Protein AF-A0A353X4Y0-F1 (afdb_monomer_lite)

pLDDT: mean 88.71, std 13.38, range [26.56, 98.56]

Sequence (508 aa):
ELLARPREVLGVQKGLGARAPMGGDEAALIRARAQALLDTKDFAGASEQLRALLLAGHGNAATLNTLAKIARLRFAYADARAIARVSMAADLRAQGVEAPFLAARNAASTIAGPRDIWPFVRAAALSIATKPDTVTFCTMTLEQYDDYADPAPLADLLERTVALDGSLTDRRAQALIALNQAERAVEVVEHMLEAPDAPKQKLAVVYSQALSFMDDLTGARRASGAALALGENALSVREALRLCVLEGDYARGLALLTHAQECKIELGDMLPRKMYFGARMIGEALKMFVEIPHKAPLQAHFRDKYYDCTDPEAQAAGGLLVLPIFGPGDELRFASIYNLLPDILPHKSFTLGCEPRLHALFARSFPRIPFVSIKRLRFDRLDLADYNTLPGSDLIGVLDNRGMAALREADQVALVTDFLHKALPDYDAFPGAAYLTPDADGARAWSAQLPKGPLVGLSWRSSLTTHSRNEHYLTVEELAPLFAIPGVTFVNLQYDDCAEELAWVEAR

Structure (mmCIF, N/CA/C/O backbone):
data_AF-A0A353X4Y0-F1
#
_entry.id   AF-A0A353X4Y0-F1
#
loop_
_atom_site.group_PDB
_atom_site.id
_atom_site.type_symbol
_atom_site.label_atom_id
_atom_site.label_alt_id
_atom_site.label_comp_id
_atom_site.label_asym_id
_atom_site.label_entity_id
_atom_site.label_seq_id
_atom_site.pdbx_PDB_ins_code
_atom_site.Cartn_x
_atom_site.Cartn_y
_atom_site.Cartn_z
_atom_site.occupancy
_atom_site.B_iso_or_equiv
_atom_site.auth_seq_id
_atom_site.auth_comp_id
_atom_site.auth_asym_id
_atom_site.auth_atom_id
_atom_site.pdbx_PDB_model_num
ATOM 1 N N . GLU A 1 1 ? 23.931 -37.550 -37.980 1.00 31.44 1 GLU A N 1
ATOM 2 C CA . GLU A 1 1 ? 22.874 -37.922 -38.952 1.00 31.44 1 GLU A CA 1
ATOM 3 C C . GLU A 1 1 ? 21.483 -37.321 -38.681 1.00 31.44 1 GLU A C 1
ATOM 5 O O . GLU A 1 1 ? 20.551 -37.644 -39.398 1.00 31.44 1 GLU A O 1
ATOM 10 N N . LEU A 1 2 ? 21.332 -36.351 -37.763 1.00 26.56 2 LEU A N 1
ATOM 11 C CA . LEU A 1 2 ? 20.063 -35.632 -37.510 1.00 26.56 2 LEU A CA 1
ATOM 12 C C . LEU A 1 2 ? 20.127 -34.129 -37.866 1.00 26.56 2 LEU A C 1
ATOM 14 O O . LEU A 1 2 ? 19.402 -33.317 -37.306 1.00 26.56 2 LEU A O 1
ATOM 18 N N . LEU A 1 3 ? 21.005 -33.749 -38.803 1.00 33.50 3 LEU A N 1
ATOM 19 C CA . LEU A 1 3 ? 21.149 -32.368 -39.302 1.00 33.50 3 LEU A CA 1
ATOM 20 C C . LEU A 1 3 ? 21.267 -32.290 -40.834 1.00 33.50 3 LEU A C 1
ATOM 22 O O . LEU A 1 3 ? 21.899 -31.391 -41.378 1.00 33.50 3 LEU A O 1
ATOM 26 N N . ALA A 1 4 ? 20.647 -33.225 -41.552 1.00 37.94 4 ALA A N 1
ATOM 27 C CA . ALA A 1 4 ? 20.571 -33.156 -43.006 1.00 37.94 4 ALA A CA 1
ATOM 28 C C . ALA A 1 4 ? 19.232 -33.705 -43.507 1.00 37.94 4 ALA A C 1
ATOM 30 O O . ALA A 1 4 ? 19.125 -34.894 -43.789 1.00 37.94 4 ALA A O 1
ATOM 31 N N . ARG A 1 5 ? 18.220 -32.836 -43.633 1.00 31.72 5 ARG A N 1
ATOM 32 C CA . ARG A 1 5 ? 17.456 -32.650 -44.882 1.00 31.72 5 ARG A CA 1
ATOM 33 C C . ARG A 1 5 ? 16.384 -31.554 -44.751 1.00 31.72 5 ARG A C 1
ATOM 35 O O . ARG A 1 5 ? 15.870 -31.333 -43.657 1.00 31.72 5 ARG A O 1
ATOM 42 N N . PRO A 1 6 ? 16.097 -30.834 -45.850 1.00 36.12 6 PRO A N 1
ATOM 43 C CA . PRO A 1 6 ? 15.372 -29.570 -45.857 1.00 36.12 6 PRO A CA 1
ATOM 44 C C . PRO A 1 6 ? 13.860 -29.768 -46.018 1.00 36.12 6 PRO A C 1
ATOM 46 O O . PRO A 1 6 ? 13.413 -30.791 -46.523 1.00 36.12 6 PRO A O 1
ATOM 49 N N . ARG A 1 7 ? 13.112 -28.734 -45.602 1.00 36.25 7 ARG A N 1
ATOM 50 C CA . ARG A 1 7 ? 11.785 -28.306 -46.086 1.00 36.25 7 ARG A CA 1
ATOM 51 C C . ARG A 1 7 ? 11.127 -29.246 -47.110 1.00 36.25 7 ARG A C 1
ATOM 53 O O . ARG A 1 7 ? 11.435 -29.111 -48.282 1.00 36.25 7 ARG A O 1
ATOM 60 N N . GLU A 1 8 ? 10.202 -30.101 -46.671 1.00 32.34 8 GLU A N 1
ATOM 61 C CA . GLU A 1 8 ? 9.045 -30.596 -47.453 1.00 32.34 8 GLU A CA 1
ATOM 62 C C . GLU A 1 8 ? 8.278 -31.680 -46.671 1.00 32.34 8 GLU A C 1
ATOM 64 O O . GLU A 1 8 ? 8.256 -32.844 -47.042 1.00 32.34 8 GLU A O 1
ATOM 69 N N . VAL A 1 9 ? 7.625 -31.318 -45.561 1.00 35.09 9 VAL A N 1
ATOM 70 C CA . VAL A 1 9 ? 6.507 -32.121 -45.023 1.00 35.09 9 VAL A CA 1
ATOM 71 C C . VAL A 1 9 ? 5.471 -31.185 -44.402 1.00 35.09 9 VAL A C 1
ATOM 73 O O . VAL A 1 9 ? 5.362 -31.072 -43.190 1.00 35.09 9 VAL A O 1
ATOM 76 N N . LEU A 1 10 ? 4.714 -30.483 -45.244 1.00 31.41 10 LEU A N 1
ATOM 77 C CA . LEU A 1 10 ? 3.392 -29.952 -44.893 1.00 31.41 10 LEU A CA 1
ATOM 78 C C . LEU A 1 10 ? 2.489 -30.068 -46.125 1.00 31.41 10 LEU A C 1
ATOM 80 O O . LEU A 1 10 ? 2.107 -29.092 -46.762 1.00 31.41 10 LEU A O 1
ATOM 84 N N . GLY A 1 11 ? 2.174 -31.311 -46.479 1.00 35.69 11 GLY A N 1
ATOM 85 C CA . GLY A 1 11 ? 1.058 -31.638 -47.355 1.00 35.69 11 GLY A CA 1
ATOM 86 C C . GLY A 1 11 ? -0.197 -31.875 -46.523 1.00 35.69 11 GLY A C 1
ATOM 87 O O . GLY A 1 11 ? -0.578 -33.023 -46.338 1.00 35.69 11 GLY A O 1
ATOM 88 N N . VAL A 1 12 ? -0.831 -30.811 -46.016 1.00 33.53 12 VAL A N 1
ATOM 89 C CA . VAL A 1 12 ? -2.221 -30.856 -45.529 1.00 33.53 12 VAL A CA 1
ATOM 90 C C . VAL A 1 12 ? -2.948 -29.568 -45.934 1.00 33.53 12 VAL A C 1
ATOM 92 O O . VAL A 1 12 ? -2.692 -28.489 -45.416 1.00 33.53 12 VAL A O 1
ATOM 95 N N . GLN A 1 13 ? -3.843 -29.746 -46.907 1.00 30.22 13 GLN A N 1
ATOM 96 C CA . GLN A 1 13 ? -5.056 -28.982 -47.222 1.00 30.22 13 GLN A CA 1
ATOM 97 C C . GLN A 1 13 ? -4.973 -27.450 -47.376 1.00 30.22 13 GLN A C 1
ATOM 99 O O . GLN A 1 13 ? -5.209 -26.663 -46.463 1.00 30.22 13 GLN A O 1
ATOM 104 N N . LYS A 1 14 ? -4.841 -27.045 -48.649 1.00 35.84 14 LYS A N 1
ATOM 105 C CA . LYS A 1 14 ? -5.474 -25.842 -49.211 1.00 35.84 14 LYS A CA 1
ATOM 106 C C . LYS A 1 14 ? -6.980 -25.884 -48.917 1.00 35.84 14 LYS A C 1
ATOM 108 O O . LYS A 1 14 ? -7.708 -26.626 -49.568 1.00 35.84 14 LYS A O 1
ATOM 113 N N . GLY A 1 15 ? -7.428 -25.106 -47.937 1.00 33.88 15 GLY A N 1
ATOM 114 C CA . GLY A 1 15 ? -8.840 -25.063 -47.554 1.00 33.88 15 GLY A CA 1
ATOM 115 C C . GLY A 1 15 ? -9.185 -24.093 -46.426 1.00 33.88 15 GLY A C 1
ATOM 116 O O . GLY A 1 15 ? -10.193 -24.285 -45.767 1.00 33.88 15 GLY A O 1
ATOM 117 N N . LEU A 1 16 ? -8.375 -23.064 -46.185 1.00 34.44 16 LEU A N 1
ATOM 118 C CA . LEU A 1 16 ? -8.743 -21.902 -45.377 1.00 34.44 16 LEU A CA 1
ATOM 119 C C . LEU A 1 16 ? -8.255 -20.695 -46.168 1.00 34.44 16 LEU A C 1
ATOM 121 O O . LEU A 1 16 ? -7.063 -20.596 -46.456 1.00 34.44 16 LEU A O 1
ATOM 125 N N . GLY A 1 17 ? -9.182 -19.843 -46.611 1.00 31.17 17 GLY A N 1
ATOM 126 C CA . GLY A 1 17 ? -8.849 -18.635 -47.359 1.00 31.17 17 GLY A CA 1
ATOM 127 C C . GLY A 1 17 ? -7.746 -17.876 -46.631 1.00 31.17 17 GLY A C 1
ATOM 128 O O . GLY A 1 17 ? -7.882 -17.580 -45.444 1.00 31.17 17 GLY A O 1
ATOM 129 N N . ALA A 1 18 ? -6.636 -17.623 -47.324 1.00 38.50 18 ALA A N 1
ATOM 130 C CA . ALA A 1 18 ? -5.555 -16.810 -46.801 1.00 38.50 18 ALA A CA 1
ATOM 131 C C . ALA A 1 18 ? -6.142 -15.436 -46.459 1.00 38.50 18 ALA A C 1
ATOM 133 O O . ALA A 1 18 ? -6.427 -14.638 -47.352 1.00 38.50 18 ALA A O 1
ATOM 134 N N . ARG A 1 19 ? -6.384 -15.182 -45.166 1.00 49.50 19 ARG A N 1
ATOM 135 C CA . ARG A 1 19 ? -6.599 -13.819 -44.682 1.00 49.50 19 ARG A CA 1
ATOM 136 C C . ARG A 1 19 ? -5.391 -13.016 -45.150 1.00 49.50 19 ARG A C 1
ATOM 138 O O . ARG A 1 19 ? -4.260 -13.488 -45.011 1.00 49.50 19 ARG A O 1
ATOM 145 N N . ALA A 1 20 ? -5.640 -11.854 -45.748 1.00 54.59 20 ALA A N 1
ATOM 146 C CA . ALA A 1 20 ? -4.574 -10.928 -46.097 1.00 54.59 20 ALA A CA 1
ATOM 147 C C . ALA A 1 20 ? -3.647 -10.754 -44.877 1.00 54.59 20 ALA A C 1
ATOM 149 O O . ALA A 1 20 ? -4.149 -10.728 -43.748 1.00 54.59 20 ALA A O 1
ATOM 150 N N . PRO A 1 21 ? -2.316 -10.709 -45.066 1.00 63.03 21 PRO A N 1
ATOM 151 C CA . PRO A 1 21 ? -1.405 -10.489 -43.954 1.00 63.03 21 PRO A CA 1
ATOM 152 C C . PRO A 1 21 ? -1.792 -9.180 -43.262 1.00 63.03 21 PRO A C 1
ATOM 154 O O . PRO A 1 21 ? -1.914 -8.147 -43.919 1.00 63.03 21 PRO A O 1
ATOM 157 N N . MET A 1 22 ? -2.022 -9.261 -41.950 1.00 74.44 22 MET A N 1
ATOM 158 C CA . MET A 1 22 ? -2.416 -8.127 -41.117 1.00 74.44 22 MET A CA 1
ATOM 159 C C . MET A 1 22 ? -1.433 -6.972 -41.330 1.00 74.44 22 MET A C 1
ATOM 161 O O . MET A 1 22 ? -0.226 -7.142 -41.130 1.00 74.44 22 MET A O 1
ATOM 165 N N . GLY A 1 23 ? -1.941 -5.818 -41.759 1.00 78.75 23 GLY A N 1
ATOM 166 C CA . GLY A 1 23 ? -1.130 -4.618 -41.973 1.00 78.75 23 GLY A CA 1
ATOM 167 C C . GLY A 1 23 ? -0.663 -3.989 -40.654 1.00 78.75 23 GLY A C 1
ATOM 168 O O . GLY A 1 23 ? -1.204 -4.285 -39.589 1.00 78.75 23 GLY A O 1
ATOM 169 N N . GLY A 1 24 ? 0.324 -3.087 -40.712 1.00 77.81 24 GLY A N 1
ATOM 170 C CA . GLY A 1 24 ? 0.815 -2.369 -39.524 1.00 77.81 24 GLY A CA 1
ATOM 171 C C . GLY A 1 24 ? -0.277 -1.562 -38.806 1.00 77.81 24 GLY A C 1
ATOM 172 O O . GLY A 1 24 ? -0.363 -1.604 -37.579 1.00 77.81 24 GLY A O 1
ATOM 173 N N . ASP A 1 25 ? -1.161 -0.916 -39.568 1.00 84.94 25 ASP A N 1
ATOM 174 C CA . ASP A 1 25 ? -2.276 -0.123 -39.030 1.00 84.94 25 ASP A CA 1
ATOM 175 C C . ASP A 1 25 ? -3.333 -0.999 -38.343 1.00 84.94 25 ASP A C 1
ATOM 177 O O . ASP A 1 25 ? -3.857 -0.656 -37.282 1.00 84.94 25 ASP A O 1
ATOM 181 N N . GLU A 1 26 ? -3.600 -2.182 -38.901 1.00 87.25 26 GLU A N 1
ATOM 182 C CA . GLU A 1 26 ? -4.514 -3.163 -38.311 1.00 87.25 26 GLU A CA 1
ATOM 183 C C . GLU A 1 26 ? -3.945 -3.727 -36.999 1.00 87.25 26 GLU A C 1
ATOM 185 O O . GLU A 1 26 ? -4.655 -3.826 -35.997 1.00 87.25 26 GLU A O 1
ATOM 190 N N . ALA A 1 27 ? -2.639 -4.014 -36.957 1.00 87.06 27 ALA A N 1
ATOM 191 C CA . ALA A 1 27 ? -1.966 -4.449 -35.738 1.00 87.06 27 ALA A CA 1
ATOM 192 C C . ALA A 1 27 ? -1.986 -3.363 -34.644 1.00 87.06 27 ALA A C 1
ATOM 194 O O . ALA A 1 27 ? -2.209 -3.669 -33.468 1.00 87.06 27 ALA A O 1
ATOM 195 N N . ALA A 1 28 ? -1.788 -2.091 -35.007 1.00 88.62 28 ALA A N 1
ATOM 196 C CA . ALA A 1 28 ? -1.884 -0.968 -34.075 1.00 88.62 28 ALA A CA 1
ATOM 197 C C . ALA A 1 28 ? -3.301 -0.826 -33.493 1.00 88.62 28 ALA A C 1
ATOM 199 O O . ALA A 1 28 ? -3.456 -0.668 -32.279 1.00 88.62 28 ALA A O 1
ATOM 200 N N . LEU A 1 29 ? -4.334 -0.974 -34.329 1.00 91.69 29 LEU A N 1
ATOM 201 C CA . LEU A 1 29 ? -5.730 -0.945 -33.894 1.00 91.69 29 LEU A CA 1
ATOM 202 C C . LEU A 1 29 ? -6.052 -2.080 -32.910 1.00 91.69 29 LEU A C 1
ATOM 204 O O . LEU A 1 29 ? -6.689 -1.846 -31.883 1.00 91.69 29 LEU A O 1
ATOM 208 N N . ILE A 1 30 ? -5.578 -3.300 -33.178 1.00 91.69 30 ILE A N 1
ATOM 209 C CA . ILE A 1 30 ? -5.785 -4.442 -32.276 1.00 91.69 30 ILE A CA 1
ATOM 210 C C . ILE A 1 30 ? -5.074 -4.220 -30.934 1.00 91.69 30 ILE A C 1
ATOM 212 O O . ILE A 1 30 ? -5.638 -4.551 -29.891 1.00 91.69 30 ILE A O 1
ATOM 216 N N . ARG A 1 31 ? -3.875 -3.613 -30.922 1.00 91.12 31 ARG A N 1
ATOM 217 C CA . ARG A 1 31 ? -3.199 -3.224 -29.668 1.00 91.12 31 ARG A CA 1
ATOM 218 C C . ARG A 1 31 ? -4.015 -2.205 -28.876 1.00 91.12 31 ARG A C 1
ATOM 220 O O . ARG A 1 31 ? -4.199 -2.397 -27.678 1.00 91.12 31 ARG A O 1
ATOM 227 N N . ALA A 1 32 ? -4.520 -1.161 -29.534 1.00 92.06 32 ALA A N 1
ATOM 228 C CA . ALA A 1 32 ? -5.346 -0.142 -28.889 1.00 92.06 32 ALA A CA 1
ATOM 229 C C . ALA A 1 32 ? -6.635 -0.747 -28.312 1.00 92.06 32 ALA A C 1
ATOM 231 O O . ALA A 1 32 ? -6.996 -0.474 -27.169 1.00 92.06 32 ALA A O 1
ATOM 232 N N . ARG A 1 33 ? -7.283 -1.652 -29.056 1.00 94.12 33 ARG A N 1
ATOM 233 C CA . ARG A 1 33 ? -8.456 -2.392 -28.578 1.00 94.12 33 ARG A CA 1
ATOM 234 C C . ARG A 1 33 ? -8.126 -3.291 -27.389 1.00 94.12 33 ARG A C 1
ATOM 236 O O . ARG A 1 33 ? -8.886 -3.320 -26.428 1.00 94.12 33 ARG A O 1
ATOM 243 N N . ALA A 1 34 ? -7.004 -4.011 -27.432 1.00 94.06 34 ALA A N 1
ATOM 244 C CA . ALA A 1 34 ? -6.552 -4.824 -26.305 1.00 94.06 34 ALA A CA 1
ATOM 245 C C . ALA A 1 34 ? -6.329 -3.972 -25.045 1.00 94.06 34 ALA A C 1
ATOM 247 O O . ALA A 1 34 ? -6.706 -4.403 -23.960 1.00 94.06 34 ALA A O 1
ATOM 248 N N . GLN A 1 35 ? -5.765 -2.767 -25.190 1.00 93.50 35 GLN A N 1
ATOM 249 C CA . GLN A 1 35 ? -5.577 -1.838 -24.076 1.00 93.50 35 GLN A CA 1
ATOM 250 C C . GLN A 1 35 ? -6.914 -1.351 -23.509 1.00 93.50 35 GLN A C 1
ATOM 252 O O . GLN A 1 35 ? -7.122 -1.458 -22.307 1.00 93.50 35 GLN A O 1
ATOM 257 N N . ALA A 1 36 ? -7.855 -0.932 -24.358 1.00 93.38 36 ALA A N 1
ATOM 258 C CA . ALA A 1 36 ? -9.179 -0.503 -23.903 1.00 93.38 36 ALA A CA 1
ATOM 259 C C . ALA A 1 36 ? -9.913 -1.609 -23.116 1.00 93.38 36 ALA A C 1
ATOM 261 O O . ALA A 1 36 ? -10.530 -1.337 -22.090 1.00 93.38 36 ALA A O 1
ATOM 262 N N . LEU A 1 37 ? -9.794 -2.868 -23.556 1.00 94.69 37 LEU A N 1
ATOM 263 C CA . LEU A 1 37 ? -10.359 -4.023 -22.848 1.00 94.69 37 LEU A CA 1
ATOM 264 C C . LEU A 1 37 ? -9.667 -4.277 -21.498 1.00 94.69 37 LEU A C 1
ATOM 266 O O . LEU A 1 37 ? -10.325 -4.653 -20.531 1.00 94.69 37 LEU A O 1
ATOM 270 N N . LEU A 1 38 ? -8.351 -4.052 -21.398 1.00 92.38 38 LEU A N 1
ATOM 271 C CA . LEU A 1 38 ? -7.628 -4.121 -20.122 1.00 92.38 38 LEU A CA 1
ATOM 272 C C . LEU A 1 38 ? -8.081 -3.038 -19.143 1.00 92.38 38 LEU A C 1
ATOM 274 O O . LEU A 1 38 ? -8.223 -3.325 -17.951 1.00 92.38 38 LEU A O 1
ATOM 278 N N . ASP A 1 39 ? -8.324 -1.828 -19.643 1.00 88.88 39 ASP A N 1
ATOM 279 C CA . ASP A 1 39 ? -8.773 -0.689 -18.842 1.00 88.88 39 ASP A CA 1
ATOM 280 C C . ASP A 1 39 ? -10.172 -0.944 -18.256 1.00 88.88 39 ASP A C 1
ATOM 282 O O . ASP A 1 39 ? -10.445 -0.580 -17.112 1.00 88.88 39 ASP A O 1
ATOM 286 N N . THR A 1 40 ? -11.031 -1.659 -18.992 1.00 89.38 40 THR A N 1
ATOM 287 C CA . THR A 1 40 ? -12.350 -2.119 -18.523 1.00 89.38 40 THR A CA 1
ATOM 288 C C . THR A 1 40 ? -12.326 -3.500 -17.861 1.00 89.38 40 THR A C 1
ATOM 290 O O . THR A 1 40 ? -13.382 -4.093 -17.660 1.00 89.38 40 THR A O 1
ATOM 293 N N . LYS A 1 41 ? -11.140 -4.042 -17.546 1.00 92.44 41 LYS A N 1
ATOM 294 C CA . LYS A 1 41 ? -10.947 -5.356 -16.900 1.00 92.44 41 LYS A CA 1
ATOM 295 C C . LYS A 1 41 ? -11.545 -6.555 -17.658 1.00 92.44 41 LYS A C 1
ATOM 297 O O . LYS A 1 41 ? -11.651 -7.644 -17.095 1.00 92.44 41 LYS A O 1
ATOM 302 N N . ASP A 1 42 ? -11.828 -6.424 -18.956 1.00 93.50 42 ASP A N 1
ATOM 303 C CA . ASP A 1 42 ? -12.160 -7.557 -19.829 1.00 93.50 42 ASP A CA 1
ATOM 304 C C . ASP A 1 42 ? -10.882 -8.305 -20.237 1.00 93.50 42 ASP A C 1
ATOM 306 O O . ASP A 1 42 ? -10.328 -8.185 -21.336 1.00 93.50 42 ASP A O 1
ATOM 310 N N . PHE A 1 43 ? -10.389 -9.111 -19.300 1.00 94.81 43 PHE A N 1
ATOM 311 C CA . PHE A 1 43 ? -9.185 -9.912 -19.477 1.00 94.81 43 PHE A CA 1
ATOM 312 C C . PHE A 1 43 ? -9.327 -10.993 -20.556 1.00 94.81 43 PHE A C 1
ATOM 314 O O . PHE A 1 43 ? -8.325 -11.405 -21.148 1.00 94.81 43 PHE A O 1
ATOM 321 N N . ALA A 1 44 ? -10.543 -11.492 -20.797 1.00 94.44 44 ALA A N 1
ATOM 322 C CA . ALA A 1 44 ? -10.789 -12.516 -21.804 1.00 94.44 44 ALA A CA 1
ATOM 323 C C . ALA A 1 44 ? -10.673 -11.916 -23.209 1.00 94.44 44 ALA A C 1
ATOM 325 O O . ALA A 1 44 ? -9.857 -12.400 -24.000 1.00 94.44 44 ALA A O 1
ATOM 326 N N . GLY A 1 45 ? -11.389 -10.818 -23.463 1.00 95.69 45 GLY A N 1
ATOM 327 C CA . GLY A 1 45 ? -11.327 -10.083 -24.721 1.00 95.69 45 GLY A CA 1
ATOM 328 C C . GLY A 1 45 ? -9.923 -9.553 -25.007 1.00 95.69 45 GLY A C 1
ATOM 329 O O . GLY A 1 45 ? -9.400 -9.746 -26.105 1.00 95.69 45 GLY A O 1
ATOM 330 N N . ALA A 1 46 ? -9.252 -8.960 -24.012 1.00 96.44 46 ALA A N 1
ATOM 331 C CA . ALA A 1 46 ? -7.874 -8.493 -24.169 1.00 96.44 46 ALA A CA 1
ATOM 332 C C . ALA A 1 46 ? -6.911 -9.633 -24.550 1.00 96.44 46 ALA A C 1
ATOM 334 O O . ALA A 1 46 ? -6.066 -9.472 -25.435 1.00 96.44 46 ALA A O 1
ATOM 335 N N . SER A 1 47 ? -7.046 -10.808 -23.918 1.00 96.12 47 SER A N 1
ATOM 336 C CA . SER A 1 47 ? -6.218 -11.975 -24.246 1.00 96.12 47 SER A CA 1
ATOM 337 C C . SER A 1 47 ? -6.441 -12.447 -25.681 1.00 96.12 47 SER A C 1
ATOM 339 O O . SER A 1 47 ? -5.472 -12.787 -26.359 1.00 96.12 47 SER A O 1
ATOM 341 N N . GLU A 1 48 ? -7.685 -12.442 -26.158 1.00 96.00 48 GLU A N 1
ATOM 342 C CA . GLU A 1 48 ? -8.023 -12.819 -27.531 1.00 96.00 48 GLU A CA 1
ATOM 343 C C . GLU A 1 48 ? -7.348 -11.895 -28.555 1.00 96.00 48 GLU A C 1
ATOM 345 O O . GLU A 1 48 ? -6.671 -12.378 -29.466 1.00 96.00 48 GLU A O 1
ATOM 350 N N . GLN A 1 49 ? -7.436 -10.574 -28.356 1.00 95.31 49 GLN A N 1
ATOM 351 C CA . GLN A 1 49 ? -6.791 -9.586 -29.230 1.00 95.31 49 GLN A CA 1
ATOM 352 C C . GLN A 1 49 ? -5.264 -9.780 -29.286 1.00 95.31 49 GLN A C 1
ATOM 354 O O . GLN A 1 49 ? -4.659 -9.796 -30.359 1.00 95.31 49 GLN A O 1
ATOM 359 N N . LEU A 1 50 ? -4.622 -9.991 -28.134 1.00 94.31 50 LEU A N 1
ATOM 360 C CA . LEU A 1 50 ? -3.168 -10.176 -28.060 1.00 94.31 5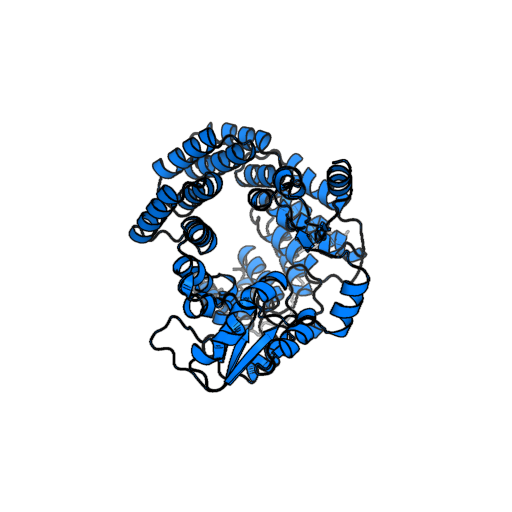0 LEU A CA 1
ATOM 361 C C . LEU A 1 50 ? -2.709 -11.514 -28.660 1.00 94.31 50 LEU A C 1
ATOM 363 O O . LEU A 1 50 ? -1.636 -11.583 -29.263 1.00 94.31 50 LEU A O 1
ATOM 367 N N . ARG A 1 51 ? -3.515 -12.576 -28.538 1.00 93.44 51 ARG A N 1
ATOM 368 C CA . ARG A 1 51 ? -3.255 -13.860 -29.210 1.00 93.44 51 ARG A CA 1
ATOM 369 C C . ARG A 1 51 ? -3.352 -13.720 -30.727 1.00 93.44 51 ARG A C 1
ATOM 371 O O . ARG A 1 51 ? -2.509 -14.276 -31.425 1.00 93.44 51 ARG A O 1
ATOM 378 N N . ALA A 1 52 ? -4.315 -12.948 -31.235 1.00 91.62 52 ALA A N 1
ATOM 379 C CA . ALA A 1 52 ? -4.415 -12.659 -32.664 1.00 91.62 52 ALA A CA 1
ATOM 380 C C . ALA A 1 52 ? -3.158 -11.941 -33.188 1.00 91.62 52 ALA A C 1
ATOM 382 O O . ALA A 1 52 ? -2.620 -12.344 -34.218 1.00 91.62 52 ALA A O 1
ATOM 383 N N . LEU A 1 53 ? -2.627 -10.961 -32.444 1.00 90.12 53 LEU A N 1
ATOM 384 C CA . LEU A 1 53 ? -1.361 -10.294 -32.784 1.00 90.12 53 LEU A CA 1
ATOM 385 C C . LEU A 1 53 ? -0.174 -11.261 -32.829 1.00 90.12 53 LEU A C 1
ATOM 387 O O . LEU A 1 53 ? 0.632 -11.194 -33.755 1.00 90.12 53 LEU A O 1
ATOM 391 N N . LEU A 1 54 ? -0.064 -12.167 -31.849 1.00 89.25 54 LEU A N 1
ATOM 392 C CA . LEU A 1 54 ? 0.988 -13.188 -31.834 1.00 89.25 54 LEU A CA 1
ATOM 393 C C . LEU A 1 54 ? 0.908 -14.103 -33.059 1.00 89.25 54 LEU A C 1
ATOM 395 O O . LEU A 1 54 ? 1.914 -14.302 -33.735 1.00 89.25 54 LEU A O 1
ATOM 399 N N . LEU A 1 55 ? -0.282 -14.632 -33.357 1.00 89.62 55 LEU A N 1
ATOM 400 C CA . LEU A 1 55 ? -0.497 -15.552 -34.479 1.00 89.62 55 LEU A CA 1
ATOM 401 C C . LEU A 1 55 ? -0.299 -14.878 -35.842 1.00 89.62 55 LEU A C 1
ATOM 403 O O . LEU A 1 55 ? 0.117 -15.537 -36.791 1.00 89.62 55 LEU A O 1
ATOM 407 N N . ALA A 1 56 ? -0.556 -13.573 -35.935 1.00 88.94 56 ALA A N 1
ATOM 408 C CA . ALA A 1 56 ? -0.323 -12.778 -37.138 1.00 88.94 56 ALA A CA 1
ATOM 409 C C . ALA A 1 56 ? 1.149 -12.357 -37.333 1.00 88.94 56 ALA A C 1
ATOM 411 O O . ALA A 1 56 ? 1.451 -11.648 -38.288 1.00 88.94 56 ALA A O 1
ATOM 412 N N . GLY A 1 57 ? 2.066 -12.762 -36.443 1.00 87.12 57 GLY A N 1
ATOM 413 C CA . GLY A 1 57 ? 3.488 -12.407 -36.524 1.00 87.12 57 GLY A CA 1
ATOM 414 C C . GLY A 1 57 ? 3.825 -10.994 -36.034 1.00 87.12 57 GLY A C 1
ATOM 415 O O . GLY A 1 57 ? 4.962 -10.556 -36.176 1.00 87.12 57 GLY A O 1
ATOM 416 N N . HIS A 1 58 ? 2.868 -10.295 -35.415 1.00 85.69 58 HIS A N 1
ATOM 417 C CA . HIS A 1 58 ? 3.043 -8.952 -34.842 1.00 85.69 58 HIS A CA 1
ATOM 418 C C . HIS A 1 58 ? 3.331 -8.977 -33.333 1.00 85.69 58 HIS A C 1
ATOM 420 O O . HIS A 1 58 ? 3.392 -7.936 -32.679 1.00 85.69 58 HIS A O 1
ATOM 426 N N . GLY A 1 59 ? 3.489 -10.155 -32.733 1.00 82.00 59 GLY A N 1
ATOM 427 C CA . GLY A 1 59 ? 3.822 -10.294 -31.318 1.00 82.00 59 GLY A CA 1
ATOM 428 C C . GLY A 1 59 ? 5.278 -9.946 -30.997 1.00 82.00 59 GLY A C 1
ATOM 429 O O . GLY A 1 59 ? 6.186 -10.190 -31.782 1.00 82.00 59 GLY A O 1
ATOM 430 N N . ASN A 1 60 ? 5.504 -9.399 -29.805 1.00 83.50 60 ASN A N 1
ATOM 431 C CA . ASN A 1 60 ? 6.829 -9.097 -29.256 1.00 83.50 60 ASN A CA 1
ATOM 432 C C . ASN A 1 60 ? 6.871 -9.405 -27.746 1.00 83.50 60 ASN A C 1
ATOM 434 O O . ASN A 1 60 ? 5.851 -9.784 -27.162 1.00 83.50 60 ASN A O 1
ATOM 438 N N . ALA A 1 61 ? 8.023 -9.203 -27.098 1.00 84.31 61 ALA A N 1
ATOM 439 C CA . ALA A 1 61 ? 8.176 -9.409 -25.654 1.00 84.31 61 ALA A CA 1
ATOM 440 C C . ALA A 1 61 ? 7.137 -8.624 -24.827 1.00 84.31 61 ALA A C 1
ATOM 442 O O . ALA A 1 61 ? 6.554 -9.172 -23.898 1.00 84.31 61 ALA A O 1
ATOM 443 N N . ALA A 1 62 ? 6.801 -7.386 -25.211 1.00 85.25 62 ALA A N 1
ATOM 444 C CA . ALA A 1 62 ? 5.753 -6.609 -24.539 1.00 85.25 62 ALA A CA 1
ATOM 445 C C . ALA A 1 62 ? 4.366 -7.276 -24.644 1.00 85.25 62 ALA A C 1
ATOM 447 O O . ALA A 1 62 ? 3.618 -7.325 -23.672 1.00 85.25 62 ALA A O 1
ATOM 448 N N . THR A 1 63 ? 4.043 -7.861 -25.800 1.00 89.44 63 THR A N 1
ATOM 449 C CA . THR A 1 63 ? 2.796 -8.618 -26.018 1.00 89.44 63 THR A CA 1
ATOM 450 C C . THR A 1 63 ? 2.741 -9.850 -25.106 1.00 89.44 63 THR A C 1
ATOM 452 O O . THR A 1 63 ? 1.719 -10.105 -24.467 1.00 89.44 63 THR A O 1
ATOM 455 N N . LEU A 1 64 ? 3.855 -10.583 -24.991 1.00 91.31 64 LEU A N 1
ATOM 456 C CA . LEU A 1 64 ? 3.983 -11.735 -24.094 1.00 91.31 64 LEU A CA 1
ATOM 457 C C . LEU A 1 64 ? 3.911 -11.320 -22.616 1.00 91.31 64 LEU A C 1
ATOM 459 O O . LEU A 1 64 ? 3.199 -11.957 -21.844 1.00 91.31 64 LEU A O 1
ATOM 463 N N . ASN A 1 65 ? 4.561 -10.222 -22.222 1.00 90.19 65 ASN A N 1
ATOM 464 C CA . ASN A 1 65 ? 4.485 -9.676 -20.864 1.00 90.19 65 ASN A CA 1
ATOM 465 C C . ASN A 1 65 ? 3.043 -9.325 -20.484 1.00 90.19 65 ASN A C 1
ATOM 467 O O . ASN A 1 65 ? 2.588 -9.679 -19.396 1.00 90.19 65 ASN A O 1
ATOM 471 N N . THR A 1 66 ? 2.297 -8.677 -21.382 1.00 92.31 66 THR A N 1
ATOM 472 C CA . THR A 1 66 ? 0.883 -8.359 -21.155 1.00 92.31 66 THR A CA 1
ATOM 473 C C . THR A 1 66 ? 0.034 -9.624 -21.034 1.00 92.31 66 THR A C 1
ATOM 475 O O . THR A 1 66 ? -0.776 -9.724 -20.114 1.00 92.31 66 THR A O 1
ATOM 478 N N . LEU A 1 67 ? 0.261 -10.641 -21.870 1.00 94.56 67 LEU A N 1
ATOM 479 C CA . LEU A 1 67 ? -0.424 -11.933 -21.741 1.00 94.56 67 LEU A CA 1
ATOM 480 C C . LEU A 1 67 ? -0.092 -12.657 -20.431 1.00 94.56 67 LEU A C 1
ATOM 482 O O . LEU A 1 67 ? -0.995 -13.212 -19.808 1.00 94.56 67 LEU A O 1
ATOM 486 N N . ALA A 1 68 ? 1.160 -12.609 -19.968 1.00 93.25 68 ALA A N 1
ATOM 487 C CA . ALA A 1 68 ? 1.547 -13.158 -18.670 1.00 93.25 68 ALA A CA 1
ATOM 488 C C . ALA A 1 68 ? 0.848 -12.421 -17.514 1.00 93.25 68 ALA A C 1
ATOM 490 O O . ALA A 1 68 ? 0.364 -13.055 -16.576 1.00 93.25 68 ALA A O 1
ATOM 491 N N . LYS A 1 69 ? 0.739 -11.085 -17.588 1.00 93.38 69 LYS A N 1
ATOM 492 C CA . LYS A 1 69 ? -0.015 -10.278 -16.612 1.00 93.38 69 LYS A CA 1
ATOM 493 C C . LYS A 1 69 ? -1.499 -10.648 -16.603 1.00 93.38 69 LYS A C 1
ATOM 495 O O . LYS A 1 69 ? -2.046 -10.823 -15.518 1.00 93.38 69 LYS A O 1
ATOM 500 N N . ILE A 1 70 ? -2.121 -10.796 -17.776 1.00 95.25 70 ILE A N 1
ATOM 501 C CA . ILE A 1 70 ? -3.522 -11.219 -17.921 1.00 95.25 70 ILE A CA 1
ATOM 502 C C . ILE A 1 70 ? -3.735 -12.613 -17.329 1.00 95.25 70 ILE A C 1
ATOM 504 O O . ILE A 1 70 ? -4.657 -12.804 -16.543 1.00 95.25 70 ILE A O 1
ATOM 508 N N . ALA A 1 71 ? -2.881 -13.582 -17.671 1.00 94.50 71 ALA A N 1
ATOM 509 C CA . ALA A 1 71 ? -2.979 -14.939 -17.142 1.00 94.50 71 ALA A CA 1
ATOM 510 C C . ALA A 1 71 ? -2.911 -14.938 -15.608 1.00 94.50 71 ALA A C 1
ATOM 512 O O . ALA A 1 71 ? -3.767 -15.530 -14.957 1.00 94.50 71 ALA A O 1
ATOM 513 N N . ARG A 1 72 ? -1.980 -14.173 -15.023 1.00 92.31 72 ARG A N 1
ATOM 514 C CA . ARG A 1 72 ? -1.891 -13.987 -13.568 1.00 92.31 72 ARG A CA 1
ATOM 515 C C . ARG A 1 72 ? -3.162 -13.360 -12.985 1.00 92.31 72 ARG A C 1
ATOM 517 O O . ARG A 1 72 ? -3.675 -13.868 -11.998 1.00 92.31 72 ARG A O 1
ATOM 524 N N . LEU A 1 73 ? -3.674 -12.285 -13.596 1.00 93.44 73 LEU A N 1
ATOM 525 C CA . LEU A 1 73 ? -4.912 -11.621 -13.164 1.00 93.44 73 LEU A CA 1
ATOM 526 C C . LEU A 1 73 ? -6.113 -12.572 -13.190 1.00 93.44 73 LEU A C 1
ATOM 528 O O . LEU A 1 73 ? -6.990 -12.457 -12.348 1.00 93.44 73 LEU A O 1
ATOM 532 N N . ARG A 1 74 ? -6.120 -13.550 -14.095 1.00 93.56 74 ARG A N 1
ATOM 533 C CA . ARG A 1 74 ? -7.141 -14.601 -14.190 1.00 93.56 74 ARG A CA 1
ATOM 534 C C . ARG A 1 74 ? -6.846 -15.835 -13.326 1.00 93.56 74 ARG A C 1
ATOM 536 O O . ARG A 1 74 ? -7.422 -16.887 -13.582 1.00 93.56 74 ARG A O 1
ATOM 543 N N . PHE A 1 75 ? -5.925 -15.741 -12.362 1.00 91.19 75 PHE A N 1
ATOM 544 C CA . PHE A 1 75 ? -5.470 -16.851 -11.510 1.00 91.19 75 PHE A CA 1
ATOM 545 C C . PHE A 1 75 ? -4.816 -18.032 -12.265 1.00 91.19 75 PHE A C 1
ATOM 547 O O . PHE A 1 75 ? -4.524 -19.072 -11.677 1.00 91.19 75 PHE A O 1
ATOM 554 N N . ALA A 1 76 ? -4.502 -17.877 -13.556 1.00 91.00 76 ALA A N 1
ATOM 555 C CA . ALA A 1 76 ? -3.797 -18.864 -14.375 1.00 91.00 76 ALA A CA 1
ATOM 556 C C . ALA A 1 76 ? -2.273 -18.711 -14.214 1.00 91.00 76 ALA A C 1
ATOM 558 O O . ALA A 1 76 ? -1.543 -18.372 -15.147 1.00 91.00 76 ALA A O 1
ATOM 559 N N . TYR A 1 77 ? -1.776 -18.920 -12.996 1.00 86.25 77 TYR A N 1
ATOM 560 C CA . TYR A 1 77 ? -0.375 -18.671 -12.640 1.00 86.25 77 TYR A CA 1
ATOM 561 C C . TYR A 1 77 ? 0.626 -19.588 -13.359 1.00 86.25 77 TYR A C 1
ATOM 563 O O . TYR A 1 77 ? 1.721 -19.142 -13.713 1.00 86.25 77 TYR A O 1
ATOM 571 N N . ALA A 1 78 ? 0.252 -20.844 -13.627 1.00 85.88 78 ALA A N 1
ATOM 572 C CA . ALA A 1 78 ? 1.077 -21.767 -14.408 1.00 85.88 78 ALA A CA 1
ATOM 573 C C . ALA A 1 78 ? 1.305 -21.235 -15.835 1.00 85.88 78 ALA A C 1
ATOM 575 O O . ALA A 1 78 ? 2.450 -21.144 -16.287 1.00 85.88 78 ALA A O 1
ATOM 576 N N . ASP A 1 79 ? 0.232 -20.784 -16.492 1.00 90.88 79 ASP A N 1
ATOM 577 C CA . ASP A 1 79 ? 0.287 -20.144 -17.809 1.00 90.88 79 ASP A CA 1
ATOM 578 C C . ASP A 1 79 ? 1.087 -18.842 -17.747 1.00 90.88 79 ASP A C 1
ATOM 580 O O . ASP A 1 79 ? 1.967 -18.610 -18.573 1.00 90.88 79 ASP A O 1
ATOM 584 N N . ALA A 1 80 ? 0.851 -18.010 -16.729 1.00 91.12 80 ALA A N 1
ATOM 585 C CA . ALA A 1 80 ? 1.569 -16.754 -16.531 1.00 91.12 80 ALA A CA 1
ATOM 586 C C . ALA A 1 80 ? 3.087 -16.968 -16.428 1.00 91.12 80 ALA A C 1
ATOM 588 O O . ALA A 1 80 ? 3.873 -16.226 -17.022 1.00 91.12 80 ALA A O 1
ATOM 589 N N . ARG A 1 81 ? 3.514 -18.008 -15.704 1.00 85.75 81 ARG A N 1
ATOM 590 C CA . ARG A 1 81 ? 4.921 -18.405 -15.573 1.00 85.75 81 ARG A CA 1
ATOM 591 C C . ARG A 1 81 ? 5.481 -18.962 -16.881 1.00 85.75 81 ARG A C 1
ATOM 593 O O . ARG A 1 81 ? 6.613 -18.635 -17.234 1.00 85.75 81 ARG A O 1
ATOM 600 N N . ALA A 1 82 ? 4.719 -19.782 -17.602 1.00 88.50 82 ALA A N 1
ATOM 601 C CA . ALA A 1 82 ? 5.133 -20.311 -18.900 1.00 88.50 82 ALA A CA 1
ATOM 602 C C . ALA A 1 82 ? 5.323 -19.186 -19.930 1.00 88.50 82 ALA A C 1
ATOM 604 O O . ALA A 1 82 ? 6.374 -19.105 -20.563 1.00 88.50 82 ALA A O 1
ATOM 605 N N . ILE A 1 83 ? 4.362 -18.264 -20.030 1.00 91.62 83 ILE A N 1
ATOM 606 C CA . ILE A 1 83 ? 4.422 -17.115 -20.940 1.00 91.62 83 ILE A CA 1
ATOM 607 C C . ILE A 1 83 ? 5.587 -16.191 -20.569 1.00 91.62 83 ILE A C 1
ATOM 609 O O . ILE A 1 83 ? 6.323 -15.768 -21.458 1.00 91.62 83 ILE A O 1
ATOM 613 N N . ALA A 1 84 ? 5.811 -15.917 -19.277 1.00 89.00 84 ALA A N 1
ATOM 614 C CA . ALA A 1 84 ? 6.943 -15.099 -18.837 1.00 89.00 84 ALA A CA 1
ATOM 615 C C . ALA A 1 84 ? 8.293 -15.716 -19.247 1.00 89.00 84 ALA A C 1
ATOM 617 O O . ALA A 1 84 ? 9.163 -15.006 -19.742 1.00 89.00 84 ALA A O 1
ATOM 618 N N . ARG A 1 85 ? 8.448 -17.044 -19.141 1.00 85.06 85 ARG A N 1
ATOM 619 C CA . ARG A 1 85 ? 9.654 -17.749 -19.617 1.00 85.06 85 ARG A CA 1
ATOM 620 C C . ARG A 1 85 ? 9.846 -17.645 -21.126 1.00 85.06 85 ARG A C 1
ATOM 622 O O . ARG A 1 85 ? 10.971 -17.453 -21.574 1.00 85.06 85 ARG A O 1
ATOM 629 N N . VAL A 1 86 ? 8.768 -17.761 -21.903 1.00 88.38 86 VAL A N 1
ATOM 630 C CA . VAL A 1 86 ? 8.831 -17.565 -23.360 1.00 88.38 86 VAL A CA 1
ATOM 631 C C . VAL A 1 86 ? 9.214 -16.121 -23.683 1.00 88.38 86 VAL A C 1
ATOM 633 O O . VAL A 1 86 ? 10.061 -15.909 -24.542 1.00 88.38 86 VAL A O 1
ATOM 636 N N . SER A 1 87 ? 8.660 -15.141 -22.962 1.00 87.62 87 SER A N 1
ATOM 637 C CA . SER A 1 87 ? 9.024 -13.725 -23.110 1.00 87.62 87 SER A CA 1
ATOM 638 C C . SER A 1 87 ? 10.514 -13.495 -22.861 1.00 87.62 87 SER A C 1
ATOM 640 O O . SER A 1 87 ? 11.186 -12.884 -23.686 1.00 87.62 87 SER A O 1
ATOM 642 N N . MET A 1 88 ? 11.052 -14.073 -21.781 1.00 82.62 88 MET A N 1
ATOM 643 C CA . MET A 1 88 ? 12.483 -14.015 -21.468 1.00 82.62 88 MET A CA 1
ATOM 644 C C . MET A 1 88 ? 13.349 -14.634 -22.572 1.00 82.62 88 MET A C 1
ATOM 646 O O . MET A 1 88 ? 14.372 -14.070 -22.931 1.00 82.62 88 MET A O 1
ATOM 650 N N . ALA A 1 89 ? 12.950 -15.786 -23.121 1.00 80.69 89 ALA A N 1
ATOM 651 C CA . ALA A 1 89 ? 13.703 -16.450 -24.187 1.00 80.69 89 ALA A CA 1
ATOM 652 C C . ALA A 1 89 ? 13.613 -15.711 -25.536 1.00 80.69 89 ALA A C 1
ATOM 654 O O . ALA A 1 89 ? 14.546 -15.768 -26.335 1.00 80.69 89 ALA A O 1
ATOM 655 N N . ALA A 1 90 ? 12.492 -15.035 -25.800 1.00 77.75 90 ALA A N 1
ATOM 656 C CA . ALA A 1 90 ? 12.275 -14.257 -27.018 1.00 77.75 90 ALA A CA 1
ATOM 657 C C . ALA A 1 90 ? 13.069 -12.940 -27.021 1.00 77.75 90 ALA A C 1
ATOM 659 O O . ALA A 1 90 ? 13.386 -12.405 -28.083 1.00 77.75 90 ALA A O 1
ATOM 660 N N . ASP A 1 91 ? 13.412 -12.426 -25.843 1.00 72.50 91 ASP A N 1
ATOM 661 C CA . ASP A 1 91 ? 14.223 -11.229 -25.667 1.00 72.50 91 ASP A CA 1
ATOM 662 C C . ASP A 1 91 ? 15.726 -11.557 -25.612 1.00 72.50 91 ASP A C 1
ATOM 664 O O . ASP A 1 91 ? 16.403 -11.435 -24.593 1.00 72.50 91 ASP A O 1
ATOM 668 N N . LEU A 1 92 ? 16.269 -11.967 -26.762 1.00 54.59 92 LEU A N 1
ATOM 669 C CA . LEU A 1 92 ? 17.674 -12.375 -26.930 1.00 54.59 92 LEU A CA 1
ATOM 670 C C . LEU A 1 92 ? 18.707 -11.289 -26.569 1.00 54.59 92 LEU A C 1
ATOM 672 O O . LEU A 1 92 ? 19.889 -11.598 -26.435 1.00 54.59 92 LEU A O 1
ATOM 676 N N . ARG A 1 93 ? 18.291 -10.022 -26.446 1.00 53.38 93 ARG A N 1
ATOM 677 C CA . ARG A 1 93 ? 19.158 -8.890 -26.076 1.00 53.38 93 ARG A CA 1
ATOM 678 C C . ARG A 1 93 ? 18.994 -8.455 -24.617 1.00 53.38 93 ARG A C 1
ATOM 680 O O . ARG A 1 93 ? 19.620 -7.470 -24.238 1.00 53.38 93 ARG A O 1
ATOM 687 N N . ALA A 1 94 ? 18.158 -9.145 -23.834 1.00 52.62 94 ALA A N 1
ATOM 688 C CA . ALA A 1 94 ? 17.825 -8.781 -22.457 1.00 52.62 94 ALA A CA 1
ATOM 689 C C . ALA A 1 94 ? 17.389 -7.305 -22.300 1.00 52.62 94 ALA A C 1
ATOM 691 O O . ALA A 1 94 ? 17.649 -6.674 -21.276 1.00 52.62 94 ALA A O 1
ATOM 692 N N . GLN A 1 95 ? 16.741 -6.724 -23.319 1.00 52.06 95 GLN A N 1
ATOM 693 C CA . GLN A 1 95 ? 16.234 -5.343 -23.255 1.00 52.06 95 GLN A CA 1
ATOM 694 C C . GLN A 1 95 ? 14.927 -5.250 -22.444 1.00 52.06 95 GLN A C 1
ATOM 696 O O . GLN A 1 95 ? 14.526 -4.186 -21.975 1.00 52.06 95 GLN A O 1
ATOM 701 N N . GLY A 1 96 ? 14.259 -6.381 -22.256 1.00 56.91 96 GLY A N 1
ATOM 702 C CA . GLY A 1 96 ? 13.038 -6.629 -21.512 1.00 56.91 96 GLY A CA 1
ATOM 703 C C . GLY A 1 96 ? 13.310 -6.904 -20.040 1.00 56.91 96 GLY A C 1
ATOM 704 O O . GLY A 1 96 ? 13.011 -7.980 -19.524 1.00 56.91 96 GLY A O 1
ATOM 705 N N . VAL A 1 97 ? 13.761 -5.859 -19.351 1.00 68.06 97 VAL A N 1
ATOM 706 C CA . VAL A 1 97 ? 13.884 -5.723 -17.886 1.00 68.06 97 VAL A CA 1
ATOM 707 C C . VAL A 1 97 ? 12.669 -6.294 -17.116 1.00 68.06 97 VAL A C 1
ATOM 709 O O . VAL A 1 97 ? 12.754 -6.710 -15.964 1.00 68.06 97 VAL A O 1
ATOM 712 N N . GLU A 1 98 ? 11.496 -6.310 -17.743 1.00 80.75 98 GLU A N 1
ATOM 713 C CA . GLU A 1 98 ? 10.240 -6.701 -17.116 1.00 80.75 98 GLU A CA 1
ATOM 714 C C . GLU A 1 98 ? 9.998 -8.223 -17.059 1.00 80.75 98 GLU A C 1
ATOM 716 O O . GLU A 1 98 ? 9.335 -8.698 -16.136 1.00 80.75 98 GLU A O 1
ATOM 721 N N . ALA A 1 99 ? 10.510 -9.008 -18.013 1.00 83.12 99 ALA A N 1
ATOM 722 C CA . ALA A 1 99 ? 10.156 -10.427 -18.117 1.00 83.12 99 ALA A CA 1
ATOM 723 C C . ALA A 1 99 ? 10.711 -11.288 -16.957 1.00 83.12 99 ALA A C 1
ATOM 725 O O . ALA A 1 99 ? 9.935 -12.072 -16.397 1.00 83.12 99 ALA A O 1
ATOM 726 N N . PRO A 1 100 ? 11.979 -11.124 -16.518 1.00 84.50 100 PRO A N 1
ATOM 727 C CA . PRO A 1 100 ? 12.495 -11.812 -15.331 1.00 84.50 100 PRO A CA 1
ATOM 728 C C . PRO A 1 100 ? 11.722 -11.458 -14.056 1.00 84.50 100 PRO A C 1
ATOM 730 O O . PRO A 1 100 ? 11.353 -12.349 -13.291 1.00 84.50 100 PRO A O 1
ATOM 733 N N . PHE A 1 101 ? 11.385 -10.177 -13.872 1.00 86.19 101 PHE A N 1
ATOM 734 C CA . PHE A 1 101 ? 10.576 -9.718 -12.743 1.00 86.19 101 PHE A CA 1
ATOM 735 C C . PHE A 1 101 ? 9.177 -10.352 -12.743 1.00 86.19 101 PHE A C 1
ATOM 737 O O . PHE A 1 101 ? 8.705 -10.840 -11.716 1.00 86.19 101 PHE A O 1
ATOM 744 N N . LEU A 1 102 ? 8.513 -10.407 -13.904 1.00 85.00 102 LEU A N 1
ATOM 745 C CA . LEU A 1 102 ? 7.225 -11.091 -14.042 1.00 85.00 102 LEU A CA 1
ATOM 746 C C . LEU A 1 102 ? 7.342 -12.587 -13.738 1.00 85.00 102 LEU A C 1
ATOM 748 O O . LEU A 1 102 ? 6.461 -13.135 -13.077 1.00 85.00 102 LEU A O 1
ATOM 752 N N . ALA A 1 103 ? 8.413 -13.247 -14.183 1.00 84.44 103 ALA A N 1
ATOM 753 C CA . ALA A 1 103 ? 8.657 -14.652 -13.879 1.00 84.44 103 ALA A CA 1
ATOM 754 C C . ALA A 1 103 ? 8.848 -14.888 -12.371 1.00 84.44 103 ALA A C 1
ATOM 756 O O . ALA A 1 103 ? 8.260 -15.832 -11.843 1.00 84.44 103 ALA A O 1
ATOM 757 N N . ALA A 1 104 ? 9.596 -14.018 -11.682 1.00 84.94 104 ALA A N 1
ATOM 758 C CA . ALA A 1 104 ? 9.782 -14.075 -10.233 1.00 84.94 104 ALA A CA 1
ATOM 759 C C . ALA A 1 104 ? 8.447 -13.876 -9.505 1.00 84.94 104 ALA A C 1
ATOM 761 O O . ALA A 1 104 ? 8.012 -14.740 -8.746 1.00 84.94 104 ALA A O 1
ATOM 762 N N . ARG A 1 105 ? 7.720 -12.801 -9.831 1.00 85.19 105 ARG A N 1
ATOM 763 C CA . ARG A 1 105 ? 6.409 -12.509 -9.238 1.00 85.19 105 ARG A CA 1
ATOM 764 C C . ARG A 1 105 ? 5.403 -13.646 -9.439 1.00 85.19 105 ARG A C 1
ATOM 766 O O . ARG A 1 105 ? 4.666 -13.987 -8.520 1.00 85.19 105 ARG A O 1
ATOM 773 N N . ASN A 1 106 ? 5.359 -14.233 -10.635 1.00 84.38 106 ASN A N 1
ATOM 774 C CA . ASN A 1 106 ? 4.440 -15.330 -10.942 1.00 84.38 106 ASN A CA 1
ATOM 775 C C . ASN A 1 106 ? 4.845 -16.639 -10.247 1.00 84.38 106 ASN A C 1
ATOM 777 O O . ASN A 1 106 ? 3.966 -17.420 -9.902 1.00 84.38 106 ASN A O 1
ATOM 781 N N . ALA A 1 107 ? 6.143 -16.884 -10.031 1.00 80.88 107 ALA A N 1
ATOM 782 C CA . ALA A 1 107 ? 6.614 -18.050 -9.285 1.00 80.88 107 ALA A CA 1
ATOM 783 C C . ALA A 1 107 ? 6.214 -17.986 -7.801 1.00 80.88 107 ALA A C 1
ATOM 785 O O . ALA A 1 107 ? 5.819 -19.007 -7.250 1.00 80.88 107 ALA A O 1
ATOM 786 N N . ALA A 1 108 ? 6.230 -16.793 -7.198 1.00 75.81 108 ALA A N 1
ATOM 787 C CA . ALA A 1 108 ? 5.816 -16.586 -5.809 1.00 75.81 108 ALA A CA 1
ATOM 788 C C . ALA A 1 108 ? 4.315 -16.812 -5.557 1.00 75.81 108 ALA A C 1
ATOM 790 O O . ALA A 1 108 ? 3.908 -17.144 -4.455 1.00 75.81 108 ALA A O 1
ATOM 791 N N . SER A 1 109 ? 3.465 -16.669 -6.579 1.00 72.06 109 SER A N 1
ATOM 792 C CA . SER A 1 109 ? 2.006 -16.756 -6.399 1.00 72.06 109 SER A CA 1
ATOM 793 C C . SER A 1 109 ? 1.451 -18.189 -6.309 1.00 72.06 109 SER A C 1
ATOM 795 O O . SER A 1 109 ? 0.262 -18.356 -6.057 1.00 72.06 109 SER A O 1
ATOM 797 N N . THR A 1 110 ? 2.267 -19.225 -6.537 1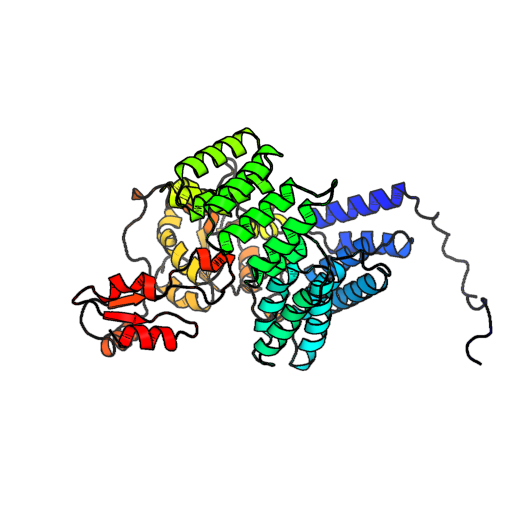.00 64.56 110 THR A N 1
ATOM 798 C CA . THR A 1 110 ? 1.847 -20.641 -6.503 1.00 64.56 110 THR A CA 1
ATOM 799 C C . THR A 1 110 ? 2.879 -21.508 -5.800 1.00 64.56 110 THR A C 1
ATOM 801 O O . THR A 1 110 ? 3.597 -22.278 -6.442 1.00 64.56 110 THR A O 1
ATOM 804 N N . ILE A 1 111 ? 2.971 -21.360 -4.483 1.00 65.81 111 ILE A N 1
ATOM 805 C CA . ILE A 1 111 ? 3.865 -22.165 -3.650 1.00 65.81 111 ILE A CA 1
ATOM 806 C C . ILE A 1 111 ? 3.123 -23.450 -3.270 1.00 65.81 111 ILE A C 1
ATOM 808 O O . ILE A 1 111 ? 2.149 -23.391 -2.521 1.00 65.81 111 ILE A O 1
ATOM 812 N N . ALA A 1 112 ? 3.558 -24.600 -3.796 1.00 57.31 112 ALA A N 1
ATOM 813 C CA . ALA A 1 112 ? 2.989 -25.906 -3.453 1.00 57.31 112 ALA A CA 1
ATOM 814 C C . ALA A 1 112 ? 3.918 -26.748 -2.556 1.00 57.31 112 ALA A C 1
ATOM 816 O O . ALA A 1 112 ? 3.480 -27.749 -1.990 1.00 57.31 112 ALA A O 1
ATOM 817 N N . GLY A 1 113 ? 5.188 -26.353 -2.392 1.00 61.00 113 GLY A N 1
ATOM 818 C CA . GLY A 1 113 ? 6.122 -27.005 -1.475 1.00 61.00 113 GLY A CA 1
ATOM 819 C C . GLY A 1 113 ? 7.577 -26.521 -1.588 1.00 61.00 113 GLY A C 1
ATOM 820 O O . GLY A 1 113 ? 7.886 -25.632 -2.383 1.00 61.00 113 GLY A O 1
ATOM 821 N N . PRO A 1 114 ? 8.518 -27.156 -0.862 1.00 58.16 114 PRO A N 1
ATOM 822 C CA . PRO A 1 114 ? 9.900 -26.677 -0.725 1.00 58.16 114 PRO A CA 1
ATOM 823 C C . PRO A 1 114 ? 10.696 -26.676 -2.037 1.00 58.16 114 PRO A C 1
ATOM 825 O O . PRO A 1 114 ? 11.640 -25.910 -2.205 1.00 58.16 114 PRO A O 1
ATOM 828 N N . ARG A 1 115 ? 10.322 -27.511 -3.017 1.00 61.12 115 ARG A N 1
ATOM 829 C CA . ARG A 1 115 ? 10.976 -27.536 -4.340 1.00 61.12 115 ARG A CA 1
ATOM 830 C C . ARG A 1 115 ? 10.589 -26.350 -5.233 1.00 61.12 115 ARG A C 1
ATOM 832 O O . ARG A 1 115 ? 11.272 -26.113 -6.233 1.00 61.12 115 ARG A O 1
ATOM 839 N N . ASP A 1 116 ? 9.550 -25.596 -4.876 1.00 74.06 116 ASP A N 1
ATOM 840 C CA . ASP A 1 116 ? 9.051 -24.473 -5.675 1.00 74.06 116 ASP A CA 1
ATOM 841 C C . ASP A 1 116 ? 9.807 -23.159 -5.439 1.00 74.06 116 ASP A C 1
ATOM 843 O O . ASP A 1 116 ? 9.660 -22.226 -6.233 1.00 74.06 116 ASP A O 1
ATOM 847 N N . ILE A 1 117 ? 10.711 -23.116 -4.452 1.00 84.00 117 ILE A N 1
ATOM 848 C CA . ILE A 1 117 ? 11.553 -21.943 -4.175 1.00 84.00 117 ILE A CA 1
ATOM 849 C C . ILE A 1 117 ? 12.591 -21.678 -5.277 1.00 84.00 117 ILE A C 1
ATOM 851 O O . ILE A 1 117 ? 12.803 -20.543 -5.692 1.00 84.00 117 ILE A O 1
ATOM 855 N N . TRP A 1 118 ? 13.218 -22.715 -5.841 1.00 86.12 118 TRP A N 1
ATOM 856 C CA . TRP A 1 118 ? 14.309 -22.546 -6.813 1.00 86.12 118 TRP A CA 1
ATOM 857 C C . TRP A 1 118 ? 13.897 -21.888 -8.136 1.00 86.12 118 TRP A C 1
ATOM 859 O O . TRP A 1 118 ? 14.673 -21.115 -8.703 1.00 86.12 118 TRP A O 1
ATOM 869 N N . PRO A 1 119 ? 12.712 -22.179 -8.705 1.00 84.75 119 PRO A N 1
ATOM 870 C CA . PRO A 1 119 ? 12.166 -21.370 -9.784 1.00 84.75 119 PRO A CA 1
ATOM 871 C C . PRO A 1 119 ? 12.050 -19.881 -9.468 1.00 84.75 119 PRO A C 1
ATOM 873 O O . PRO A 1 119 ? 12.348 -19.083 -10.355 1.00 84.75 119 PRO A O 1
ATOM 876 N N . PHE A 1 120 ? 11.632 -19.534 -8.250 1.00 88.19 120 PHE A N 1
ATOM 877 C CA . PHE A 1 120 ? 11.560 -18.153 -7.796 1.00 88.19 120 PHE A CA 1
ATOM 878 C C . PHE A 1 120 ? 12.963 -17.555 -7.674 1.00 88.19 120 PHE A C 1
ATOM 880 O O . PHE A 1 120 ? 13.248 -16.593 -8.376 1.00 88.19 120 PHE A O 1
ATOM 887 N N . VAL A 1 121 ? 13.870 -18.182 -6.914 1.00 89.94 121 VAL A N 1
ATOM 888 C CA . VAL A 1 121 ? 15.248 -17.697 -6.693 1.00 89.94 121 VAL A CA 1
ATOM 889 C C . VAL A 1 121 ? 15.981 -17.441 -8.012 1.00 89.94 121 VAL A C 1
ATOM 891 O O . VAL A 1 121 ? 16.592 -16.391 -8.185 1.00 89.94 121 VAL A O 1
ATOM 894 N N . ARG A 1 122 ? 15.874 -18.347 -8.996 1.00 88.56 122 ARG A N 1
ATOM 895 C CA . ARG A 1 122 ? 16.495 -18.142 -10.320 1.00 88.56 122 ARG A CA 1
ATOM 896 C C . ARG A 1 122 ? 15.923 -16.939 -11.068 1.00 88.56 122 ARG A C 1
ATOM 898 O O . ARG A 1 122 ? 16.675 -16.198 -11.694 1.00 88.56 122 ARG A O 1
ATOM 905 N N . ALA A 1 123 ? 14.603 -16.764 -11.040 1.00 88.31 123 ALA A N 1
ATOM 906 C CA . ALA A 1 123 ? 13.959 -15.634 -11.701 1.00 88.31 123 ALA A CA 1
ATOM 907 C C . ALA A 1 123 ? 14.237 -14.313 -10.966 1.00 88.31 123 ALA A C 1
ATOM 909 O O . ALA A 1 123 ? 14.456 -13.298 -11.618 1.00 88.31 123 ALA A O 1
ATOM 910 N N . ALA A 1 124 ? 14.286 -14.343 -9.633 1.00 90.44 124 ALA A N 1
ATOM 911 C CA . ALA A 1 124 ? 14.641 -13.220 -8.777 1.00 90.44 124 ALA A CA 1
ATOM 912 C C . ALA A 1 124 ? 16.083 -12.761 -9.024 1.00 90.44 124 ALA A C 1
ATOM 914 O O . ALA A 1 124 ? 16.297 -11.589 -9.308 1.00 90.44 124 ALA A O 1
ATOM 915 N N . ALA A 1 125 ? 17.055 -13.678 -9.036 1.00 90.88 125 ALA A N 1
ATOM 916 C CA . ALA A 1 125 ? 18.451 -13.351 -9.334 1.00 90.88 125 ALA A CA 1
ATOM 917 C C . ALA A 1 125 ? 18.600 -12.689 -10.715 1.00 90.88 125 ALA A C 1
ATOM 919 O O . ALA A 1 125 ? 19.268 -11.668 -10.852 1.00 90.88 125 ALA A O 1
ATOM 920 N N . LEU A 1 126 ? 17.913 -13.207 -11.740 1.00 88.12 126 LEU A N 1
ATOM 921 C CA . LEU A 1 126 ? 17.926 -12.592 -13.069 1.00 88.12 126 LEU A CA 1
ATOM 922 C C . LEU A 1 126 ? 17.189 -11.241 -13.106 1.00 88.12 126 LEU A C 1
ATOM 924 O O . LEU A 1 126 ? 17.615 -10.326 -13.812 1.00 88.12 126 LEU A O 1
ATOM 928 N N . SER A 1 127 ? 16.097 -11.099 -12.349 1.00 89.56 127 SER A N 1
ATOM 929 C CA . SER A 1 127 ? 15.404 -9.818 -12.169 1.00 89.56 127 SER A CA 1
ATOM 930 C C . SER A 1 127 ? 16.337 -8.785 -11.563 1.00 89.56 127 SER A C 1
ATOM 932 O O . SER A 1 127 ? 16.437 -7.695 -12.101 1.00 89.56 127 SER A O 1
ATOM 934 N N . ILE A 1 128 ? 17.075 -9.132 -10.512 1.00 91.25 128 ILE A N 1
ATOM 935 C CA . ILE A 1 128 ? 18.024 -8.227 -9.860 1.00 91.25 128 ILE A CA 1
ATOM 936 C C . ILE A 1 128 ? 19.178 -7.888 -10.807 1.00 91.25 128 ILE A C 1
ATOM 938 O O . ILE A 1 128 ? 19.493 -6.718 -10.979 1.00 91.25 128 ILE A O 1
ATOM 942 N N . ALA A 1 129 ? 19.745 -8.875 -11.505 1.00 87.62 129 ALA A N 1
ATOM 943 C CA . ALA A 1 129 ? 20.838 -8.647 -12.451 1.00 87.62 129 ALA A CA 1
ATOM 944 C C . ALA A 1 129 ? 20.460 -7.722 -13.627 1.00 87.62 129 ALA A C 1
ATOM 946 O O . ALA A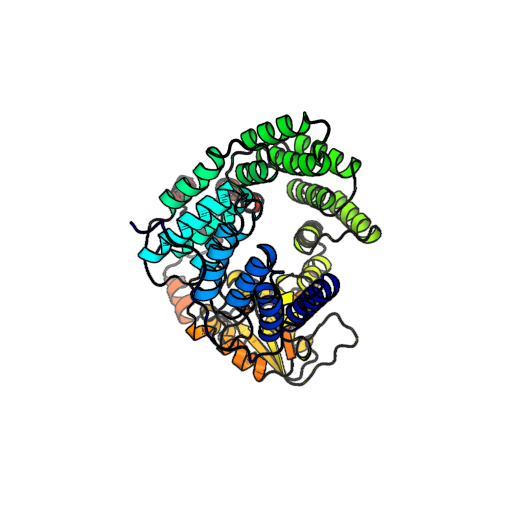 1 129 ? 21.321 -7.060 -14.195 1.00 87.62 129 ALA A O 1
ATOM 947 N N . THR A 1 130 ? 19.181 -7.677 -14.016 1.00 84.44 130 THR A N 1
ATOM 948 C CA . THR A 1 130 ? 18.684 -6.826 -15.121 1.00 84.44 130 THR A CA 1
ATOM 949 C C . THR A 1 130 ? 17.969 -5.560 -14.639 1.00 84.44 130 THR A C 1
ATOM 951 O O . THR A 1 130 ? 17.818 -4.590 -15.387 1.00 84.44 130 THR A O 1
ATOM 954 N N . LYS A 1 131 ? 17.515 -5.564 -13.385 1.00 88.06 131 LYS A N 1
ATOM 955 C CA . LYS A 1 131 ? 16.752 -4.514 -12.716 1.00 88.06 131 LYS A CA 1
ATOM 956 C C . LYS A 1 131 ? 17.093 -4.500 -11.213 1.00 88.06 131 LYS A C 1
ATOM 958 O O . LYS A 1 131 ? 16.296 -4.995 -10.405 1.00 88.06 131 LYS A O 1
ATOM 963 N N . PRO A 1 132 ? 18.256 -3.946 -10.822 1.00 90.50 132 PRO A N 1
ATOM 964 C CA . PRO A 1 132 ? 18.753 -4.045 -9.447 1.00 90.50 132 PRO A CA 1
ATOM 965 C C . PRO A 1 132 ? 17.782 -3.517 -8.386 1.00 90.50 132 PRO A C 1
ATOM 967 O O . PRO A 1 132 ? 17.674 -4.097 -7.310 1.00 90.50 132 PRO A O 1
ATOM 970 N N . ASP A 1 133 ? 16.991 -2.488 -8.707 1.00 89.00 133 ASP A N 1
ATOM 971 C CA . ASP A 1 133 ? 15.966 -1.898 -7.833 1.00 89.00 133 ASP A CA 1
ATOM 972 C C . ASP A 1 133 ? 14.817 -2.868 -7.477 1.00 89.00 133 ASP A C 1
ATOM 974 O O . ASP A 1 133 ? 13.967 -2.555 -6.648 1.00 89.00 133 ASP A O 1
ATOM 978 N N . THR A 1 134 ? 14.783 -4.073 -8.061 1.00 91.06 134 THR A N 1
ATOM 979 C CA . THR A 1 134 ? 13.849 -5.144 -7.665 1.00 91.06 134 THR A CA 1
ATOM 980 C C . THR A 1 134 ? 14.317 -5.980 -6.476 1.00 91.06 134 THR A C 1
ATOM 982 O O . THR A 1 134 ? 13.550 -6.838 -6.030 1.00 91.06 134 THR A O 1
ATOM 985 N N . VAL A 1 135 ? 15.525 -5.744 -5.946 1.00 91.81 135 VAL A N 1
ATOM 986 C CA . VAL A 1 135 ? 16.102 -6.530 -4.842 1.00 91.81 135 VAL A CA 1
ATOM 987 C C . VAL A 1 135 ? 15.178 -6.594 -3.629 1.00 91.81 135 VAL A C 1
ATOM 989 O O . VAL A 1 135 ? 14.852 -7.694 -3.202 1.00 91.81 135 VAL A O 1
ATOM 992 N N . THR A 1 136 ? 14.634 -5.460 -3.174 1.00 88.94 136 THR A N 1
ATOM 993 C CA . THR A 1 136 ? 13.738 -5.402 -2.006 1.00 88.94 136 THR A CA 1
ATOM 994 C C . THR A 1 136 ? 12.479 -6.237 -2.199 1.00 88.94 136 THR A C 1
ATOM 996 O O . THR A 1 136 ? 12.070 -6.966 -1.304 1.00 88.94 136 THR A O 1
ATOM 999 N N . PHE A 1 137 ? 11.862 -6.177 -3.383 1.00 87.44 137 PHE A N 1
ATOM 1000 C CA . PHE A 1 137 ? 10.703 -7.022 -3.674 1.00 87.44 137 PHE A CA 1
ATOM 1001 C C . PHE A 1 137 ? 11.081 -8.505 -3.603 1.00 87.44 137 PHE A C 1
ATOM 1003 O O . PHE A 1 137 ? 10.338 -9.308 -3.042 1.00 87.44 137 PHE A O 1
ATOM 1010 N N . CYS A 1 138 ? 12.223 -8.873 -4.185 1.00 90.25 138 CYS A N 1
ATOM 1011 C CA . CYS A 1 138 ? 12.660 -10.259 -4.250 1.00 90.25 138 CYS A CA 1
ATOM 1012 C C . CYS A 1 138 ? 13.021 -10.819 -2.868 1.00 90.25 138 CYS A C 1
ATOM 1014 O O . CYS A 1 138 ? 12.625 -11.943 -2.571 1.00 90.25 138 CYS A O 1
ATOM 1016 N N . THR A 1 139 ? 13.717 -10.051 -2.027 1.00 89.75 139 THR A N 1
ATOM 1017 C CA . THR A 1 139 ? 14.085 -10.476 -0.670 1.00 89.75 139 THR A CA 1
ATOM 1018 C C . THR A 1 139 ? 12.865 -10.557 0.242 1.00 89.75 139 THR A C 1
ATOM 1020 O O . THR A 1 139 ? 12.658 -11.595 0.854 1.00 89.75 139 THR A O 1
ATOM 1023 N N . MET A 1 140 ? 11.970 -9.562 0.228 1.00 84.94 140 MET A N 1
ATOM 1024 C CA . MET A 1 140 ? 10.712 -9.625 0.994 1.00 84.94 140 MET A CA 1
ATOM 1025 C C . MET A 1 140 ? 9.824 -10.807 0.581 1.00 84.94 140 MET A C 1
ATOM 1027 O O . MET A 1 140 ? 9.116 -11.387 1.394 1.00 84.94 140 MET A O 1
ATOM 1031 N N . THR A 1 141 ? 9.849 -11.193 -0.696 1.00 85.75 141 THR A N 1
ATOM 1032 C CA . THR A 1 141 ? 9.065 -12.341 -1.174 1.00 85.75 141 THR A CA 1
ATOM 1033 C C . THR A 1 141 ? 9.636 -13.683 -0.686 1.00 85.75 141 THR A C 1
ATOM 1035 O O . THR A 1 141 ? 8.911 -14.676 -0.685 1.00 85.75 141 THR A O 1
ATOM 1038 N N . LEU A 1 142 ? 10.904 -13.749 -0.248 1.00 86.12 142 LEU A N 1
ATOM 1039 C CA . LEU A 1 142 ? 11.467 -14.972 0.341 1.00 86.12 142 LEU A CA 1
ATOM 1040 C C . LEU A 1 142 ? 10.817 -15.334 1.677 1.00 86.12 142 LEU A C 1
ATOM 1042 O O . LEU A 1 142 ? 10.754 -16.520 1.988 1.00 86.12 142 LEU A O 1
ATOM 1046 N N . GLU A 1 143 ? 10.281 -14.358 2.416 1.00 81.94 143 GLU A N 1
ATOM 1047 C CA . GLU A 1 143 ? 9.571 -14.598 3.684 1.00 81.94 143 GLU A CA 1
ATOM 1048 C C . GLU A 1 143 ? 8.378 -15.551 3.505 1.00 81.94 143 GLU A C 1
ATOM 1050 O O . GLU A 1 143 ? 8.014 -16.265 4.426 1.00 81.94 143 GLU A O 1
ATOM 1055 N N . GLN A 1 144 ? 7.822 -15.657 2.292 1.00 79.50 144 GLN A N 1
ATOM 1056 C CA . GLN A 1 144 ? 6.742 -16.600 1.964 1.00 79.50 144 GLN A CA 1
ATOM 1057 C C . GLN A 1 144 ? 7.169 -18.078 1.965 1.00 79.50 144 GLN A C 1
ATOM 1059 O O . GLN A 1 144 ? 6.331 -18.961 1.764 1.00 79.50 144 GLN A O 1
ATOM 1064 N N . TYR A 1 145 ? 8.470 -18.344 2.084 1.00 79.88 145 TYR A N 1
ATOM 1065 C CA . TYR A 1 145 ? 9.067 -19.674 2.024 1.00 79.88 145 TYR A CA 1
ATOM 1066 C C . TYR A 1 145 ? 9.714 -20.099 3.348 1.00 79.88 145 TYR A C 1
ATOM 1068 O O . TYR A 1 145 ? 10.396 -21.125 3.359 1.00 79.88 145 TYR A O 1
ATOM 1076 N N . ASP A 1 146 ? 9.506 -19.350 4.433 1.00 79.50 146 ASP A N 1
ATOM 1077 C CA . ASP A 1 146 ? 10.058 -19.628 5.766 1.00 79.50 146 ASP A CA 1
ATOM 1078 C C . ASP A 1 146 ? 9.710 -21.040 6.283 1.00 79.50 146 ASP A C 1
ATOM 1080 O O . ASP A 1 146 ? 10.562 -21.722 6.851 1.00 79.50 146 ASP A O 1
ATOM 1084 N N . ASP A 1 147 ? 8.515 -21.540 5.955 1.00 80.31 147 ASP A N 1
ATOM 1085 C CA . ASP A 1 147 ? 8.059 -22.920 6.187 1.00 80.31 147 ASP A CA 1
ATOM 1086 C C . ASP A 1 147 ? 8.972 -23.998 5.550 1.00 80.31 147 ASP A C 1
ATOM 1088 O O . ASP A 1 147 ? 8.917 -25.177 5.914 1.00 80.31 147 ASP A O 1
ATOM 1092 N N . TYR A 1 148 ? 9.763 -23.637 4.536 1.00 77.56 148 TYR A N 1
ATOM 1093 C CA . TYR A 1 148 ? 10.464 -24.572 3.650 1.00 77.56 148 TYR A CA 1
ATOM 1094 C C . TYR A 1 148 ? 11.982 -24.410 3.631 1.00 77.56 148 TYR A C 1
ATOM 1096 O O . TYR A 1 148 ? 12.696 -25.384 3.370 1.00 77.56 148 TYR A O 1
ATOM 1104 N N . ALA A 1 149 ? 12.470 -23.190 3.819 1.00 80.62 149 ALA A N 1
ATOM 1105 C CA . ALA A 1 149 ? 13.880 -22.854 3.808 1.00 80.62 149 ALA A CA 1
ATOM 1106 C C . ALA A 1 149 ? 14.108 -21.600 4.648 1.00 80.62 149 ALA A C 1
ATOM 1108 O O . ALA A 1 149 ? 13.288 -20.688 4.631 1.00 80.62 149 ALA A O 1
ATOM 1109 N N . ASP A 1 150 ? 15.262 -21.534 5.311 1.00 84.25 150 ASP A N 1
ATOM 1110 C CA . ASP A 1 150 ? 15.721 -20.291 5.922 1.00 84.25 150 ASP A CA 1
ATOM 1111 C C . ASP A 1 150 ? 15.880 -19.219 4.822 1.00 84.25 150 ASP A C 1
ATOM 1113 O O . ASP A 1 150 ? 16.665 -19.424 3.880 1.00 84.25 150 ASP A O 1
ATOM 1117 N N . PRO A 1 151 ? 15.124 -18.107 4.880 1.00 85.69 151 PRO A N 1
ATOM 1118 C CA . PRO A 1 151 ? 15.203 -17.065 3.869 1.00 85.69 151 PRO A CA 1
ATOM 1119 C C . PRO A 1 151 ? 16.533 -16.304 3.920 1.00 85.69 151 PRO A C 1
ATOM 1121 O O . PRO A 1 151 ? 16.938 -15.768 2.889 1.00 85.69 151 PRO A O 1
ATOM 1124 N N . ALA A 1 152 ? 17.245 -16.275 5.054 1.00 87.88 152 ALA A N 1
ATOM 1125 C CA . ALA A 1 152 ? 18.401 -15.397 5.238 1.00 87.88 152 ALA A CA 1
ATOM 1126 C C . ALA A 1 152 ? 19.582 -15.705 4.288 1.00 87.88 152 ALA A C 1
ATOM 1128 O O . ALA A 1 152 ? 20.039 -14.785 3.604 1.00 87.88 152 ALA A O 1
ATOM 1129 N N . PRO A 1 153 ? 20.046 -16.963 4.113 1.00 91.50 153 PRO A N 1
ATOM 1130 C CA . PRO A 1 153 ? 21.109 -17.270 3.148 1.00 91.50 153 PRO A CA 1
ATOM 1131 C C . PRO A 1 153 ? 20.717 -16.985 1.692 1.00 91.50 153 PRO A C 1
ATOM 1133 O O . PRO A 1 153 ? 21.562 -16.648 0.861 1.00 91.50 153 PRO A O 1
ATOM 1136 N N . LEU A 1 154 ? 19.433 -17.140 1.357 1.00 91.44 154 LEU A N 1
ATOM 1137 C CA . LEU A 1 154 ? 18.925 -16.852 0.016 1.00 91.44 154 LEU A CA 1
ATOM 1138 C C . LEU A 1 154 ? 18.798 -15.348 -0.223 1.00 91.44 154 LEU A C 1
ATOM 1140 O O . LEU A 1 154 ? 19.075 -14.897 -1.333 1.00 91.44 154 LEU A O 1
ATOM 1144 N N . ALA A 1 155 ? 18.419 -14.582 0.801 1.00 91.12 155 ALA A N 1
ATOM 1145 C CA . ALA A 1 155 ? 18.416 -13.129 0.757 1.00 91.12 155 ALA A CA 1
ATOM 1146 C C . ALA A 1 155 ? 19.839 -12.605 0.527 1.00 91.12 155 ALA A C 1
ATOM 1148 O O . ALA A 1 155 ? 20.050 -11.925 -0.473 1.00 91.12 155 ALA A O 1
ATOM 1149 N N . ASP A 1 156 ? 20.831 -13.039 1.318 1.00 92.19 156 ASP A N 1
ATOM 1150 C CA . ASP A 1 156 ? 22.248 -12.670 1.123 1.00 92.19 156 ASP A CA 1
ATOM 1151 C C . ASP A 1 156 ? 22.735 -12.997 -0.303 1.00 92.19 156 ASP A C 1
ATOM 1153 O O . ASP A 1 156 ? 23.370 -12.169 -0.958 1.00 92.19 156 ASP A O 1
ATOM 1157 N N . LEU A 1 157 ? 22.366 -14.160 -0.859 1.00 92.25 157 LEU A N 1
ATOM 1158 C CA . LEU A 1 157 ? 22.688 -14.507 -2.249 1.00 92.25 157 LEU A CA 1
ATOM 1159 C C . LEU A 1 157 ? 22.072 -13.525 -3.267 1.00 92.25 157 LEU A C 1
ATOM 1161 O O . LEU A 1 157 ? 22.742 -13.109 -4.221 1.00 92.25 157 LEU A O 1
ATOM 1165 N N . LEU A 1 158 ? 20.793 -13.176 -3.104 1.00 92.88 158 LEU A N 1
ATOM 1166 C CA . LEU A 1 158 ? 20.105 -12.229 -3.985 1.00 92.88 158 LEU A CA 1
ATOM 1167 C C . LEU A 1 158 ? 20.703 -10.821 -3.866 1.00 92.88 158 LEU A C 1
ATOM 1169 O O . LEU A 1 158 ? 20.932 -10.169 -4.884 1.00 92.88 158 LEU A O 1
ATOM 1173 N N . GLU A 1 159 ? 21.032 -10.377 -2.658 1.00 92.56 159 GLU A N 1
ATOM 1174 C CA . GLU A 1 159 ? 21.666 -9.083 -2.396 1.00 92.56 159 GLU A CA 1
ATOM 1175 C C . GLU A 1 159 ? 23.069 -9.002 -3.011 1.00 92.56 159 GLU A C 1
ATOM 1177 O O . GLU A 1 159 ? 23.401 -8.028 -3.692 1.00 92.56 159 GLU A O 1
ATOM 1182 N N . ARG A 1 160 ? 23.871 -10.071 -2.906 1.00 90.75 160 ARG A N 1
ATOM 1183 C CA . ARG A 1 160 ? 25.187 -10.166 -3.565 1.00 90.75 160 ARG A CA 1
ATOM 1184 C C . ARG A 1 160 ? 25.111 -10.069 -5.084 1.00 90.75 160 ARG A C 1
ATOM 1186 O O . ARG A 1 160 ? 26.088 -9.657 -5.707 1.00 90.75 160 ARG A O 1
ATOM 1193 N N . THR A 1 161 ? 23.965 -10.376 -5.693 1.00 90.06 161 THR A N 1
ATOM 1194 C CA . THR A 1 161 ? 23.772 -10.173 -7.137 1.00 90.06 161 THR A CA 1
ATOM 1195 C C . THR A 1 161 ? 23.888 -8.689 -7.513 1.00 90.06 161 THR A C 1
ATOM 1197 O O . THR A 1 161 ? 24.446 -8.380 -8.563 1.00 90.06 161 THR A O 1
ATOM 1200 N N . VAL A 1 162 ? 23.472 -7.764 -6.637 1.00 89.94 162 VAL A N 1
ATOM 1201 C CA . VAL A 1 162 ? 23.678 -6.311 -6.821 1.00 89.94 162 VAL A CA 1
ATOM 1202 C C . VAL A 1 162 ? 25.161 -5.946 -6.723 1.00 89.94 162 VAL A C 1
ATOM 1204 O O . VAL A 1 162 ? 25.645 -5.087 -7.458 1.00 89.94 162 VAL A O 1
ATOM 1207 N N . ALA A 1 163 ? 25.912 -6.608 -5.839 1.00 82.81 163 ALA A N 1
ATOM 1208 C CA . ALA A 1 163 ? 27.344 -6.360 -5.684 1.00 82.81 163 ALA A CA 1
ATOM 1209 C C . ALA A 1 163 ? 28.165 -6.823 -6.901 1.00 82.81 163 ALA A C 1
ATOM 1211 O O . ALA A 1 163 ? 29.184 -6.204 -7.205 1.00 82.81 163 ALA A O 1
ATOM 1212 N N . LEU A 1 164 ? 27.715 -7.879 -7.587 1.00 84.00 164 LEU A N 1
ATOM 1213 C CA . LEU A 1 164 ? 28.314 -8.384 -8.827 1.00 84.00 164 LEU A CA 1
ATOM 1214 C C . LEU A 1 164 ? 27.947 -7.548 -10.061 1.00 84.00 164 LEU A C 1
ATOM 1216 O O . LEU A 1 164 ? 28.627 -7.648 -11.083 1.00 84.00 164 LEU A O 1
ATOM 1220 N N . ASP A 1 165 ? 26.897 -6.729 -9.983 1.00 80.81 165 ASP A N 1
ATOM 1221 C CA . ASP A 1 165 ? 26.570 -5.779 -11.038 1.00 80.81 165 ASP A CA 1
ATOM 1222 C C . ASP A 1 165 ? 27.607 -4.644 -11.051 1.00 80.81 165 ASP A C 1
ATOM 1224 O O . ASP A 1 165 ? 27.717 -3.866 -10.104 1.00 80.81 165 ASP A O 1
ATOM 1228 N N . GLY A 1 166 ? 28.391 -4.560 -12.127 1.00 79.00 166 GLY A N 1
ATOM 1229 C CA . GLY A 1 166 ? 29.346 -3.477 -12.373 1.00 79.00 166 GLY A CA 1
ATOM 1230 C C . GLY A 1 166 ? 28.742 -2.285 -13.122 1.00 79.00 166 GLY A C 1
ATOM 1231 O O . GLY A 1 166 ? 29.464 -1.334 -13.414 1.00 79.00 166 GLY A O 1
ATOM 1232 N N . SER A 1 167 ? 27.451 -2.328 -13.472 1.00 85.06 167 SER A N 1
ATOM 1233 C CA . SER A 1 167 ? 26.794 -1.272 -14.240 1.00 85.06 167 SER A CA 1
ATOM 1234 C C . SER A 1 167 ? 26.730 0.045 -13.462 1.00 85.06 167 SER A C 1
ATOM 1236 O O . SER A 1 167 ? 26.633 0.070 -12.237 1.00 85.06 167 SER A O 1
ATOM 1238 N N . LEU A 1 168 ? 26.780 1.172 -14.166 1.00 89.81 168 LEU A N 1
ATOM 1239 C CA . LEU A 1 168 ? 26.622 2.499 -13.571 1.00 89.81 168 LEU A CA 1
ATOM 1240 C C . LEU A 1 168 ? 25.256 3.039 -13.973 1.00 89.81 168 LEU A C 1
ATOM 1242 O O . LEU A 1 168 ? 25.098 3.690 -15.004 1.00 89.81 168 LEU A O 1
ATOM 1246 N N . THR A 1 169 ? 24.245 2.656 -13.194 1.00 90.88 169 THR A N 1
ATOM 1247 C CA . THR A 1 169 ? 22.843 2.991 -13.451 1.00 90.88 169 THR A CA 1
ATOM 1248 C C . THR A 1 169 ? 22.170 3.540 -12.200 1.00 90.88 169 THR A C 1
ATOM 1250 O O . THR A 1 169 ? 22.488 3.146 -11.077 1.00 90.88 169 THR A O 1
ATOM 1253 N N . ASP A 1 170 ? 21.164 4.398 -12.391 1.00 90.44 170 ASP A N 1
ATOM 1254 C CA . ASP A 1 170 ? 20.358 4.927 -11.286 1.00 90.44 170 ASP A CA 1
ATOM 1255 C C . ASP A 1 170 ? 19.638 3.816 -10.504 1.00 90.44 170 ASP A C 1
ATOM 1257 O O . ASP A 1 170 ? 19.505 3.899 -9.287 1.00 90.44 170 ASP A O 1
ATOM 1261 N N . ARG A 1 171 ? 19.245 2.733 -11.184 1.00 90.81 171 ARG A N 1
ATOM 1262 C CA . ARG A 1 171 ? 18.614 1.563 -10.565 1.00 90.81 171 ARG A CA 1
ATOM 1263 C C . ARG A 1 171 ? 19.555 0.823 -9.630 1.00 90.81 171 ARG A C 1
ATOM 1265 O O . ARG A 1 171 ? 19.125 0.377 -8.572 1.00 90.81 171 ARG A O 1
ATOM 1272 N N . ARG A 1 172 ? 20.833 0.702 -9.999 1.00 92.75 172 ARG A N 1
ATOM 1273 C CA . ARG A 1 172 ? 21.848 0.122 -9.116 1.00 92.75 172 ARG A CA 1
ATOM 1274 C C . ARG A 1 172 ? 22.086 1.014 -7.905 1.00 92.75 172 ARG A C 1
ATOM 1276 O O . ARG A 1 172 ? 22.111 0.496 -6.798 1.00 92.75 172 ARG A O 1
ATOM 1283 N N . ALA A 1 173 ? 22.191 2.330 -8.088 1.00 93.94 173 ALA A N 1
ATOM 1284 C CA . ALA A 1 173 ? 22.298 3.257 -6.961 1.00 93.94 173 ALA A CA 1
ATOM 1285 C C . ALA A 1 173 ? 21.089 3.140 -6.010 1.00 93.94 173 ALA A C 1
ATOM 1287 O O . ALA A 1 173 ? 21.270 3.028 -4.802 1.00 93.94 173 ALA A O 1
ATOM 1288 N N . GLN A 1 174 ? 19.865 3.046 -6.540 1.00 92.44 174 GLN A N 1
ATOM 1289 C CA . GLN A 1 174 ? 18.660 2.791 -5.737 1.00 92.44 174 GLN A CA 1
ATOM 1290 C C . GLN A 1 174 ? 18.691 1.438 -5.014 1.00 92.44 174 GLN A C 1
ATOM 1292 O O . GLN A 1 174 ? 18.285 1.357 -3.857 1.00 92.44 174 GLN A O 1
ATOM 1297 N N . ALA A 1 175 ? 19.190 0.384 -5.663 1.00 92.56 175 ALA A N 1
ATOM 1298 C CA . ALA A 1 175 ? 19.372 -0.918 -5.030 1.00 92.56 175 ALA A CA 1
ATOM 1299 C C . ALA A 1 175 ? 20.383 -0.850 -3.878 1.00 92.56 175 ALA A C 1
ATOM 1301 O O . ALA A 1 175 ? 20.112 -1.366 -2.802 1.00 92.56 175 ALA A O 1
ATOM 1302 N N . LEU A 1 176 ? 21.516 -0.170 -4.075 1.00 93.38 176 LEU A N 1
ATOM 1303 C CA . LEU A 1 176 ? 22.535 0.033 -3.043 1.00 93.38 176 LEU A CA 1
ATOM 1304 C C . LEU A 1 176 ? 21.977 0.817 -1.849 1.00 93.38 176 LEU A C 1
ATOM 1306 O O . LEU A 1 176 ? 22.182 0.399 -0.715 1.00 93.38 176 LEU A O 1
ATOM 1310 N N . ILE A 1 177 ? 21.203 1.882 -2.091 1.00 91.62 177 ILE A N 1
ATOM 1311 C CA . ILE A 1 177 ? 20.472 2.603 -1.035 1.00 91.62 177 ILE A CA 1
ATOM 1312 C C . ILE A 1 177 ? 19.557 1.646 -0.260 1.00 91.62 177 ILE A C 1
ATOM 1314 O O . ILE A 1 177 ? 19.581 1.618 0.968 1.00 91.62 177 ILE A O 1
ATOM 1318 N N . ALA A 1 178 ? 18.774 0.825 -0.965 1.00 88.25 178 ALA A N 1
ATOM 1319 C CA . ALA A 1 178 ? 17.865 -0.123 -0.328 1.00 88.25 178 ALA A CA 1
ATOM 1320 C C . ALA A 1 178 ? 18.595 -1.164 0.544 1.00 88.25 178 ALA A C 1
ATOM 1322 O O . ALA A 1 178 ? 18.016 -1.638 1.521 1.00 88.25 178 ALA A O 1
ATOM 1323 N N . LEU A 1 179 ? 19.856 -1.472 0.218 1.00 89.31 179 LEU A N 1
ATOM 1324 C CA . LEU A 1 179 ? 20.731 -2.426 0.905 1.00 89.31 179 LEU A CA 1
ATOM 1325 C C . LEU A 1 179 ? 21.690 -1.787 1.929 1.00 89.31 179 LEU A C 1
ATOM 1327 O O . LEU A 1 179 ? 22.692 -2.414 2.262 1.00 89.31 179 LEU A O 1
ATOM 1331 N N . ASN A 1 180 ? 21.438 -0.566 2.419 1.00 88.12 180 ASN A N 1
ATOM 1332 C CA . ASN A 1 180 ? 22.341 0.146 3.349 1.00 88.12 180 ASN A CA 1
ATOM 1333 C C . ASN A 1 180 ? 23.735 0.467 2.818 1.00 88.12 180 ASN A C 1
ATOM 1335 O O . ASN A 1 180 ? 24.686 0.622 3.576 1.00 88.12 180 ASN A O 1
ATOM 1339 N N . GLN A 1 181 ? 23.893 0.584 1.509 1.00 91.94 181 GLN A N 1
ATOM 1340 C CA . GLN A 1 181 ? 25.176 0.897 0.888 1.00 91.94 181 GLN A CA 1
ATOM 1341 C C . GLN A 1 181 ? 25.135 2.293 0.268 1.00 91.94 181 GLN A C 1
ATOM 1343 O O . GLN A 1 181 ? 25.467 2.473 -0.905 1.00 91.94 181 GLN A O 1
ATOM 1348 N N . ALA A 1 182 ? 24.691 3.280 1.052 1.00 93.06 182 ALA A N 1
ATOM 1349 C CA . ALA A 1 182 ? 24.505 4.661 0.608 1.00 93.06 182 ALA A CA 1
ATOM 1350 C C . ALA A 1 182 ? 25.810 5.301 0.099 1.00 93.06 182 ALA A C 1
ATOM 1352 O O . ALA A 1 182 ? 25.795 5.980 -0.924 1.00 93.06 182 ALA A O 1
ATOM 1353 N N . GLU A 1 183 ? 26.945 4.991 0.726 1.00 95.12 183 GLU A N 1
ATOM 1354 C CA . GLU A 1 183 ? 28.276 5.459 0.309 1.00 95.12 183 GLU A CA 1
ATOM 1355 C C . GLU A 1 183 ? 28.618 4.960 -1.104 1.00 95.12 183 GLU A C 1
ATOM 1357 O O . GLU A 1 183 ? 28.982 5.732 -1.988 1.00 95.12 183 GLU A O 1
ATOM 1362 N N . ARG A 1 184 ? 28.381 3.670 -1.373 1.00 94.50 184 ARG A N 1
ATOM 1363 C CA . ARG A 1 184 ? 28.565 3.086 -2.712 1.00 94.50 184 ARG A CA 1
ATOM 1364 C C . ARG A 1 184 ? 27.570 3.655 -3.721 1.00 94.50 184 ARG A C 1
ATOM 1366 O O . ARG A 1 184 ? 27.886 3.779 -4.901 1.00 94.50 184 ARG A O 1
ATOM 1373 N N . ALA A 1 185 ? 26.349 3.969 -3.287 1.00 95.12 185 ALA A N 1
ATOM 1374 C CA . ALA A 1 185 ? 25.362 4.614 -4.145 1.00 95.12 185 ALA A CA 1
ATOM 1375 C C . ALA A 1 185 ? 25.818 6.022 -4.558 1.00 95.12 185 ALA A C 1
ATOM 1377 O O . ALA A 1 185 ? 25.663 6.377 -5.726 1.00 95.12 185 ALA A O 1
ATOM 1378 N N . VAL A 1 186 ? 26.423 6.783 -3.638 1.00 96.69 186 VAL A N 1
ATOM 1379 C CA . VAL A 1 186 ? 27.068 8.072 -3.923 1.00 96.69 186 VAL A CA 1
ATOM 1380 C C . VAL A 1 186 ? 28.154 7.913 -4.982 1.00 96.69 186 VAL A C 1
ATOM 1382 O O . VAL A 1 186 ? 28.072 8.589 -6.005 1.00 96.69 186 VAL A O 1
ATOM 1385 N N . GLU A 1 187 ? 29.087 6.972 -4.813 1.00 95.56 187 GLU A N 1
ATOM 1386 C CA . GLU A 1 187 ? 30.161 6.723 -5.790 1.00 95.56 187 GLU A CA 1
ATOM 1387 C C . GLU A 1 187 ? 29.611 6.431 -7.198 1.00 95.56 187 GLU A C 1
ATOM 1389 O O . GLU A 1 187 ? 30.089 6.973 -8.198 1.00 95.56 187 GLU A O 1
ATOM 1394 N N . VAL A 1 188 ? 28.570 5.591 -7.289 1.00 95.50 188 VAL A N 1
ATOM 1395 C CA . VAL A 1 188 ? 27.911 5.276 -8.566 1.00 95.50 188 VAL A CA 1
ATOM 1396 C C . VAL A 1 188 ? 27.308 6.532 -9.190 1.00 95.50 188 VAL A C 1
ATOM 1398 O O . VAL A 1 188 ? 27.480 6.761 -10.388 1.00 95.50 188 VAL A O 1
ATOM 1401 N N . VAL A 1 189 ? 26.599 7.346 -8.406 1.00 96.81 189 VAL A N 1
ATOM 1402 C CA . VAL A 1 189 ? 25.940 8.555 -8.915 1.00 96.81 189 VAL A CA 1
ATOM 1403 C C . VAL A 1 189 ? 26.954 9.620 -9.333 1.00 96.81 189 VAL A C 1
ATOM 1405 O O . VAL A 1 189 ? 26.777 10.222 -10.391 1.00 96.81 189 VAL A O 1
ATOM 1408 N N . GLU A 1 190 ? 28.023 9.826 -8.566 1.00 95.56 190 GLU A N 1
ATOM 1409 C CA . GLU A 1 190 ? 29.089 10.775 -8.895 1.00 95.56 190 GLU A CA 1
ATOM 1410 C C . GLU A 1 190 ? 29.767 10.419 -10.217 1.00 95.56 190 GLU A C 1
ATOM 1412 O O . GLU A 1 190 ? 29.854 11.273 -11.099 1.00 95.56 190 GLU A O 1
ATOM 1417 N N . HIS A 1 191 ? 30.117 9.147 -10.427 1.00 95.62 191 HIS A N 1
ATOM 1418 C CA . HIS A 1 191 ? 30.682 8.712 -11.704 1.00 95.62 191 HIS A CA 1
ATOM 1419 C C . HIS A 1 191 ? 29.697 8.891 -12.868 1.00 95.62 191 HIS A C 1
ATOM 1421 O O . HIS A 1 191 ? 30.075 9.294 -13.966 1.00 95.62 191 HIS A O 1
ATOM 1427 N N . MET A 1 192 ? 28.404 8.622 -12.651 1.00 96.19 192 MET A N 1
ATOM 1428 C CA . MET A 1 192 ? 27.390 8.855 -13.683 1.00 96.19 192 MET A CA 1
ATOM 1429 C C . MET A 1 192 ? 27.249 10.339 -14.043 1.00 96.19 192 MET A C 1
ATOM 1431 O O . MET A 1 192 ? 26.955 10.647 -15.196 1.00 96.19 192 MET A O 1
ATOM 1435 N N . LEU A 1 193 ? 27.438 11.252 -13.087 1.00 94.25 193 LEU A N 1
ATOM 1436 C CA . LEU A 1 193 ? 27.339 12.698 -13.304 1.00 94.25 193 LEU A CA 1
ATOM 1437 C C . LEU A 1 193 ? 28.497 13.269 -14.139 1.00 94.25 193 LEU A C 1
ATOM 1439 O O . LEU A 1 193 ? 28.330 14.343 -14.720 1.00 94.25 193 LEU A O 1
ATOM 1443 N N . GLU A 1 194 ? 29.629 12.563 -14.244 1.00 92.88 194 GLU A N 1
ATOM 1444 C CA . GLU A 1 194 ? 30.755 12.942 -15.113 1.00 92.88 194 GLU A CA 1
ATOM 1445 C C . GLU A 1 194 ? 30.402 12.847 -16.607 1.00 92.88 194 GLU A C 1
ATOM 1447 O O . GLU A 1 194 ? 30.994 13.540 -17.440 1.00 92.88 194 GLU A O 1
ATOM 1452 N N . ALA A 1 195 ? 29.416 12.018 -16.966 1.00 92.88 195 ALA A N 1
ATOM 1453 C CA . ALA A 1 195 ? 28.989 11.864 -18.349 1.00 92.88 195 ALA A CA 1
ATOM 1454 C C . ALA A 1 195 ? 28.255 13.130 -18.855 1.00 92.88 195 ALA A C 1
ATOM 1456 O O . ALA A 1 195 ? 27.315 13.600 -18.205 1.00 92.88 195 ALA A O 1
ATOM 1457 N N . PRO A 1 196 ? 28.594 13.666 -20.047 1.00 90.00 196 PRO A N 1
ATOM 1458 C CA . PRO A 1 196 ? 27.946 14.867 -20.589 1.00 90.00 196 PRO A CA 1
ATOM 1459 C C . PRO A 1 196 ? 26.419 14.753 -20.712 1.00 90.00 196 PRO A C 1
ATOM 1461 O O . PRO A 1 196 ? 25.702 15.695 -20.370 1.00 90.00 196 PRO A O 1
ATOM 1464 N N . ASP A 1 197 ? 25.940 13.577 -21.125 1.00 91.44 197 ASP A N 1
ATOM 1465 C CA . ASP A 1 197 ? 24.524 13.279 -21.380 1.00 91.44 197 ASP A CA 1
ATOM 1466 C C . ASP A 1 197 ? 23.814 12.644 -20.170 1.00 91.44 197 ASP A C 1
ATOM 1468 O O . ASP A 1 197 ? 22.749 12.033 -20.299 1.00 91.44 197 ASP A O 1
ATOM 1472 N N . ALA A 1 198 ? 24.404 12.750 -18.976 1.00 92.25 198 ALA A N 1
ATOM 1473 C CA . ALA A 1 198 ? 23.826 12.189 -17.766 1.00 92.25 198 ALA A CA 1
ATOM 1474 C C . ALA A 1 198 ? 22.420 12.762 -17.493 1.00 92.25 198 ALA A C 1
ATOM 1476 O O . ALA A 1 198 ? 22.200 13.969 -17.650 1.00 92.25 198 ALA A O 1
ATOM 1477 N N . PRO A 1 199 ? 21.460 11.953 -17.001 1.00 93.62 199 PRO A N 1
ATOM 1478 C CA . PRO A 1 199 ? 20.145 12.437 -16.586 1.00 93.62 199 PRO A CA 1
ATOM 1479 C C . PRO A 1 199 ? 20.244 13.187 -15.245 1.00 93.62 199 PRO A C 1
ATOM 1481 O O . PRO A 1 199 ? 19.763 12.717 -14.212 1.00 93.62 199 PRO A O 1
ATOM 1484 N N . LYS A 1 200 ? 20.882 14.367 -15.262 1.00 95.25 200 LYS A N 1
ATOM 1485 C CA . LYS A 1 200 ? 21.328 15.129 -14.080 1.00 95.25 200 LYS A CA 1
ATOM 1486 C C . LYS A 1 200 ? 20.237 15.335 -13.040 1.00 95.25 200 LYS A C 1
ATOM 1488 O O . LYS A 1 200 ? 20.497 15.168 -11.858 1.00 95.25 200 LYS A O 1
ATOM 1493 N N . GLN A 1 201 ? 19.012 15.638 -13.465 1.00 96.00 201 GLN A N 1
ATOM 1494 C CA . GLN A 1 201 ? 17.900 15.842 -12.537 1.00 96.00 201 GLN A CA 1
ATOM 1495 C C . GLN A 1 201 ? 17.555 14.567 -11.757 1.00 96.00 201 GLN A C 1
ATOM 1497 O O . GLN A 1 201 ? 17.407 14.603 -10.538 1.00 96.00 201 GLN A O 1
ATOM 1502 N N . LYS A 1 202 ? 17.441 13.431 -12.454 1.00 96.00 202 LYS A N 1
ATOM 1503 C CA . LYS A 1 202 ? 17.134 12.141 -11.827 1.00 96.00 202 LYS A CA 1
ATOM 1504 C C . LYS A 1 202 ? 18.273 11.701 -10.911 1.00 96.00 202 LYS A C 1
ATOM 1506 O O . LYS A 1 202 ? 18.015 11.234 -9.808 1.00 96.00 202 LYS A O 1
ATOM 1511 N N . LEU A 1 203 ? 19.516 11.891 -11.351 1.00 96.81 203 LEU A N 1
ATOM 1512 C CA . LEU A 1 203 ? 20.698 11.589 -10.548 1.00 96.81 203 LEU A CA 1
ATOM 1513 C C . LEU A 1 203 ? 20.792 12.476 -9.308 1.00 96.81 203 LEU A C 1
ATOM 1515 O O . LEU A 1 203 ? 21.075 11.955 -8.242 1.00 96.81 203 LEU A O 1
ATOM 1519 N N . ALA A 1 204 ? 20.465 13.766 -9.400 1.00 97.62 204 ALA A N 1
ATOM 1520 C CA . ALA A 1 204 ? 20.423 14.660 -8.245 1.00 97.62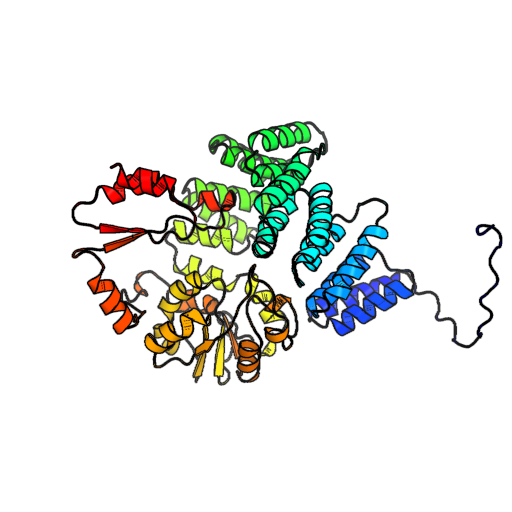 204 ALA A CA 1
ATOM 1521 C C . ALA A 1 204 ? 19.402 14.204 -7.184 1.00 97.62 204 ALA A C 1
ATOM 1523 O O . ALA A 1 204 ? 19.676 14.311 -5.992 1.00 97.62 204 ALA A O 1
ATOM 1524 N N . VAL A 1 205 ? 18.263 13.634 -7.595 1.00 97.62 205 VAL A N 1
ATOM 1525 C CA . VAL A 1 205 ? 17.294 13.028 -6.663 1.00 97.62 205 VAL A CA 1
ATOM 1526 C C . VAL A 1 205 ? 17.859 11.777 -5.993 1.00 97.62 205 VAL A C 1
ATOM 1528 O O . VAL A 1 205 ? 17.796 11.667 -4.775 1.00 97.62 205 VAL A O 1
ATOM 1531 N N . VAL A 1 206 ? 18.454 10.854 -6.754 1.00 96.69 206 VAL A N 1
ATOM 1532 C CA . VAL A 1 206 ? 19.061 9.640 -6.172 1.00 96.69 206 VAL A CA 1
ATOM 1533 C C . VAL A 1 206 ? 20.245 9.990 -5.265 1.00 96.69 206 VAL A C 1
ATOM 1535 O O . VAL A 1 206 ? 20.412 9.385 -4.212 1.00 96.69 206 VAL A O 1
ATOM 1538 N N . TYR A 1 207 ? 21.025 11.007 -5.628 1.00 97.62 207 TYR A N 1
ATOM 1539 C CA . TYR A 1 207 ? 22.112 11.529 -4.805 1.00 97.62 207 TYR A CA 1
ATOM 1540 C C . TYR A 1 207 ? 21.592 12.122 -3.498 1.00 97.62 207 TYR A C 1
ATOM 1542 O O . TYR A 1 207 ? 22.112 11.817 -2.434 1.00 97.62 207 TYR A O 1
ATOM 1550 N N . SER A 1 208 ? 20.521 12.918 -3.573 1.00 97.62 208 SER A N 1
ATOM 1551 C CA . SER A 1 208 ? 19.846 13.474 -2.400 1.00 97.62 208 SER A CA 1
ATOM 1552 C C . SER A 1 208 ? 19.394 12.379 -1.432 1.00 97.62 208 SER A C 1
ATOM 1554 O O . SER A 1 208 ? 19.646 12.477 -0.233 1.00 97.62 208 SER A O 1
ATOM 1556 N N . GLN A 1 209 ? 18.818 11.299 -1.965 1.00 95.31 209 GLN A N 1
ATOM 1557 C CA . GLN A 1 209 ? 18.428 10.130 -1.182 1.00 95.31 209 GLN A CA 1
ATOM 1558 C C . GLN A 1 209 ? 19.640 9.475 -0.524 1.00 95.31 209 GLN A C 1
ATOM 1560 O O . GLN A 1 209 ? 19.652 9.325 0.691 1.00 95.31 209 GLN A O 1
ATOM 1565 N N . ALA A 1 210 ? 20.679 9.142 -1.293 1.00 95.25 210 ALA A N 1
ATOM 1566 C CA . ALA A 1 210 ? 21.888 8.525 -0.751 1.00 95.25 210 ALA A CA 1
ATOM 1567 C C . ALA A 1 210 ? 22.526 9.373 0.366 1.00 95.25 210 ALA A C 1
ATOM 1569 O O . ALA A 1 210 ? 22.861 8.838 1.416 1.00 95.25 210 ALA A O 1
ATOM 1570 N N . LEU A 1 211 ? 22.618 10.695 0.182 1.00 96.44 211 LEU A N 1
ATOM 1571 C CA . LEU A 1 211 ? 23.147 11.618 1.191 1.00 96.44 211 LEU A CA 1
ATOM 1572 C C . LEU A 1 211 ? 22.307 11.628 2.471 1.00 96.44 211 LEU A C 1
ATOM 1574 O O . LEU A 1 211 ? 22.877 11.591 3.558 1.00 96.44 211 LEU A O 1
ATOM 1578 N N . SER A 1 212 ? 20.971 11.622 2.373 1.00 93.88 212 SER A N 1
ATOM 1579 C CA . SER A 1 212 ? 20.135 11.577 3.580 1.00 93.88 212 SER A CA 1
ATOM 1580 C C . SER A 1 212 ? 20.297 10.270 4.353 1.00 93.88 212 SER A C 1
ATOM 1582 O O . SER A 1 212 ? 20.193 10.287 5.569 1.00 93.88 212 SER A O 1
ATOM 1584 N N . PHE A 1 213 ? 20.571 9.153 3.669 1.00 89.62 213 PHE A N 1
ATOM 1585 C CA . PHE A 1 213 ? 20.854 7.866 4.321 1.00 89.62 213 PHE A CA 1
ATOM 1586 C C . PHE A 1 213 ? 22.231 7.808 4.997 1.00 89.62 213 PHE A C 1
ATOM 1588 O O . PHE A 1 213 ? 22.494 6.877 5.747 1.00 89.62 213 PHE A O 1
ATOM 1595 N N . MET A 1 214 ? 23.101 8.787 4.743 1.00 92.06 214 MET A N 1
ATOM 1596 C CA . MET A 1 214 ? 24.356 8.990 5.473 1.00 92.06 214 MET A CA 1
ATOM 1597 C C . MET A 1 214 ? 24.232 10.118 6.511 1.00 92.06 214 MET A C 1
ATOM 1599 O O . MET A 1 214 ? 25.239 10.703 6.904 1.00 92.06 214 MET A O 1
ATOM 1603 N N . ASP A 1 215 ? 23.002 10.492 6.877 1.00 90.12 215 ASP A N 1
ATOM 1604 C CA . ASP A 1 215 ? 22.671 11.615 7.761 1.00 90.12 215 ASP A CA 1
ATOM 1605 C C . ASP A 1 215 ? 23.172 13.000 7.281 1.00 90.12 215 ASP A C 1
ATOM 1607 O O . ASP A 1 215 ? 23.093 13.992 8.010 1.00 90.12 215 ASP A O 1
ATOM 1611 N N . ASP A 1 216 ? 23.611 13.136 6.019 1.00 95.38 216 ASP A N 1
ATOM 1612 C CA . ASP A 1 216 ? 23.961 14.429 5.413 1.00 95.38 216 ASP A CA 1
ATOM 1613 C C . ASP A 1 216 ? 22.720 15.116 4.823 1.00 95.38 216 ASP A C 1
ATOM 1615 O O . ASP A 1 216 ? 22.554 15.271 3.607 1.00 95.38 216 ASP A O 1
ATOM 1619 N N . LEU A 1 217 ? 21.832 15.582 5.705 1.00 94.88 217 LEU A N 1
ATOM 1620 C CA . LEU A 1 217 ? 20.628 16.320 5.302 1.00 94.88 217 LEU A CA 1
ATOM 1621 C C . LEU A 1 217 ? 20.955 17.644 4.591 1.00 94.88 217 LEU A C 1
ATOM 1623 O O . LEU A 1 217 ? 20.202 18.098 3.726 1.00 94.88 217 LEU A O 1
ATOM 1627 N N . THR A 1 218 ? 22.106 18.257 4.888 1.00 96.50 218 THR A N 1
ATOM 1628 C CA . THR A 1 218 ? 22.516 19.511 4.239 1.00 96.50 218 THR A CA 1
ATOM 1629 C C . THR A 1 218 ? 22.903 19.267 2.781 1.00 96.50 218 THR A C 1
ATOM 1631 O O . THR A 1 218 ? 22.451 19.989 1.885 1.00 96.50 218 THR A O 1
ATOM 1634 N N . GLY A 1 219 ? 23.721 18.247 2.519 1.00 97.62 219 GLY A N 1
ATOM 1635 C CA . GLY A 1 219 ? 24.046 17.790 1.174 1.00 97.62 219 GLY A CA 1
ATOM 1636 C C . GLY A 1 219 ? 22.809 17.315 0.426 1.00 97.62 219 GLY A C 1
ATOM 1637 O O . GLY A 1 219 ? 22.585 17.749 -0.708 1.00 97.62 219 GLY A O 1
ATOM 1638 N N . ALA A 1 220 ? 21.956 16.527 1.084 1.00 97.69 220 ALA A N 1
ATOM 1639 C CA . ALA A 1 220 ? 20.699 16.065 0.513 1.00 97.69 220 ALA A CA 1
ATOM 1640 C C . ALA A 1 220 ? 19.821 17.237 0.054 1.00 97.69 220 ALA A C 1
ATOM 1642 O O . ALA A 1 220 ? 19.341 17.238 -1.084 1.00 97.69 220 ALA A O 1
ATOM 1643 N N . ARG A 1 221 ? 19.680 18.285 0.877 1.00 97.38 221 ARG A N 1
ATOM 1644 C CA . ARG A 1 221 ? 18.928 19.501 0.533 1.00 97.38 221 ARG A CA 1
ATOM 1645 C C . ARG A 1 221 ? 19.530 20.242 -0.657 1.00 97.38 221 ARG A C 1
ATOM 1647 O O . ARG A 1 221 ? 18.778 20.694 -1.521 1.00 97.38 221 ARG A O 1
ATOM 1654 N N . ARG A 1 222 ? 20.862 20.353 -0.742 1.00 97.94 222 ARG A N 1
ATOM 1655 C CA . ARG A 1 222 ? 21.535 20.958 -1.909 1.00 97.94 222 ARG A CA 1
ATOM 1656 C C . ARG A 1 222 ? 21.260 20.165 -3.187 1.00 97.94 222 ARG A C 1
ATOM 1658 O O . ARG A 1 222 ? 20.898 20.764 -4.198 1.00 97.94 222 ARG A O 1
ATOM 1665 N N . ALA A 1 223 ? 21.378 18.839 -3.137 1.00 98.06 223 ALA A N 1
ATOM 1666 C CA . ALA A 1 223 ? 21.114 17.963 -4.278 1.00 98.06 223 ALA A CA 1
ATOM 1667 C C . ALA A 1 223 ? 19.638 18.017 -4.720 1.00 98.06 223 ALA A C 1
ATOM 1669 O O . ALA A 1 223 ? 19.349 18.184 -5.904 1.00 98.06 223 ALA A O 1
ATOM 1670 N N . SER A 1 224 ? 18.700 17.988 -3.769 1.00 98.12 224 SER A N 1
ATOM 1671 C CA . SER A 1 224 ? 17.265 18.171 -4.028 1.00 98.12 224 SER A CA 1
ATOM 1672 C C . SER A 1 224 ? 16.962 19.543 -4.650 1.00 98.12 224 SER A C 1
ATOM 1674 O O . SER A 1 224 ? 16.240 19.633 -5.643 1.00 98.12 224 SER A O 1
ATOM 1676 N N . GLY A 1 225 ? 17.581 20.614 -4.141 1.00 97.94 225 GLY A N 1
ATOM 1677 C CA . GLY A 1 225 ? 17.474 21.960 -4.712 1.00 97.94 225 GLY A CA 1
ATOM 1678 C C . GLY A 1 225 ? 17.998 22.046 -6.148 1.00 97.94 225 GLY A C 1
ATOM 1679 O O . GLY A 1 225 ? 17.360 22.663 -6.998 1.00 97.94 225 GLY A O 1
ATOM 1680 N N . ALA A 1 226 ? 19.110 21.371 -6.454 1.00 97.62 226 ALA A N 1
ATOM 1681 C CA . ALA A 1 226 ? 19.616 21.266 -7.822 1.00 97.62 226 ALA A CA 1
ATOM 1682 C C . ALA A 1 226 ? 18.637 20.512 -8.741 1.00 97.62 226 ALA A C 1
ATOM 1684 O O . ALA A 1 226 ? 18.438 20.914 -9.887 1.00 97.62 226 ALA A O 1
ATOM 1685 N N . ALA A 1 227 ? 17.980 19.457 -8.246 1.00 97.88 227 ALA A N 1
ATOM 1686 C CA . ALA A 1 227 ? 16.960 18.737 -9.007 1.00 97.88 227 ALA A CA 1
ATOM 1687 C C . ALA A 1 227 ? 15.737 19.614 -9.333 1.00 97.88 227 ALA A C 1
ATOM 1689 O O . ALA A 1 227 ? 15.240 19.557 -10.459 1.00 97.88 227 ALA A O 1
ATOM 1690 N N . LEU A 1 228 ? 15.281 20.437 -8.380 1.00 97.62 228 LEU A N 1
ATOM 1691 C CA . LEU A 1 228 ? 14.213 21.423 -8.594 1.00 97.62 228 LEU A CA 1
ATOM 1692 C C . LEU A 1 228 ? 14.629 22.493 -9.613 1.00 97.62 228 LEU A C 1
ATOM 1694 O O . LEU A 1 228 ? 13.870 22.789 -10.530 1.00 97.62 228 LEU A O 1
ATOM 1698 N N . ALA A 1 229 ? 15.856 23.015 -9.517 1.00 97.50 229 ALA A N 1
ATOM 1699 C CA . ALA A 1 229 ? 16.371 24.025 -10.446 1.00 97.50 229 ALA A CA 1
ATOM 1700 C C . ALA A 1 229 ? 16.490 23.515 -11.896 1.00 97.50 229 ALA A C 1
ATOM 1702 O O . ALA A 1 229 ? 16.351 24.288 -12.840 1.00 97.50 229 ALA A O 1
ATOM 1703 N N . LEU A 1 230 ? 16.729 22.212 -12.082 1.00 96.38 230 LEU A N 1
ATOM 1704 C CA . LEU A 1 230 ? 16.714 21.561 -13.398 1.00 96.38 230 LEU A CA 1
ATOM 1705 C C . LEU A 1 230 ? 15.293 21.328 -13.938 1.00 96.38 230 LEU A C 1
ATOM 1707 O O . LEU A 1 230 ? 15.130 21.058 -15.127 1.00 96.38 230 LEU A O 1
ATOM 1711 N N . GLY A 1 231 ? 14.276 21.414 -13.081 1.00 95.25 231 GLY A N 1
ATOM 1712 C CA . GLY A 1 231 ? 12.872 21.316 -13.447 1.00 95.25 231 GLY A CA 1
ATOM 1713 C C . GLY A 1 231 ? 11.985 20.893 -12.276 1.00 95.25 231 GLY A C 1
ATOM 1714 O O . GLY A 1 231 ? 12.351 20.083 -11.420 1.00 95.25 231 GLY A O 1
ATOM 1715 N N . GLU A 1 232 ? 10.756 21.380 -12.277 1.00 95.25 232 GLU A N 1
ATOM 1716 C CA . GLU A 1 232 ? 9.764 21.027 -11.269 1.00 95.25 232 GLU A CA 1
ATOM 1717 C C . GLU A 1 232 ? 8.811 19.991 -11.855 1.00 95.25 232 GLU A C 1
ATOM 1719 O O . GLU A 1 232 ? 7.995 20.269 -12.730 1.00 95.25 232 GLU A O 1
ATOM 1724 N N . ASN A 1 233 ? 8.966 18.748 -11.410 1.00 95.69 233 ASN A N 1
ATOM 1725 C CA . ASN A 1 233 ? 8.097 17.643 -11.780 1.00 95.69 233 ASN A CA 1
ATOM 1726 C C . ASN A 1 233 ? 7.863 16.748 -10.561 1.00 95.69 233 ASN A C 1
ATOM 1728 O O . ASN A 1 233 ? 8.436 16.954 -9.490 1.00 95.69 233 ASN A O 1
ATOM 1732 N N . ALA A 1 234 ? 7.023 15.726 -10.721 1.00 96.56 234 ALA A N 1
ATOM 1733 C CA . ALA A 1 234 ? 6.668 14.845 -9.616 1.00 96.56 234 ALA A CA 1
ATOM 1734 C C . ALA A 1 234 ? 7.893 14.193 -8.950 1.00 96.56 234 ALA A C 1
ATOM 1736 O O . ALA A 1 234 ? 7.859 13.942 -7.753 1.00 96.56 234 ALA A O 1
ATOM 1737 N N . LEU A 1 235 ? 8.981 13.931 -9.684 1.00 95.94 235 LEU A N 1
ATOM 1738 C CA . LEU A 1 235 ? 10.190 13.340 -9.113 1.00 95.94 235 LEU A CA 1
ATOM 1739 C C . LEU A 1 235 ? 10.926 14.334 -8.200 1.00 95.94 235 LEU A C 1
ATOM 1741 O O . LEU A 1 235 ? 11.194 14.006 -7.046 1.00 95.94 235 LEU A O 1
ATOM 1745 N N . SER A 1 236 ? 11.234 15.537 -8.697 1.00 97.50 236 SER A N 1
ATOM 1746 C CA . SER A 1 236 ? 11.998 16.539 -7.938 1.00 97.50 236 SER A CA 1
ATOM 1747 C C . SER A 1 236 ? 11.215 17.086 -6.742 1.00 97.50 236 SER A C 1
ATOM 1749 O O . SER A 1 236 ? 11.767 17.214 -5.648 1.00 97.50 236 SER A O 1
ATOM 1751 N N . VAL A 1 237 ? 9.911 17.323 -6.907 1.00 97.94 237 VAL A N 1
ATOM 1752 C CA . VAL A 1 237 ? 9.050 17.829 -5.828 1.00 97.94 237 VAL A CA 1
ATOM 1753 C C . VAL A 1 237 ? 8.830 16.776 -4.740 1.00 97.94 237 VAL A C 1
ATOM 1755 O O . VAL A 1 237 ? 8.899 17.106 -3.558 1.00 97.94 237 VAL A O 1
ATOM 1758 N N . ARG A 1 238 ? 8.620 15.496 -5.093 1.00 97.31 238 ARG A N 1
ATOM 1759 C CA . ARG A 1 238 ? 8.477 14.425 -4.086 1.00 97.31 238 ARG A CA 1
ATOM 1760 C C . ARG A 1 238 ? 9.730 14.272 -3.232 1.00 97.31 238 ARG A C 1
ATOM 1762 O O . ARG A 1 238 ? 9.602 14.067 -2.030 1.00 97.31 238 ARG A O 1
ATOM 1769 N N . GLU A 1 239 ? 10.917 14.402 -3.820 1.00 97.06 239 GLU A N 1
ATOM 1770 C CA . GLU A 1 239 ? 12.157 14.342 -3.044 1.00 97.06 239 GLU A CA 1
ATOM 1771 C C . GLU A 1 239 ? 12.293 15.533 -2.092 1.00 97.06 239 GLU A C 1
ATOM 1773 O O . GLU A 1 239 ? 12.599 15.351 -0.917 1.00 97.06 239 GLU A O 1
ATOM 1778 N N . ALA A 1 240 ? 11.987 16.747 -2.556 1.00 97.75 240 ALA A N 1
ATOM 1779 C CA . ALA A 1 240 ? 11.981 17.925 -1.691 1.00 97.75 240 ALA A CA 1
ATOM 1780 C C . ALA A 1 240 ? 10.992 17.781 -0.519 1.00 97.75 240 ALA A C 1
ATOM 1782 O O . ALA A 1 240 ? 11.335 18.101 0.618 1.00 97.75 240 ALA A O 1
ATOM 1783 N N . LEU A 1 241 ? 9.795 17.240 -0.775 1.00 97.31 241 LEU A N 1
ATOM 1784 C CA . LEU A 1 241 ? 8.809 16.939 0.265 1.00 97.31 241 LEU A CA 1
ATOM 1785 C C . LEU A 1 241 ? 9.289 15.852 1.228 1.00 97.31 241 LEU A C 1
ATOM 1787 O O . LEU A 1 241 ? 9.046 15.968 2.427 1.00 97.31 241 LEU A O 1
ATOM 1791 N N . ARG A 1 242 ? 9.969 14.807 0.735 1.00 95.69 242 ARG A N 1
ATOM 1792 C CA . ARG A 1 242 ? 10.556 13.758 1.582 1.00 95.69 242 ARG A CA 1
ATOM 1793 C C . ARG A 1 242 ? 11.548 14.361 2.576 1.00 95.69 242 ARG A C 1
ATOM 1795 O O . ARG A 1 242 ? 11.442 14.068 3.761 1.00 95.69 242 ARG A O 1
ATOM 1802 N N . LEU A 1 243 ? 12.434 15.252 2.125 1.00 96.38 243 LEU A N 1
ATOM 1803 C CA . LEU A 1 243 ? 13.362 15.957 3.016 1.00 96.38 243 LEU A CA 1
ATOM 1804 C C . LEU A 1 243 ? 12.634 16.855 4.023 1.00 96.38 243 LEU A C 1
ATOM 1806 O O . LEU A 1 243 ? 12.978 16.829 5.197 1.00 96.38 243 LEU A O 1
ATOM 1810 N N . CYS A 1 244 ? 11.578 17.566 3.612 1.00 96.25 244 CYS A N 1
ATOM 1811 C CA . CYS A 1 244 ? 10.747 18.328 4.551 1.00 96.25 244 CYS A CA 1
ATOM 1812 C C . CYS A 1 244 ? 10.127 17.443 5.650 1.00 96.25 244 CYS A C 1
ATOM 1814 O O . CYS A 1 244 ? 10.023 17.903 6.783 1.00 96.25 244 CYS A O 1
ATOM 1816 N N . VAL A 1 245 ? 9.741 16.189 5.349 1.00 93.62 245 VAL A N 1
ATOM 1817 C CA . VAL A 1 245 ? 9.294 15.230 6.384 1.00 93.62 245 VAL A CA 1
ATOM 1818 C C . VAL A 1 245 ? 10.428 14.963 7.372 1.00 93.62 245 VAL A C 1
ATOM 1820 O O . VAL A 1 245 ? 10.213 15.078 8.574 1.00 93.62 245 VAL A O 1
ATOM 1823 N N . LEU A 1 246 ? 11.612 14.599 6.870 1.00 91.12 246 LEU A N 1
ATOM 1824 C CA . LEU A 1 246 ? 12.758 14.215 7.702 1.00 91.12 246 LEU A CA 1
ATOM 1825 C C . LEU A 1 246 ? 13.246 15.360 8.591 1.00 91.12 246 LEU A C 1
ATOM 1827 O O . LEU A 1 246 ? 13.604 15.152 9.742 1.00 91.12 246 LEU A O 1
ATOM 1831 N N . GLU A 1 247 ? 13.224 16.578 8.062 1.00 92.50 247 GLU A N 1
ATOM 1832 C CA . GLU A 1 247 ? 13.681 17.778 8.760 1.00 92.50 247 GLU A CA 1
ATOM 1833 C C . GLU A 1 247 ? 12.602 18.383 9.676 1.00 92.50 247 GLU A C 1
ATOM 1835 O O . GLU A 1 247 ? 12.879 19.333 10.405 1.00 92.50 247 GLU A O 1
ATOM 1840 N N . GLY A 1 248 ? 11.358 17.888 9.614 1.00 93.12 248 GLY A N 1
ATOM 1841 C CA . GLY A 1 248 ? 10.211 18.492 10.300 1.00 93.12 248 GLY A CA 1
ATOM 1842 C C . GLY A 1 248 ? 9.824 19.885 9.773 1.00 93.12 248 GLY A C 1
ATOM 1843 O O . GLY A 1 248 ? 9.096 20.620 10.441 1.00 93.12 248 GLY A O 1
ATOM 1844 N N . ASP A 1 249 ? 10.289 20.268 8.579 1.00 96.25 249 ASP A N 1
ATOM 1845 C CA . ASP A 1 249 ? 10.035 21.570 7.945 1.00 96.25 249 ASP A CA 1
ATOM 1846 C C . ASP A 1 249 ? 8.700 21.560 7.179 1.00 96.25 249 ASP A C 1
ATOM 1848 O O . ASP A 1 249 ? 8.628 21.628 5.945 1.00 96.25 249 ASP A O 1
ATOM 1852 N N . TYR A 1 250 ? 7.605 21.440 7.934 1.00 96.75 250 TYR A N 1
ATOM 1853 C CA . TYR A 1 250 ? 6.257 21.354 7.371 1.00 96.75 250 TYR A CA 1
ATOM 1854 C C . TYR A 1 250 ? 5.788 22.667 6.735 1.00 96.75 250 TYR A C 1
ATOM 1856 O O . TYR A 1 250 ? 4.973 22.632 5.818 1.00 96.75 250 TYR A O 1
ATOM 1864 N N . ALA A 1 251 ? 6.321 23.820 7.151 1.00 96.94 251 ALA A N 1
ATOM 1865 C CA . ALA A 1 251 ? 5.985 25.108 6.542 1.00 96.94 251 ALA A CA 1
ATOM 1866 C C . ALA A 1 251 ? 6.466 25.178 5.084 1.00 96.94 251 ALA A C 1
ATOM 1868 O O . ALA A 1 251 ? 5.683 25.488 4.182 1.00 96.94 251 ALA A O 1
ATOM 1869 N N . ARG A 1 252 ? 7.732 24.814 4.834 1.00 96.69 252 ARG A N 1
ATOM 1870 C CA . ARG A 1 252 ? 8.268 24.686 3.473 1.00 96.69 252 ARG A CA 1
ATOM 1871 C C . ARG A 1 252 ? 7.542 23.595 2.691 1.00 96.69 252 ARG A C 1
ATOM 1873 O O . ARG A 1 252 ? 7.231 23.788 1.517 1.00 96.69 252 ARG A O 1
ATOM 1880 N N . GLY A 1 253 ? 7.257 22.468 3.341 1.00 97.31 253 GLY A N 1
ATOM 1881 C CA . GLY A 1 253 ? 6.526 21.361 2.737 1.00 97.31 253 GLY A CA 1
ATOM 1882 C C . GLY A 1 253 ? 5.137 21.759 2.230 1.00 97.31 253 GLY A C 1
ATOM 1883 O O . GLY A 1 253 ? 4.799 21.474 1.085 1.00 97.31 253 GLY A O 1
ATOM 1884 N N . LEU A 1 254 ? 4.357 22.483 3.037 1.00 98.25 254 LEU A N 1
ATOM 1885 C CA . LEU A 1 254 ? 3.047 23.002 2.636 1.00 98.25 254 LEU A CA 1
ATOM 1886 C C . LEU A 1 254 ? 3.148 23.997 1.472 1.00 98.25 254 LEU A C 1
ATOM 1888 O O . LEU A 1 254 ? 2.346 23.917 0.547 1.00 98.25 254 LEU A O 1
ATOM 1892 N N . ALA A 1 255 ? 4.151 24.881 1.465 1.00 97.81 255 ALA A N 1
ATOM 1893 C CA . ALA A 1 255 ? 4.374 25.791 0.339 1.00 97.81 255 ALA A CA 1
ATOM 1894 C C . ALA A 1 255 ? 4.666 25.031 -0.970 1.00 97.81 255 ALA A C 1
ATOM 1896 O O . ALA A 1 255 ? 4.117 25.372 -2.018 1.00 97.81 255 ALA A O 1
ATOM 1897 N N . LEU A 1 256 ? 5.470 23.962 -0.905 1.00 97.12 256 LEU A N 1
ATOM 1898 C CA . LEU A 1 256 ? 5.730 23.078 -2.047 1.00 97.12 256 LEU A CA 1
ATOM 1899 C C . LEU A 1 256 ? 4.465 22.351 -2.519 1.00 97.12 256 LEU A C 1
ATOM 1901 O O . LEU A 1 256 ? 4.291 22.172 -3.722 1.00 97.12 256 LEU A O 1
ATOM 1905 N N . LEU A 1 257 ? 3.582 21.938 -1.602 1.00 96.94 257 LEU A N 1
ATOM 1906 C CA . LEU A 1 257 ? 2.303 21.321 -1.965 1.00 96.94 257 LEU A CA 1
ATOM 1907 C C . LEU A 1 257 ? 1.378 22.296 -2.689 1.00 96.94 257 LEU A C 1
ATOM 1909 O O . LEU A 1 257 ? 0.842 21.933 -3.734 1.00 96.94 257 LEU A O 1
ATOM 1913 N N . THR A 1 258 ? 1.218 23.515 -2.171 1.00 97.06 258 THR A N 1
ATOM 1914 C CA . THR A 1 258 ? 0.407 24.557 -2.817 1.00 97.06 258 THR A CA 1
ATOM 1915 C C . THR A 1 258 ? 0.919 24.837 -4.226 1.00 97.06 258 THR A C 1
ATOM 1917 O O . THR A 1 258 ? 0.157 24.773 -5.188 1.00 97.06 258 THR A O 1
ATOM 1920 N N . HIS A 1 259 ? 2.230 25.033 -4.368 1.00 96.31 259 HIS A N 1
ATOM 1921 C CA . HIS A 1 259 ? 2.863 25.248 -5.668 1.00 96.31 259 HIS A CA 1
ATOM 1922 C C . HIS A 1 259 ? 2.656 24.064 -6.624 1.00 96.31 259 HIS A C 1
ATOM 1924 O O . HIS A 1 259 ? 2.274 24.234 -7.779 1.00 96.31 259 HIS A O 1
ATOM 1930 N N . ALA A 1 260 ? 2.833 22.832 -6.140 1.00 96.69 260 ALA A N 1
ATOM 1931 C CA . ALA A 1 260 ? 2.594 21.637 -6.941 1.00 96.69 260 ALA A CA 1
ATOM 1932 C C . ALA A 1 260 ? 1.137 21.538 -7.422 1.00 96.69 260 ALA A C 1
ATOM 1934 O O . ALA A 1 260 ? 0.905 21.148 -8.566 1.00 96.69 260 ALA A O 1
ATOM 1935 N N . GLN A 1 261 ? 0.163 21.915 -6.589 1.00 95.06 261 GLN A N 1
ATOM 1936 C CA . GLN A 1 261 ? -1.252 21.966 -6.967 1.00 95.06 261 GLN A CA 1
ATOM 1937 C C . GLN A 1 261 ? -1.512 23.031 -8.041 1.00 95.06 261 GLN A C 1
ATOM 1939 O O . GLN A 1 261 ? -2.166 22.734 -9.043 1.00 95.06 261 GLN A O 1
ATOM 1944 N N . GLU A 1 262 ? -0.958 24.236 -7.884 1.00 96.69 262 GLU A N 1
ATOM 1945 C CA . GLU A 1 262 ? -1.051 25.327 -8.867 1.00 96.69 262 GLU A CA 1
ATOM 1946 C C . GLU A 1 262 ? -0.453 24.922 -10.224 1.00 96.69 262 GLU A C 1
ATOM 1948 O O . GLU A 1 262 ? -1.045 25.171 -11.279 1.00 96.69 262 GLU A O 1
ATOM 1953 N N . CYS A 1 263 ? 0.675 24.210 -10.203 1.00 96.19 263 CYS A N 1
ATOM 1954 C CA . CYS A 1 263 ? 1.337 23.673 -11.389 1.00 96.19 263 CYS A CA 1
ATOM 1955 C C . CYS A 1 263 ? 0.750 22.345 -11.897 1.00 96.19 263 CYS A C 1
ATOM 1957 O O . CYS A 1 263 ? 1.237 21.817 -12.898 1.00 96.19 263 CYS A O 1
ATOM 1959 N N . LYS A 1 264 ? -0.287 21.797 -11.245 1.00 96.25 264 LYS A N 1
ATOM 1960 C CA . LYS A 1 264 ? -0.911 20.500 -11.577 1.00 96.25 264 LYS A CA 1
ATOM 1961 C C . LYS A 1 264 ? 0.084 19.329 -11.606 1.00 96.25 264 LYS A C 1
ATOM 1963 O O . LYS A 1 264 ? -0.006 18.434 -12.445 1.00 96.25 264 LYS A O 1
ATOM 1968 N N . ILE A 1 265 ? 1.047 19.333 -10.689 1.00 96.69 265 ILE A N 1
ATOM 1969 C CA . ILE A 1 265 ? 2.015 18.253 -10.502 1.00 96.69 265 ILE A CA 1
ATOM 1970 C C . ILE A 1 265 ? 1.375 17.162 -9.634 1.00 96.69 265 ILE A C 1
ATOM 1972 O O . ILE A 1 265 ? 1.084 17.370 -8.459 1.00 96.69 265 ILE A O 1
ATOM 1976 N N . GLU A 1 266 ? 1.193 15.965 -10.194 1.00 94.31 266 GLU A N 1
ATOM 1977 C CA . GLU A 1 266 ? 0.601 14.833 -9.473 1.00 94.31 266 GLU A CA 1
ATOM 1978 C C . GLU A 1 266 ? 1.593 14.194 -8.487 1.00 94.31 266 GLU A C 1
ATOM 1980 O O . GLU A 1 266 ? 2.520 13.465 -8.858 1.00 94.31 266 GLU A O 1
ATOM 1985 N N . LEU A 1 267 ? 1.388 14.429 -7.192 1.00 94.00 267 LEU A N 1
ATOM 1986 C CA . LEU A 1 267 ? 2.290 13.948 -6.140 1.00 94.00 267 LEU A CA 1
ATOM 1987 C C . LEU A 1 267 ? 1.887 12.596 -5.531 1.00 94.00 267 LEU A C 1
ATOM 1989 O O . LEU A 1 267 ? 2.744 11.946 -4.929 1.00 94.00 267 LEU A O 1
ATOM 1993 N N . GLY A 1 268 ? 0.652 12.136 -5.750 1.00 91.94 268 GLY A N 1
ATOM 1994 C CA . GLY A 1 268 ? 0.070 10.976 -5.060 1.00 91.94 268 GLY A CA 1
ATOM 1995 C C . GLY A 1 268 ? -0.349 11.300 -3.620 1.00 91.94 268 GLY A C 1
ATOM 1996 O O . GLY A 1 268 ? -0.228 12.438 -3.181 1.00 91.94 268 GLY A O 1
ATOM 1997 N N . ASP A 1 269 ? -0.818 10.307 -2.860 1.00 91.81 269 ASP A N 1
ATOM 1998 C CA . ASP A 1 269 ? -1.414 10.531 -1.533 1.00 91.81 269 ASP A CA 1
ATOM 1999 C C . ASP A 1 269 ? -0.383 10.632 -0.396 1.00 91.81 269 ASP A C 1
ATOM 2001 O O . ASP A 1 269 ? -0.551 11.395 0.556 1.00 91.81 269 ASP A O 1
ATOM 2005 N N . MET A 1 270 ? 0.693 9.842 -0.467 1.00 92.25 270 MET A N 1
ATOM 2006 C CA . MET A 1 270 ? 1.508 9.531 0.711 1.00 92.25 270 MET A CA 1
ATOM 2007 C C . MET A 1 270 ? 2.260 10.736 1.290 1.00 92.25 270 MET A C 1
ATOM 2009 O O . MET A 1 270 ? 2.190 10.963 2.498 1.00 92.25 270 MET A O 1
ATOM 2013 N N . LEU A 1 271 ? 3.012 11.471 0.466 1.00 94.44 271 LEU A N 1
ATOM 2014 C CA . LEU A 1 271 ? 3.811 12.612 0.929 1.00 94.44 271 LEU A CA 1
ATOM 2015 C C . LEU A 1 271 ? 2.932 13.805 1.331 1.00 94.44 271 LEU A C 1
ATOM 2017 O O . LEU A 1 271 ? 3.150 14.315 2.431 1.00 94.44 271 LEU A O 1
ATOM 2021 N N . PRO A 1 272 ? 1.900 14.200 0.552 1.00 95.88 272 PRO A N 1
ATOM 2022 C CA . PRO A 1 272 ? 0.950 15.212 1.007 1.00 95.88 272 PRO A CA 1
ATOM 2023 C C . PRO A 1 272 ? 0.287 14.845 2.336 1.00 95.88 272 PRO A C 1
ATOM 2025 O O . PRO A 1 272 ? 0.259 15.657 3.256 1.00 95.88 272 PRO A O 1
ATOM 2028 N N . ARG A 1 273 ? -0.145 13.588 2.509 1.00 95.94 273 ARG A N 1
ATOM 2029 C CA . ARG A 1 273 ? -0.712 13.118 3.782 1.00 95.94 273 ARG A CA 1
ATOM 2030 C C . ARG A 1 273 ? 0.262 13.263 4.955 1.00 95.94 273 ARG A C 1
ATOM 2032 O O . ARG A 1 273 ? -0.156 13.680 6.031 1.00 95.94 273 ARG A O 1
ATOM 2039 N N . LYS A 1 274 ? 1.546 12.924 4.771 1.00 95.00 274 LYS A N 1
ATOM 2040 C CA . LYS A 1 274 ? 2.579 13.105 5.811 1.00 95.00 274 LYS A CA 1
ATOM 2041 C C . LYS A 1 274 ? 2.761 14.582 6.172 1.00 95.00 274 LYS A C 1
ATOM 2043 O O . LYS A 1 274 ? 2.833 14.897 7.355 1.00 95.00 274 LYS A O 1
ATOM 2048 N N . MET A 1 275 ? 2.779 15.469 5.176 1.00 96.50 275 MET A N 1
ATOM 2049 C CA . MET A 1 275 ? 2.857 16.917 5.398 1.00 96.50 275 MET A CA 1
ATOM 2050 C C . MET A 1 275 ? 1.667 17.430 6.206 1.00 96.50 275 MET A C 1
ATOM 2052 O O . MET A 1 275 ? 1.870 18.109 7.207 1.00 96.50 275 MET A O 1
ATOM 2056 N N . TYR A 1 276 ? 0.441 17.067 5.822 1.00 97.50 276 TYR A N 1
ATOM 2057 C CA . TYR A 1 276 ? -0.757 17.503 6.538 1.00 97.50 276 TYR A CA 1
ATOM 2058 C C . TYR A 1 276 ? -0.795 16.977 7.977 1.00 97.50 276 TYR A C 1
ATOM 2060 O O . TYR A 1 276 ? -1.079 17.747 8.892 1.00 97.50 276 TYR A O 1
ATOM 2068 N N . PHE A 1 277 ? -0.431 15.710 8.219 1.00 96.38 277 PHE A N 1
ATOM 2069 C CA . PHE A 1 277 ? -0.323 15.200 9.591 1.00 96.38 277 PHE A CA 1
ATOM 2070 C C . PHE A 1 277 ? 0.718 15.966 10.414 1.00 96.38 277 PHE A C 1
ATOM 2072 O O . PHE A 1 277 ? 0.416 16.376 11.535 1.00 96.38 277 PHE A O 1
ATOM 2079 N N . GLY A 1 278 ? 1.913 16.191 9.863 1.00 94.88 278 GLY A N 1
ATOM 2080 C CA . GLY A 1 278 ? 2.976 16.933 10.542 1.00 94.88 278 GLY A CA 1
ATOM 2081 C C . GLY A 1 278 ? 2.624 18.397 10.814 1.00 94.88 278 GLY A C 1
ATOM 2082 O O . GLY A 1 278 ? 2.944 18.928 11.874 1.00 94.88 278 GLY A O 1
ATOM 2083 N N . ALA A 1 279 ? 1.867 19.020 9.910 1.00 96.69 279 ALA A N 1
ATOM 2084 C CA . ALA A 1 279 ? 1.331 20.369 10.062 1.00 96.69 279 ALA A CA 1
ATOM 2085 C C . ALA A 1 279 ? 0.070 20.455 10.945 1.00 96.69 279 ALA A C 1
ATOM 2087 O O . ALA A 1 279 ? -0.514 21.529 11.065 1.00 96.69 279 ALA A O 1
ATOM 2088 N N . ARG A 1 280 ? -0.371 19.344 11.556 1.00 96.44 280 ARG A N 1
ATOM 2089 C CA . ARG A 1 280 ? -1.607 19.253 12.358 1.00 96.44 280 ARG A CA 1
ATOM 2090 C C . ARG A 1 280 ? -2.896 19.599 11.594 1.00 96.44 280 ARG A C 1
ATOM 2092 O O . ARG A 1 280 ? -3.883 20.018 12.189 1.00 96.44 280 ARG A O 1
ATOM 2099 N N . MET A 1 281 ? -2.913 19.364 10.289 1.00 97.38 281 MET A N 1
ATOM 2100 C CA . MET A 1 281 ? -4.068 19.526 9.400 1.00 97.38 281 MET A CA 1
ATOM 2101 C C . MET A 1 281 ? -4.776 18.175 9.228 1.00 97.38 281 MET A C 1
ATOM 2103 O O . MET A 1 281 ? -4.625 17.488 8.216 1.00 97.38 281 MET A O 1
ATOM 2107 N N . ILE A 1 282 ? -5.454 17.714 10.286 1.00 96.56 282 ILE A N 1
ATOM 2108 C CA . ILE A 1 282 ? -5.954 16.332 10.349 1.00 96.56 282 ILE A CA 1
ATOM 2109 C C . ILE A 1 282 ? -7.059 16.039 9.327 1.00 96.56 282 ILE A C 1
ATOM 2111 O O . ILE A 1 282 ? -7.047 14.957 8.742 1.00 96.56 282 ILE A O 1
ATOM 2115 N N . GLY A 1 283 ? -7.955 16.990 9.053 1.00 96.12 283 GLY A N 1
ATOM 2116 C CA . GLY A 1 283 ? -9.021 16.826 8.063 1.00 96.12 283 GLY A CA 1
ATOM 2117 C C . GLY A 1 283 ? -8.470 16.618 6.654 1.00 96.12 283 GLY A C 1
ATOM 2118 O O . GLY A 1 283 ? -8.847 15.672 5.962 1.00 96.12 283 GLY A O 1
ATOM 2119 N N . GLU A 1 284 ? -7.506 17.443 6.252 1.00 96.25 284 GLU A N 1
ATOM 2120 C CA . GLU A 1 284 ? -6.800 17.346 4.976 1.00 96.25 284 GLU A CA 1
ATOM 2121 C C . GLU A 1 284 ? -6.000 16.045 4.887 1.00 96.25 284 GLU A C 1
ATOM 2123 O O . GLU A 1 284 ? -6.082 15.333 3.884 1.00 96.25 284 GLU A O 1
ATOM 2128 N N . ALA A 1 285 ? -5.291 15.675 5.958 1.00 97.19 285 ALA A N 1
ATOM 2129 C CA . ALA A 1 285 ? -4.552 14.418 6.022 1.00 97.19 285 ALA A CA 1
ATOM 2130 C C . ALA A 1 285 ? -5.472 13.199 5.856 1.00 97.19 285 ALA A C 1
ATOM 2132 O O . ALA A 1 285 ? -5.136 12.254 5.135 1.00 97.19 285 ALA A O 1
ATOM 2133 N N . LEU A 1 286 ? -6.639 13.213 6.507 1.00 96.75 286 LEU A N 1
ATOM 2134 C CA . LEU A 1 286 ? -7.624 12.145 6.400 1.00 96.75 286 LEU A CA 1
ATOM 2135 C C . LEU A 1 286 ? -8.324 12.140 5.039 1.00 96.75 286 LEU A C 1
ATOM 2137 O O . LEU A 1 286 ? -8.637 11.066 4.531 1.00 96.75 286 LEU A O 1
ATOM 2141 N N . LYS A 1 287 ? -8.506 13.298 4.397 1.00 95.56 287 LYS A N 1
ATOM 2142 C CA . LYS A 1 287 ? -9.084 13.389 3.048 1.00 95.56 287 LYS A CA 1
ATOM 2143 C C . LYS A 1 287 ? -8.197 12.723 1.997 1.00 95.56 287 LYS A C 1
ATOM 2145 O O . LYS A 1 287 ? -8.723 12.077 1.095 1.00 95.56 287 LYS A O 1
ATOM 2150 N N . MET A 1 288 ? -6.871 12.762 2.164 1.00 95.12 288 MET A N 1
ATOM 2151 C CA . MET A 1 288 ? -5.939 12.051 1.274 1.00 95.12 288 MET A CA 1
ATOM 2152 C C . MET A 1 288 ? -6.175 10.533 1.231 1.00 95.12 288 MET A C 1
ATOM 2154 O O . MET A 1 288 ? -5.769 9.877 0.274 1.00 95.12 288 MET A O 1
ATOM 2158 N N . PHE A 1 289 ? -6.836 9.945 2.237 1.00 95.50 289 PHE A N 1
ATOM 2159 C CA . PHE A 1 289 ? -7.175 8.522 2.207 1.00 95.50 289 PHE A CA 1
ATOM 2160 C C . PHE A 1 289 ? -8.233 8.159 1.160 1.00 95.50 289 PHE A C 1
ATOM 2162 O O . PHE A 1 289 ? -8.279 7.001 0.752 1.00 95.50 289 PHE A O 1
ATOM 2169 N N . VAL A 1 290 ? -9.020 9.124 0.677 1.00 93.50 290 VAL A N 1
ATOM 2170 C CA . VAL A 1 290 ? -9.927 8.906 -0.456 1.00 93.50 290 VAL A CA 1
ATOM 2171 C C . VAL A 1 290 ? -9.131 8.590 -1.722 1.00 93.50 290 VAL A C 1
ATOM 2173 O O . VAL A 1 290 ? -9.596 7.843 -2.571 1.00 93.50 290 VAL A O 1
ATOM 2176 N N . GLU A 1 291 ? -7.919 9.117 -1.880 1.00 88.75 291 GLU A N 1
ATOM 2177 C CA . GLU A 1 291 ? -7.136 9.016 -3.120 1.00 88.75 291 GLU A CA 1
ATOM 2178 C C . GLU A 1 291 ? -6.184 7.810 -3.150 1.00 88.75 291 GLU A C 1
ATOM 2180 O O . GLU A 1 291 ? -5.344 7.693 -4.044 1.00 88.75 291 GLU A O 1
ATOM 2185 N N . ILE A 1 292 ? -6.294 6.883 -2.191 1.00 92.50 292 ILE A N 1
ATOM 2186 C CA . ILE A 1 292 ? -5.347 5.769 -2.093 1.00 92.50 292 ILE A CA 1
ATOM 2187 C C . ILE A 1 292 ? -5.388 4.881 -3.351 1.00 92.50 292 ILE A C 1
ATOM 2189 O O . ILE A 1 292 ? -6.455 4.394 -3.733 1.00 92.50 292 ILE A O 1
ATOM 2193 N N . PRO A 1 293 ? -4.234 4.542 -3.959 1.00 89.62 293 PRO A N 1
ATOM 2194 C CA . PRO A 1 293 ? -4.190 3.740 -5.191 1.00 89.62 293 PRO A CA 1
ATOM 2195 C C . PRO A 1 293 ? -4.841 2.354 -5.073 1.00 89.62 293 PRO A C 1
ATOM 2197 O O . PRO A 1 293 ? -5.267 1.757 -6.060 1.00 89.62 293 PRO A O 1
ATOM 2200 N N . HIS A 1 294 ? -4.931 1.837 -3.850 1.00 87.56 294 HIS A N 1
ATOM 2201 C CA . HIS A 1 294 ? -5.487 0.529 -3.526 1.00 87.56 294 HIS A CA 1
ATOM 2202 C C . HIS A 1 294 ? -6.990 0.403 -3.834 1.00 87.56 294 HIS A C 1
ATOM 2204 O O . HIS A 1 294 ? -7.476 -0.718 -3.970 1.00 87.56 294 HIS A O 1
ATOM 2210 N N . LYS A 1 295 ? -7.723 1.518 -3.986 1.00 90.56 295 LYS A N 1
ATOM 2211 C CA . LYS A 1 295 ? -9.134 1.495 -4.403 1.00 90.56 295 LYS A CA 1
ATOM 2212 C C . LYS A 1 295 ? -9.313 1.256 -5.904 1.00 90.56 295 LYS A C 1
ATOM 2214 O O . LYS A 1 295 ? -10.362 0.778 -6.326 1.00 90.56 295 LYS A O 1
ATOM 2219 N N . ALA A 1 296 ? -8.293 1.554 -6.716 1.00 91.75 296 ALA A N 1
ATOM 2220 C CA . ALA A 1 296 ? -8.409 1.548 -8.173 1.00 91.75 296 ALA A CA 1
ATOM 2221 C C . ALA A 1 296 ? -8.813 0.179 -8.756 1.00 91.75 296 ALA A C 1
ATOM 2223 O O . ALA A 1 296 ? -9.687 0.155 -9.624 1.00 91.75 296 ALA A O 1
ATOM 2224 N N . PRO A 1 297 ? -8.276 -0.975 -8.295 1.00 92.44 297 PRO A N 1
ATOM 2225 C CA . PRO A 1 297 ? -8.771 -2.277 -8.740 1.00 92.44 297 PRO A CA 1
ATOM 2226 C C . PRO A 1 297 ? -10.255 -2.484 -8.419 1.00 92.44 297 PRO A C 1
ATOM 2228 O O . PRO A 1 297 ? -11.002 -2.941 -9.280 1.00 92.44 297 PRO A O 1
ATOM 2231 N N . LEU A 1 298 ? -10.696 -2.104 -7.216 1.00 93.94 298 LEU A N 1
ATOM 2232 C CA . LEU A 1 298 ? -12.088 -2.244 -6.789 1.00 93.94 298 LEU A CA 1
ATOM 2233 C C . LEU A 1 298 ? -13.023 -1.380 -7.650 1.00 93.94 298 LEU A C 1
ATOM 2235 O O . LEU A 1 298 ? -14.008 -1.893 -8.172 1.00 93.94 298 LEU A O 1
ATOM 2239 N N . GLN A 1 299 ? -12.673 -0.111 -7.880 1.00 93.50 299 GLN A N 1
ATOM 2240 C CA . GLN A 1 299 ? -13.423 0.798 -8.756 1.00 93.50 299 GLN A CA 1
ATOM 2241 C C . GLN A 1 299 ? -13.453 0.325 -10.214 1.00 93.50 299 GLN A C 1
ATOM 2243 O O . GLN A 1 299 ? -14.458 0.488 -10.900 1.00 93.50 299 GLN A O 1
ATOM 2248 N N . ALA A 1 300 ? -12.365 -0.270 -10.705 1.00 93.00 300 ALA A N 1
ATOM 2249 C CA . ALA A 1 300 ? -12.304 -0.771 -12.073 1.00 93.00 300 ALA A CA 1
ATOM 2250 C C . ALA A 1 300 ? -13.181 -2.017 -12.284 1.00 93.00 300 ALA A C 1
ATOM 2252 O O . ALA A 1 300 ? -13.797 -2.143 -13.338 1.00 93.00 300 ALA A O 1
ATOM 2253 N N . HIS A 1 301 ? -13.259 -2.918 -11.296 1.00 94.19 301 HIS A N 1
ATOM 2254 C CA . HIS A 1 301 ? -14.100 -4.123 -11.363 1.00 94.19 301 HIS A CA 1
ATOM 2255 C C . HIS A 1 301 ? -15.572 -3.862 -11.014 1.00 94.19 301 HIS A C 1
ATOM 2257 O O . HIS A 1 301 ? -16.446 -4.555 -11.527 1.00 94.19 301 HIS A O 1
ATOM 2263 N N . PHE A 1 302 ? -15.856 -2.881 -10.154 1.00 94.56 302 PHE A N 1
ATOM 2264 C CA . PHE A 1 302 ? -17.195 -2.627 -9.606 1.00 94.56 302 PHE A CA 1
ATOM 2265 C C . PHE A 1 302 ? -17.613 -1.161 -9.719 1.00 94.56 302 PHE A C 1
ATOM 2267 O O . PHE A 1 302 ? -18.206 -0.614 -8.792 1.00 94.56 302 PHE A O 1
ATOM 2274 N N . ARG A 1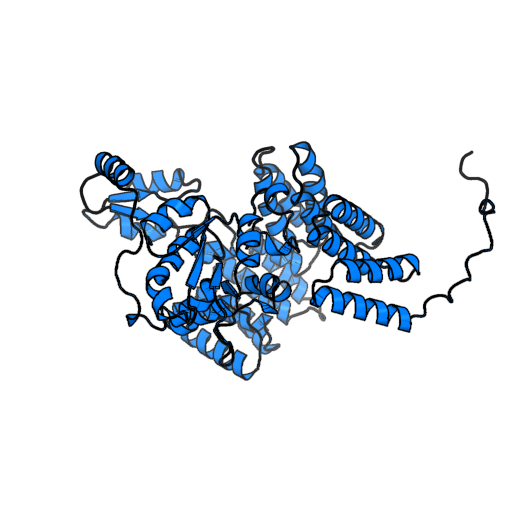 303 ? -17.318 -0.524 -10.859 1.00 92.31 303 ARG A N 1
ATOM 2275 C CA . ARG A 1 303 ? -17.627 0.894 -11.113 1.00 92.31 303 ARG A CA 1
ATOM 2276 C C . ARG A 1 303 ? -19.073 1.250 -10.767 1.00 92.31 303 ARG A C 1
ATOM 2278 O O . ARG A 1 303 ? -19.295 2.230 -10.073 1.00 92.31 303 ARG A O 1
ATOM 2285 N N . ASP A 1 304 ? -20.021 0.419 -11.189 1.00 92.50 304 ASP A N 1
ATOM 2286 C CA . ASP A 1 304 ? -21.458 0.680 -11.023 1.00 92.50 304 ASP A CA 1
ATOM 2287 C C . ASP A 1 304 ? -21.952 0.498 -9.578 1.00 92.50 304 ASP A C 1
ATOM 2289 O O . ASP A 1 304 ? -23.030 0.974 -9.232 1.00 92.50 304 ASP A O 1
ATOM 2293 N N . LYS A 1 305 ? -21.178 -0.192 -8.729 1.00 95.69 305 LYS A N 1
ATOM 2294 C CA . LYS A 1 305 ? -21.488 -0.374 -7.303 1.00 95.69 305 LYS A CA 1
ATOM 2295 C C . LYS A 1 305 ? -20.661 0.534 -6.393 1.00 95.69 305 LYS A C 1
ATOM 2297 O O . LYS A 1 305 ? -20.992 0.658 -5.218 1.00 95.69 305 LYS A O 1
ATOM 2302 N N . TYR A 1 306 ? -19.562 1.115 -6.869 1.00 95.75 306 TYR A N 1
ATOM 2303 C CA . TYR A 1 306 ? -18.680 1.890 -6.002 1.00 95.75 306 TYR A CA 1
ATOM 2304 C C . TYR A 1 306 ? -19.361 3.195 -5.582 1.00 95.75 306 TYR A C 1
ATOM 2306 O O . TYR A 1 306 ? -19.685 4.028 -6.424 1.00 95.75 306 TYR A O 1
ATOM 2314 N N . TYR A 1 307 ? -19.556 3.387 -4.280 1.00 96.31 307 TYR A N 1
ATOM 2315 C CA . TYR A 1 307 ? -20.086 4.627 -3.730 1.00 96.31 307 TYR A CA 1
ATOM 2316 C C . TYR A 1 307 ? -18.942 5.614 -3.487 1.00 96.31 307 TYR A C 1
ATOM 2318 O O . TYR A 1 307 ? -18.174 5.473 -2.534 1.00 96.31 307 TYR A O 1
ATOM 2326 N N . ASP A 1 308 ? -18.823 6.622 -4.353 1.00 93.06 308 ASP A N 1
ATOM 2327 C CA . ASP A 1 308 ? -17.867 7.709 -4.161 1.00 93.06 308 ASP A CA 1
ATOM 2328 C C . ASP A 1 308 ? -18.457 8.776 -3.238 1.00 93.06 308 ASP A C 1
ATOM 2330 O O . ASP A 1 308 ? -19.294 9.585 -3.628 1.00 93.06 308 ASP A O 1
ATOM 2334 N N . CYS A 1 309 ? -17.999 8.798 -1.988 1.00 90.50 309 CYS A N 1
ATOM 2335 C CA . CYS A 1 309 ? -18.492 9.758 -1.008 1.00 90.50 309 CYS A CA 1
ATOM 2336 C C . CYS A 1 309 ? -18.062 11.214 -1.286 1.00 90.50 309 CYS A C 1
ATOM 2338 O O . CYS A 1 309 ? -18.522 12.114 -0.575 1.00 90.50 309 CYS A O 1
ATOM 2340 N N . THR A 1 310 ? -17.174 11.453 -2.256 1.00 90.31 310 THR A N 1
ATOM 2341 C CA . THR A 1 310 ? -16.729 12.797 -2.654 1.00 90.31 310 THR A CA 1
ATOM 2342 C C . THR A 1 310 ? -17.497 13.370 -3.832 1.00 90.31 310 THR A C 1
ATOM 2344 O O . THR A 1 310 ? -17.448 14.583 -4.039 1.00 90.31 310 THR A O 1
ATOM 2347 N N . ASP A 1 311 ? -18.238 12.534 -4.556 1.00 91.38 311 ASP A N 1
ATOM 2348 C CA . ASP A 1 311 ? -19.130 12.978 -5.614 1.00 91.38 311 ASP A CA 1
ATOM 2349 C C . ASP A 1 311 ? -20.421 13.555 -4.993 1.00 91.38 311 ASP A C 1
ATOM 2351 O O . ASP A 1 311 ? -21.161 12.827 -4.323 1.00 91.38 311 ASP A O 1
ATOM 2355 N N . PRO A 1 312 ? -20.712 14.859 -5.171 1.00 86.06 312 PRO A N 1
ATOM 2356 C CA . PRO A 1 312 ? -21.931 15.470 -4.645 1.00 86.06 312 PRO A CA 1
ATOM 2357 C C . PRO A 1 312 ? -23.212 14.916 -5.288 1.00 86.06 312 PRO A C 1
ATOM 2359 O O . PRO A 1 312 ? -24.288 15.085 -4.716 1.00 86.06 312 PRO A O 1
ATOM 2362 N N . GLU A 1 313 ? -23.117 14.266 -6.452 1.00 89.62 313 GLU A N 1
ATOM 2363 C CA . GLU A 1 313 ? -24.246 13.642 -7.147 1.00 89.62 313 GLU A CA 1
ATOM 2364 C C . GLU A 1 313 ? -24.450 12.169 -6.752 1.00 89.62 313 GLU A C 1
ATOM 2366 O O . GLU A 1 313 ? -25.466 11.571 -7.120 1.00 89.62 313 GLU A O 1
ATOM 2371 N N . ALA A 1 314 ? -23.540 11.578 -5.965 1.00 89.38 314 ALA A N 1
ATOM 2372 C CA . ALA A 1 314 ? -23.633 10.179 -5.562 1.00 89.38 314 ALA A CA 1
ATOM 2373 C C . ALA A 1 314 ? -24.863 9.919 -4.680 1.00 89.38 314 ALA A C 1
ATOM 2375 O O . ALA A 1 314 ? -24.975 10.387 -3.543 1.00 89.38 314 ALA A O 1
ATOM 2376 N N . GLN A 1 315 ? -25.777 9.093 -5.188 1.00 88.62 315 GLN A N 1
ATOM 2377 C CA . GLN A 1 315 ? -26.978 8.678 -4.469 1.00 88.62 315 GLN A CA 1
ATOM 2378 C C . GLN A 1 315 ? -26.742 7.360 -3.732 1.00 88.62 315 GLN A C 1
ATOM 2380 O O . GLN A 1 315 ? -26.206 6.401 -4.291 1.00 88.62 315 GLN A O 1
ATOM 2385 N N . ALA A 1 316 ? -27.176 7.311 -2.473 1.00 91.62 316 ALA A N 1
ATOM 2386 C CA . ALA A 1 316 ? -27.179 6.082 -1.693 1.00 91.62 316 ALA A CA 1
ATOM 2387 C C . ALA A 1 316 ? -28.237 5.113 -2.237 1.00 91.62 316 ALA A C 1
ATOM 2389 O O . ALA A 1 316 ? -29.405 5.477 -2.400 1.00 91.62 316 ALA A O 1
ATOM 2390 N N . ALA A 1 317 ? -27.842 3.867 -2.460 1.00 89.19 317 ALA A N 1
ATOM 2391 C CA . ALA A 1 317 ? -28.716 2.790 -2.891 1.00 89.19 317 ALA A CA 1
ATOM 2392 C C . ALA A 1 317 ? -28.684 1.669 -1.851 1.00 89.19 317 ALA A C 1
ATOM 2394 O O . ALA A 1 317 ? -27.624 1.141 -1.534 1.00 89.19 317 ALA A O 1
ATOM 2395 N N . GLY A 1 318 ? -29.863 1.335 -1.314 1.00 91.81 318 GLY A N 1
ATOM 2396 C CA . GLY A 1 318 ? -30.089 0.184 -0.437 1.00 91.81 318 GLY A CA 1
ATOM 2397 C C . GLY A 1 318 ? -29.009 -0.048 0.629 1.00 91.81 318 GLY A C 1
ATOM 2398 O O . GLY A 1 318 ? -28.852 0.781 1.535 1.00 91.81 318 GLY A O 1
ATOM 2399 N N . GLY A 1 319 ? -28.348 -1.207 0.558 1.00 96.50 319 GLY A N 1
ATOM 2400 C CA . GLY A 1 319 ? -27.314 -1.647 1.493 1.00 96.50 319 GLY A CA 1
ATOM 2401 C C . GLY A 1 319 ? -25.881 -1.389 1.014 1.00 96.50 319 GLY A C 1
ATOM 2402 O O . GLY A 1 319 ? -25.513 -1.768 -0.098 1.00 96.50 319 GLY A O 1
ATOM 2403 N N . LEU A 1 320 ? -25.052 -0.817 1.895 1.00 98.31 320 LEU A N 1
ATOM 2404 C CA . LEU A 1 320 ? -23.625 -0.575 1.652 1.00 98.31 320 LEU A CA 1
ATOM 2405 C C . LEU A 1 320 ? -22.743 -1.655 2.288 1.00 98.31 320 LEU A C 1
ATOM 2407 O O . LEU A 1 320 ? -22.822 -1.898 3.493 1.00 98.31 320 LEU A O 1
ATOM 2411 N N . LEU A 1 321 ? -21.822 -2.228 1.516 1.00 98.56 321 LEU A N 1
ATOM 2412 C CA . LEU A 1 321 ? -20.675 -2.951 2.061 1.00 98.56 321 LEU A CA 1
ATOM 2413 C C . LEU A 1 321 ? -19.487 -1.995 2.205 1.00 98.56 321 LEU A C 1
ATOM 2415 O O . LEU A 1 321 ? -18.944 -1.511 1.214 1.00 98.56 321 LEU A O 1
ATOM 2419 N N . VAL A 1 322 ? -19.045 -1.750 3.434 1.00 98.31 322 VAL A N 1
ATOM 2420 C CA . VAL A 1 322 ? -17.830 -0.972 3.694 1.00 98.31 322 VAL A CA 1
ATOM 2421 C C . VAL A 1 322 ? -16.680 -1.941 3.911 1.00 98.31 322 VAL A C 1
ATOM 2423 O O . VAL A 1 322 ? -16.643 -2.694 4.886 1.00 98.31 32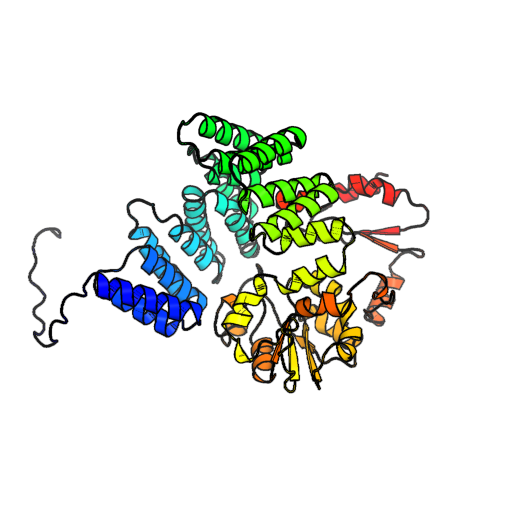2 VAL A O 1
ATOM 2426 N N . LEU A 1 323 ? -15.736 -1.941 2.981 1.00 97.88 323 LEU A N 1
ATOM 2427 C CA . LEU A 1 323 ? -14.595 -2.835 3.015 1.00 97.88 323 LEU A CA 1
ATOM 2428 C C . LEU A 1 323 ? -13.465 -2.239 3.861 1.00 97.88 323 LEU A C 1
ATOM 2430 O O . LEU A 1 323 ? -13.128 -1.057 3.717 1.00 97.88 323 LEU A O 1
ATOM 2434 N N . PRO A 1 324 ? -12.832 -3.050 4.720 1.00 95.00 324 PRO A N 1
ATOM 2435 C CA . PRO A 1 324 ? -11.610 -2.654 5.382 1.00 95.00 324 PRO A CA 1
ATOM 2436 C C . PRO A 1 324 ? -10.482 -2.651 4.348 1.00 95.00 324 PRO A C 1
ATOM 2438 O O . PRO A 1 324 ? -10.482 -3.424 3.385 1.00 95.00 324 PRO A O 1
ATOM 2441 N N . ILE A 1 325 ? -9.429 -1.878 4.597 1.00 92.75 325 ILE A N 1
ATOM 2442 C CA . ILE A 1 325 ? -8.209 -1.903 3.780 1.00 92.75 325 ILE A CA 1
ATOM 2443 C C . ILE A 1 325 ? -6.955 -1.951 4.665 1.00 92.75 325 ILE A C 1
ATOM 2445 O O . ILE A 1 325 ? -7.046 -1.673 5.857 1.00 92.75 325 ILE A O 1
ATOM 2449 N N . PHE A 1 326 ? -5.817 -2.358 4.099 1.00 90.56 326 PHE A N 1
ATOM 2450 C CA . PHE A 1 326 ? -4.537 -2.569 4.793 1.00 90.56 326 PHE A CA 1
ATOM 2451 C C . PHE A 1 326 ? -4.563 -3.712 5.824 1.00 90.56 326 PHE A C 1
ATOM 2453 O O . PHE A 1 326 ? -5.299 -4.682 5.643 1.00 90.56 326 PHE A O 1
ATOM 2460 N N . GLY A 1 327 ? -3.681 -3.666 6.830 1.00 89.25 327 GLY A N 1
ATOM 2461 C CA . GLY A 1 327 ? -3.503 -4.742 7.803 1.00 89.25 327 GLY A CA 1
ATOM 2462 C C . GLY A 1 327 ? -4.449 -4.646 9.007 1.00 89.25 327 GLY A C 1
ATOM 2463 O O . GLY A 1 327 ? -5.142 -3.644 9.181 1.00 89.25 327 GLY A O 1
ATOM 2464 N N . PRO A 1 328 ? -4.441 -5.656 9.896 1.00 90.69 328 PRO A N 1
ATOM 2465 C CA . PRO A 1 328 ? -5.294 -5.668 11.088 1.00 90.69 328 PRO A CA 1
ATOM 2466 C C . PRO A 1 328 ? -5.018 -4.496 12.048 1.00 90.69 328 PRO A C 1
ATOM 2468 O O . PRO A 1 328 ? -5.933 -4.011 12.706 1.00 90.69 328 PRO A O 1
ATOM 2471 N N . GLY A 1 329 ? -3.779 -3.994 12.114 1.00 90.38 329 GLY A N 1
ATOM 2472 C CA . GLY A 1 329 ? -3.451 -2.805 12.913 1.00 90.38 329 GLY A CA 1
ATOM 2473 C C . GLY A 1 329 ? -4.135 -1.533 12.400 1.00 90.38 329 GLY A C 1
ATOM 2474 O O . GLY A 1 329 ? -4.632 -0.732 13.191 1.00 90.38 329 GLY A O 1
ATOM 2475 N N . ASP A 1 330 ? -4.226 -1.376 11.077 1.00 92.56 330 ASP A N 1
ATOM 2476 C CA . ASP A 1 330 ? -4.941 -0.259 10.455 1.00 92.56 330 ASP A CA 1
ATOM 2477 C C . ASP A 1 330 ? -6.450 -0.359 10.707 1.00 92.56 330 ASP A C 1
ATOM 2479 O O . ASP A 1 330 ? -7.096 0.644 10.993 1.00 92.56 330 ASP A O 1
ATOM 2483 N N . GLU A 1 331 ? -7.019 -1.567 10.683 1.00 95.25 331 GLU A N 1
ATOM 2484 C CA . GLU A 1 331 ? -8.425 -1.779 11.045 1.00 95.25 331 GLU A CA 1
ATOM 2485 C C . GLU A 1 331 ? -8.723 -1.426 12.497 1.00 95.25 331 GLU A C 1
ATOM 2487 O O . GLU A 1 331 ? -9.733 -0.782 12.763 1.00 95.25 331 GLU A O 1
ATOM 2492 N N . LEU A 1 332 ? -7.855 -1.817 13.437 1.00 95.62 332 LEU A N 1
ATOM 2493 C CA . LEU A 1 332 ? -7.997 -1.419 14.838 1.00 95.62 332 LEU A CA 1
ATOM 2494 C C . LEU A 1 332 ? -7.999 0.108 14.967 1.00 95.62 332 LEU A C 1
ATOM 2496 O O . LEU A 1 332 ? -8.852 0.658 15.657 1.00 95.62 332 LEU A O 1
ATOM 2500 N N . ARG A 1 333 ? -7.100 0.798 14.253 1.00 94.19 333 ARG A N 1
ATOM 2501 C CA . ARG A 1 333 ? -7.058 2.266 14.210 1.00 94.19 333 ARG A CA 1
ATOM 2502 C C . ARG A 1 333 ? -8.342 2.861 13.624 1.00 94.19 333 ARG A C 1
ATOM 2504 O O . ARG A 1 333 ? -8.899 3.798 14.199 1.00 94.19 333 ARG A O 1
ATOM 2511 N N . PHE A 1 334 ? -8.810 2.361 12.483 1.00 96.25 334 PHE A N 1
ATOM 2512 C CA . PHE A 1 334 ? -9.984 2.903 11.790 1.00 96.25 334 PHE A CA 1
ATOM 2513 C C . PHE A 1 334 ? -11.316 2.493 12.426 1.00 96.25 334 PHE A C 1
ATOM 2515 O O . PHE A 1 334 ? -12.316 3.172 12.215 1.00 96.25 334 PHE A O 1
ATOM 2522 N N . ALA A 1 335 ? -11.339 1.479 13.293 1.00 97.00 335 ALA A N 1
ATOM 2523 C CA . ALA A 1 335 ? -12.512 1.147 14.099 1.00 97.00 335 ALA A CA 1
ATOM 2524 C C . ALA A 1 335 ? -12.960 2.298 15.021 1.00 97.00 335 ALA A C 1
ATOM 2526 O O . ALA A 1 335 ? -14.115 2.331 15.444 1.00 97.00 335 ALA A O 1
ATOM 2527 N N . SER A 1 336 ? -12.087 3.281 15.273 1.00 95.31 336 SER A N 1
ATOM 2528 C CA . SER A 1 336 ? -12.417 4.516 15.999 1.00 95.31 336 SER A CA 1
ATOM 2529 C C . SER A 1 336 ? -13.603 5.290 15.411 1.00 95.31 336 SER A C 1
ATOM 2531 O O . SER A 1 336 ? -14.291 5.980 16.159 1.00 95.31 336 SER A O 1
ATOM 2533 N N . ILE A 1 337 ? -13.890 5.143 14.110 1.00 96.44 337 ILE A N 1
ATOM 2534 C CA . ILE A 1 337 ? -15.015 5.830 13.460 1.00 96.44 337 ILE A CA 1
ATOM 2535 C C . ILE A 1 337 ? -16.291 4.989 13.369 1.00 96.44 337 ILE A C 1
ATOM 2537 O O . ILE A 1 337 ? -17.319 5.508 12.948 1.00 96.44 337 ILE A O 1
ATOM 2541 N N . TYR A 1 338 ? -16.279 3.706 13.747 1.00 97.31 338 TYR A N 1
ATOM 2542 C CA . TYR A 1 338 ? -17.410 2.802 13.477 1.00 97.31 338 TYR A CA 1
ATOM 2543 C C . TYR A 1 338 ? -18.712 3.248 14.146 1.00 97.31 338 TYR A C 1
ATOM 2545 O O . TYR A 1 338 ? -19.769 3.173 13.525 1.00 97.31 338 TYR A O 1
ATOM 2553 N N . ASN A 1 339 ? -18.640 3.788 15.365 1.00 95.69 339 ASN A N 1
ATOM 2554 C CA . ASN A 1 339 ? -19.810 4.339 16.058 1.00 95.69 339 ASN A CA 1
ATOM 2555 C C . ASN A 1 339 ? -20.337 5.644 15.437 1.00 95.69 339 ASN A C 1
ATOM 2557 O O . ASN A 1 339 ? -21.472 6.009 15.715 1.00 95.69 339 ASN A O 1
ATOM 2561 N N . LEU A 1 340 ? -19.538 6.321 14.606 1.00 95.62 340 LEU A N 1
ATOM 2562 C CA . LEU A 1 340 ? -19.911 7.551 13.899 1.00 95.62 340 LEU A CA 1
ATOM 2563 C C . LEU A 1 340 ? -20.520 7.255 12.519 1.00 95.62 340 LEU A C 1
ATOM 2565 O O . LEU A 1 340 ? -21.217 8.093 11.954 1.00 95.62 340 LEU A O 1
ATOM 2569 N N . LEU A 1 341 ? -20.281 6.056 11.970 1.00 95.94 341 LEU A N 1
ATOM 2570 C CA . LEU A 1 341 ? -20.776 5.657 10.649 1.00 95.94 341 LEU A CA 1
ATOM 2571 C C . LEU A 1 341 ? -22.302 5.787 10.480 1.00 95.94 341 LEU A C 1
ATOM 2573 O O . LEU A 1 341 ? -22.711 6.289 9.434 1.00 95.94 341 LEU A O 1
ATOM 2577 N N . PRO A 1 342 ? -23.152 5.391 11.453 1.00 94.19 342 PRO A N 1
ATOM 2578 C CA . PRO A 1 342 ? -24.603 5.523 11.312 1.00 94.19 342 PRO A CA 1
ATOM 2579 C C . PRO A 1 342 ? -25.083 6.960 11.083 1.00 94.19 342 PRO A C 1
ATOM 2581 O O . PRO A 1 342 ? -26.094 7.149 10.414 1.00 94.19 342 PRO A O 1
ATOM 2584 N N . ASP A 1 343 ? -24.361 7.953 11.609 1.00 93.38 343 ASP A N 1
ATOM 2585 C CA . ASP A 1 343 ? -24.749 9.364 11.521 1.00 93.38 343 ASP A CA 1
ATOM 2586 C C . ASP A 1 343 ? -24.230 10.036 10.238 1.00 93.38 343 ASP A C 1
ATOM 2588 O O . ASP A 1 343 ? -24.821 11.004 9.761 1.00 93.38 343 ASP A O 1
ATOM 2592 N N . ILE A 1 344 ? -23.138 9.526 9.656 1.00 93.50 344 ILE A N 1
ATOM 2593 C CA . ILE A 1 344 ? -22.516 10.109 8.452 1.00 93.50 344 ILE A CA 1
ATOM 2594 C C . ILE A 1 344 ? -22.904 9.395 7.153 1.00 93.50 344 ILE A C 1
ATOM 2596 O O . ILE A 1 344 ? -22.758 9.970 6.071 1.00 93.50 344 ILE A O 1
ATOM 2600 N N . LEU A 1 345 ? -23.331 8.129 7.222 1.00 94.69 345 LEU A N 1
ATOM 2601 C CA . LEU A 1 345 ? -23.685 7.354 6.038 1.00 94.69 345 LEU A CA 1
ATOM 2602 C C . LEU A 1 345 ? -25.137 7.639 5.631 1.00 94.69 345 LEU A C 1
ATOM 2604 O O . LEU A 1 345 ? -26.050 7.386 6.411 1.00 94.69 345 LEU A O 1
ATOM 2608 N N . PRO A 1 346 ? -25.397 8.039 4.374 1.00 92.81 346 PRO A N 1
ATOM 2609 C CA . PRO A 1 346 ? -26.764 8.251 3.884 1.00 92.81 346 PRO A CA 1
ATOM 2610 C C . PRO A 1 346 ? -27.543 6.947 3.614 1.00 92.81 346 PRO A C 1
ATOM 2612 O O . PRO A 1 346 ? -28.665 6.983 3.109 1.00 92.81 346 PRO A O 1
ATOM 2615 N N . HIS A 1 347 ? -26.952 5.783 3.896 1.00 95.31 347 HIS A N 1
ATOM 2616 C CA . HIS A 1 347 ? -27.492 4.474 3.532 1.00 95.31 347 HIS A CA 1
ATOM 2617 C C . HIS A 1 347 ? -28.466 3.960 4.593 1.00 95.31 347 HIS A C 1
ATOM 2619 O O . HIS A 1 347 ? -28.279 4.180 5.786 1.00 95.31 347 HIS A O 1
ATOM 2625 N N . LYS A 1 348 ? -29.487 3.206 4.167 1.00 89.44 348 LYS A N 1
ATOM 2626 C CA . LYS A 1 348 ? -30.490 2.631 5.086 1.00 89.44 348 LYS A CA 1
ATOM 2627 C C . LYS A 1 348 ? -29.912 1.535 5.981 1.00 89.44 348 LYS A C 1
ATOM 2629 O O . LYS A 1 348 ? -30.413 1.299 7.076 1.00 89.44 348 LYS A O 1
ATOM 2634 N N . SER A 1 349 ? -28.893 0.843 5.486 1.00 95.50 349 SER A N 1
ATOM 2635 C CA . SER A 1 349 ? -28.180 -0.219 6.185 1.00 95.50 349 SER A CA 1
ATOM 2636 C C . SER A 1 349 ? -26.765 -0.321 5.641 1.00 95.50 349 SER A C 1
ATOM 2638 O O . SER A 1 349 ? -26.536 -0.071 4.455 1.00 95.50 349 SER A O 1
ATOM 2640 N N . PHE A 1 350 ? -25.830 -0.748 6.480 1.00 97.81 350 PHE A N 1
ATOM 2641 C CA . PHE A 1 350 ? -24.474 -1.045 6.052 1.00 97.81 350 PHE A CA 1
ATOM 2642 C C . PHE A 1 350 ? -23.915 -2.251 6.804 1.00 97.81 350 PHE A C 1
ATOM 2644 O O . PHE A 1 350 ? -24.329 -2.543 7.926 1.00 97.81 350 PHE A O 1
ATOM 2651 N N . THR A 1 351 ? -22.954 -2.918 6.174 1.00 98.31 351 THR A N 1
ATOM 2652 C CA . THR A 1 351 ? -22.187 -4.034 6.730 1.00 98.31 351 THR A CA 1
ATOM 2653 C C . THR A 1 351 ? -20.710 -3.708 6.617 1.00 98.31 351 THR A C 1
ATOM 2655 O O . THR A 1 351 ? -20.263 -3.217 5.580 1.00 98.31 351 THR A O 1
ATOM 2658 N N . LEU A 1 352 ? -19.942 -3.980 7.670 1.00 98.56 352 LEU A N 1
ATOM 2659 C CA . LEU A 1 352 ? -18.495 -3.792 7.657 1.00 98.56 352 LEU A CA 1
ATOM 2660 C C . LEU A 1 352 ? -17.792 -5.112 7.349 1.00 98.56 352 LEU A C 1
ATOM 2662 O O . LEU A 1 352 ? -18.081 -6.145 7.949 1.00 98.56 352 LEU A O 1
ATOM 2666 N N . GLY A 1 353 ? -16.826 -5.096 6.441 1.00 98.12 353 GLY A N 1
ATOM 2667 C CA . GLY A 1 353 ? -15.848 -6.174 6.389 1.00 98.12 353 GLY A CA 1
ATOM 2668 C C . GLY A 1 353 ? -14.864 -6.054 7.557 1.00 98.12 353 GLY A C 1
ATOM 2669 O O . GLY A 1 353 ? -14.561 -4.951 8.011 1.00 98.12 353 GLY A O 1
ATOM 2670 N N . CYS A 1 354 ? -14.325 -7.174 8.024 1.00 97.88 354 CYS A N 1
ATOM 2671 C CA . CYS A 1 354 ? -13.206 -7.173 8.959 1.00 97.88 354 CYS A CA 1
ATOM 2672 C C . CYS A 1 354 ? -12.287 -8.372 8.754 1.00 97.88 354 CYS A C 1
ATOM 2674 O O . CYS A 1 354 ? -12.710 -9.417 8.255 1.00 97.88 354 CYS A O 1
ATOM 2676 N N . GLU A 1 355 ? -11.043 -8.269 9.200 1.00 96.56 355 GLU A N 1
ATOM 2677 C CA . GLU A 1 355 ? -10.166 -9.435 9.252 1.00 96.56 355 GLU A CA 1
ATOM 2678 C C . GLU A 1 355 ? -10.735 -10.507 10.225 1.00 96.56 355 GLU A C 1
ATOM 2680 O O . GLU A 1 355 ? -11.279 -10.163 11.284 1.00 96.56 355 GLU A O 1
ATOM 2685 N N . PRO A 1 356 ? -10.682 -11.815 9.875 1.00 96.31 356 PRO A N 1
ATOM 2686 C CA . PRO A 1 356 ? -11.270 -12.894 10.680 1.00 96.31 356 PRO A CA 1
ATOM 2687 C C . PRO A 1 356 ? -10.906 -12.924 12.180 1.00 96.31 356 PRO A C 1
ATOM 2689 O O . PRO A 1 356 ? -11.787 -13.140 13.011 1.00 96.31 356 PRO A O 1
ATOM 2692 N N . ARG A 1 357 ? -9.645 -12.681 12.549 1.00 95.75 357 ARG A N 1
ATOM 2693 C CA . ARG A 1 357 ? -9.128 -12.570 13.927 1.00 95.75 357 ARG A CA 1
ATOM 2694 C C . ARG A 1 357 ? -9.758 -11.408 14.692 1.00 95.75 357 ARG A C 1
ATOM 2696 O O . ARG A 1 357 ? -9.894 -11.490 15.909 1.00 95.75 357 ARG A O 1
ATOM 2703 N N . LEU A 1 358 ? -10.157 -10.339 14.000 1.00 97.38 358 LEU A N 1
ATOM 2704 C CA . LEU A 1 358 ? -10.795 -9.170 14.611 1.00 97.38 358 LEU A CA 1
ATOM 2705 C C . LEU A 1 358 ? -12.313 -9.313 14.741 1.00 97.38 358 LEU A C 1
ATOM 2707 O O . LEU A 1 358 ? -12.922 -8.570 15.510 1.00 97.38 358 LEU A O 1
ATOM 2711 N N . HIS A 1 359 ? -12.931 -10.281 14.058 1.00 97.75 359 HIS A N 1
ATOM 2712 C CA . HIS A 1 359 ? -14.388 -10.420 14.014 1.00 97.75 359 HIS A CA 1
ATOM 2713 C C . HIS A 1 359 ? -15.021 -10.496 15.410 1.00 97.75 359 HIS A C 1
ATOM 2715 O O . HIS A 1 359 ? -15.936 -9.737 15.716 1.00 97.75 359 HIS A O 1
ATOM 2721 N N . ALA A 1 360 ? -14.505 -11.360 16.290 1.00 97.62 360 ALA A N 1
ATOM 2722 C CA . ALA A 1 360 ? -15.048 -11.509 17.641 1.00 97.62 360 ALA A CA 1
ATOM 2723 C C . ALA A 1 360 ? -14.889 -10.231 18.487 1.00 97.62 360 ALA A C 1
ATOM 2725 O O . ALA A 1 360 ? -15.758 -9.906 19.296 1.00 97.62 360 ALA A O 1
ATOM 2726 N N . LEU A 1 361 ? -13.786 -9.496 18.305 1.00 98.12 361 LEU A N 1
ATOM 2727 C CA . LEU A 1 361 ? -13.550 -8.222 18.982 1.00 98.12 361 LEU A CA 1
ATOM 2728 C C . LEU A 1 361 ? -14.525 -7.150 18.492 1.00 98.12 361 LEU A C 1
ATOM 2730 O O . LEU A 1 361 ? -15.151 -6.477 19.311 1.00 98.12 361 LEU A O 1
ATOM 2734 N N . PHE A 1 362 ? -14.682 -7.005 17.179 1.00 98.38 362 PHE A N 1
ATOM 2735 C CA . PHE A 1 362 ? -15.556 -5.994 16.595 1.00 98.38 362 PHE A CA 1
ATOM 2736 C C . PHE A 1 362 ? -17.035 -6.287 16.827 1.00 98.38 362 PHE A C 1
ATOM 2738 O O . PHE A 1 362 ? -17.749 -5.382 17.244 1.00 98.38 362 PHE A O 1
ATOM 2745 N N . ALA A 1 363 ? -17.487 -7.535 16.695 1.00 97.94 363 ALA A N 1
ATOM 2746 C CA . ALA A 1 363 ? -18.869 -7.907 17.000 1.00 97.94 363 ALA A CA 1
ATOM 2747 C C . ALA A 1 363 ? -19.250 -7.584 18.457 1.00 97.94 363 ALA A C 1
ATOM 2749 O O . ALA A 1 363 ? -20.355 -7.119 18.729 1.00 97.94 363 ALA A O 1
ATOM 2750 N N . ARG A 1 364 ? -18.316 -7.773 19.399 1.00 97.75 364 ARG A N 1
ATOM 2751 C CA . ARG A 1 364 ? -18.510 -7.404 20.809 1.00 97.75 364 ARG A CA 1
ATOM 2752 C C . ARG A 1 364 ? -18.471 -5.892 21.035 1.00 97.75 364 ARG A C 1
ATOM 2754 O O . ARG A 1 364 ? -19.224 -5.383 21.857 1.00 97.75 364 ARG A O 1
ATOM 2761 N N . SER A 1 365 ? -17.586 -5.189 20.334 1.00 98.06 365 SER A N 1
ATOM 2762 C CA . SER A 1 365 ? -17.380 -3.743 20.502 1.00 98.06 365 SER A CA 1
ATOM 2763 C C . SER A 1 365 ? -18.476 -2.905 19.838 1.00 98.06 365 SER A C 1
ATOM 2765 O O . SER A 1 365 ? -18.811 -1.831 20.326 1.00 98.06 365 SER A O 1
ATOM 2767 N N . PHE A 1 366 ? -19.062 -3.415 18.753 1.00 97.69 366 PHE A N 1
ATOM 2768 C CA . PHE A 1 366 ? -20.028 -2.718 17.907 1.00 97.69 366 PHE A CA 1
ATOM 2769 C C . PHE A 1 366 ? -21.268 -3.594 17.660 1.00 97.69 366 PHE A C 1
ATOM 2771 O O . PHE A 1 366 ? -21.551 -3.967 16.523 1.00 97.69 366 PHE A O 1
ATOM 2778 N N . PRO A 1 367 ? -22.060 -3.919 18.700 1.00 96.56 367 PRO A N 1
ATOM 2779 C CA . PRO A 1 367 ? -23.145 -4.906 18.612 1.00 96.56 367 PRO A CA 1
ATOM 2780 C C . PRO A 1 367 ? -24.297 -4.511 17.674 1.00 96.56 367 PRO A C 1
ATOM 2782 O O . PRO A 1 367 ? -25.166 -5.328 17.381 1.00 96.56 367 PRO A O 1
ATOM 2785 N N . ARG A 1 368 ? -24.337 -3.251 17.224 1.00 95.62 368 ARG A N 1
ATOM 2786 C CA . ARG A 1 368 ? -25.339 -2.732 16.279 1.00 95.62 368 ARG A CA 1
ATOM 2787 C C . ARG A 1 368 ? -24.871 -2.762 14.823 1.00 95.62 368 ARG A C 1
ATOM 2789 O O . ARG A 1 368 ? -25.642 -2.382 13.949 1.00 95.62 368 ARG A O 1
ATOM 2796 N N . ILE A 1 369 ? -23.629 -3.168 14.566 1.00 97.38 369 ILE A N 1
ATOM 2797 C CA . ILE A 1 369 ? -23.024 -3.165 13.236 1.00 97.38 369 ILE A CA 1
ATOM 2798 C C . ILE A 1 369 ? -22.784 -4.617 12.806 1.00 97.38 369 ILE A C 1
ATOM 2800 O O . ILE A 1 369 ? -22.090 -5.349 13.515 1.00 97.38 369 ILE A O 1
ATOM 2804 N N . PRO A 1 370 ? -23.340 -5.065 11.668 1.00 97.69 370 PRO A N 1
ATOM 2805 C CA . PRO A 1 370 ? -23.051 -6.391 11.146 1.00 97.69 370 PRO A CA 1
ATOM 2806 C C . PRO A 1 370 ? -21.648 -6.439 10.528 1.00 97.69 370 PRO A C 1
ATOM 2808 O O . PRO A 1 370 ? -21.220 -5.500 9.850 1.00 97.69 370 PRO A O 1
ATOM 2811 N N . PHE A 1 371 ? -20.953 -7.562 10.737 1.00 98.38 371 PHE A N 1
ATOM 2812 C CA . PHE A 1 371 ? -19.606 -7.798 10.219 1.00 98.38 371 PHE A CA 1
ATOM 2813 C C . PHE A 1 371 ? -19.531 -9.022 9.307 1.00 98.38 371 PHE A C 1
ATOM 2815 O O . PHE A 1 371 ? -20.103 -10.069 9.610 1.00 98.38 371 PHE A O 1
ATOM 2822 N N . VAL A 1 372 ? -18.737 -8.920 8.242 1.00 98.19 372 VAL A N 1
ATOM 2823 C CA . VAL A 1 372 ? -18.332 -10.042 7.382 1.00 98.19 372 VAL A CA 1
ATOM 2824 C C . VAL A 1 372 ? -16.831 -10.254 7.529 1.00 98.19 372 VAL A C 1
ATOM 2826 O O . VAL A 1 372 ? -16.048 -9.328 7.349 1.00 98.19 372 VAL A O 1
ATOM 2829 N N . SER A 1 373 ? -16.409 -11.478 7.844 1.00 97.88 373 SER A N 1
ATOM 2830 C CA . SER A 1 373 ? -14.985 -11.821 7.871 1.00 97.88 373 SER A CA 1
ATOM 2831 C C . SER A 1 373 ? -14.431 -11.925 6.450 1.00 97.88 373 SER A C 1
ATOM 2833 O O . SER A 1 373 ? -14.893 -12.770 5.684 1.00 97.88 373 SER A O 1
ATOM 2835 N N . ILE A 1 374 ? -13.428 -11.106 6.137 1.00 96.69 374 ILE A N 1
ATOM 2836 C CA . ILE A 1 374 ? -12.761 -11.037 4.835 1.00 96.69 374 ILE A CA 1
ATOM 2837 C C . ILE A 1 374 ? -11.258 -11.215 5.050 1.00 96.69 374 ILE A C 1
ATOM 2839 O O . ILE A 1 374 ? -10.587 -10.353 5.629 1.00 96.69 374 ILE A O 1
ATOM 2843 N N . LYS A 1 375 ? -10.715 -12.340 4.584 1.00 94.38 375 LYS A N 1
ATOM 2844 C CA . LYS A 1 375 ? -9.272 -12.587 4.570 1.00 94.38 375 LYS A CA 1
ATOM 2845 C C . LYS A 1 375 ? -8.647 -11.808 3.411 1.00 94.38 375 LYS A C 1
ATOM 2847 O O . LYS A 1 375 ? -9.084 -11.914 2.273 1.00 94.38 375 LYS A O 1
ATOM 2852 N N . ARG A 1 376 ? -7.638 -10.990 3.709 1.00 91.31 376 ARG A N 1
ATOM 2853 C CA . ARG A 1 376 ? -6.967 -10.119 2.733 1.00 91.31 376 ARG A CA 1
ATOM 2854 C C . ARG A 1 376 ? -5.486 -10.447 2.732 1.00 91.31 376 ARG A C 1
ATOM 2856 O O . ARG A 1 376 ? -4.863 -10.410 3.789 1.00 91.31 376 ARG A O 1
ATOM 2863 N N . LEU A 1 377 ? -4.946 -10.785 1.565 1.00 87.12 377 LEU A N 1
ATOM 2864 C CA . LEU A 1 377 ? -3.546 -11.187 1.427 1.00 87.12 377 LEU A CA 1
ATOM 2865 C C . LEU A 1 377 ? -2.670 -9.979 1.115 1.00 87.12 377 LEU A C 1
ATOM 2867 O O . LEU A 1 377 ? -2.999 -9.175 0.239 1.00 87.12 377 LEU A O 1
ATOM 2871 N N . ARG A 1 378 ? -1.516 -9.891 1.781 1.00 76.62 378 ARG A N 1
ATOM 2872 C CA . ARG A 1 378 ? -0.483 -8.898 1.449 1.00 76.62 378 ARG A CA 1
ATOM 2873 C C . ARG A 1 378 ? 0.793 -9.569 0.958 1.00 76.62 378 ARG A C 1
ATOM 2875 O O . ARG A 1 378 ? 1.170 -9.395 -0.197 1.00 76.62 378 ARG A O 1
ATOM 2882 N N . PHE A 1 379 ? 1.406 -10.354 1.835 1.00 68.50 379 PHE A N 1
ATOM 2883 C CA . PHE A 1 379 ? 2.560 -11.202 1.537 1.00 68.50 379 PHE A CA 1
ATOM 2884 C C . PHE A 1 379 ? 2.280 -12.662 1.893 1.00 68.50 379 PHE A C 1
ATOM 2886 O O . PHE A 1 379 ? 3.157 -13.498 1.770 1.00 68.50 379 PHE A O 1
ATOM 2893 N N . ASP A 1 380 ? 1.062 -12.983 2.308 1.00 74.12 380 ASP A N 1
ATOM 2894 C CA . ASP A 1 380 ? 0.692 -14.317 2.749 1.00 74.12 380 ASP A CA 1
ATOM 2895 C C . ASP A 1 380 ? 0.559 -15.289 1.571 1.00 74.12 380 ASP A C 1
ATOM 2897 O O . ASP A 1 380 ? 0.267 -14.901 0.432 1.00 74.12 380 ASP A O 1
ATOM 2901 N N . ARG A 1 381 ? 0.704 -16.585 1.864 1.00 75.38 381 ARG A N 1
ATOM 2902 C CA . ARG A 1 381 ? 0.481 -17.647 0.880 1.00 75.38 381 ARG A CA 1
ATOM 2903 C C . ARG A 1 381 ? -0.966 -17.625 0.381 1.00 75.38 381 ARG A C 1
ATOM 2905 O O . ARG A 1 381 ? -1.919 -17.651 1.163 1.00 75.38 381 ARG A O 1
ATOM 2912 N N . LEU A 1 382 ? -1.122 -17.636 -0.941 1.00 82.50 382 LEU A N 1
ATOM 2913 C CA . LEU A 1 382 ? -2.419 -17.710 -1.604 1.00 82.50 382 LEU A CA 1
ATOM 2914 C C . LEU A 1 382 ? -2.961 -19.144 -1.584 1.00 82.50 382 LEU A C 1
ATOM 2916 O O . LEU A 1 382 ? -2.386 -20.033 -2.209 1.00 82.50 382 LEU A O 1
ATOM 2920 N N . ASP A 1 383 ? -4.109 -19.344 -0.938 1.00 86.62 383 ASP A N 1
ATOM 2921 C CA . ASP A 1 383 ? -4.947 -20.527 -1.147 1.00 86.62 383 ASP A CA 1
ATOM 2922 C C . ASP A 1 383 ? -6.033 -20.194 -2.172 1.00 86.62 383 ASP A C 1
ATOM 2924 O O . ASP A 1 383 ? -6.990 -19.488 -1.873 1.00 86.62 383 ASP A O 1
ATOM 2928 N N . LEU A 1 384 ? -5.887 -20.694 -3.400 1.00 87.56 384 LEU A N 1
ATOM 2929 C CA . LEU A 1 384 ? -6.816 -20.415 -4.497 1.00 87.56 384 LEU A CA 1
ATOM 2930 C C . LEU A 1 384 ? -8.280 -20.744 -4.169 1.00 87.56 384 LEU A C 1
ATOM 2932 O O . LEU A 1 384 ? -9.171 -20.103 -4.729 1.00 87.56 384 LEU A O 1
ATOM 2936 N N . ALA A 1 385 ? -8.546 -21.708 -3.282 1.00 91.38 385 ALA A N 1
ATOM 2937 C CA . ALA A 1 385 ? -9.909 -22.079 -2.909 1.00 91.38 385 ALA A CA 1
ATOM 2938 C C . ALA A 1 385 ? -10.669 -20.927 -2.229 1.00 91.38 385 ALA A C 1
ATOM 2940 O O . ALA A 1 385 ? -11.887 -20.832 -2.383 1.00 91.38 385 ALA A O 1
ATOM 2941 N N . ASP A 1 386 ? -9.951 -20.023 -1.559 1.00 92.56 386 ASP A N 1
ATOM 2942 C CA . ASP A 1 386 ? -10.511 -18.863 -0.864 1.00 92.56 386 ASP A CA 1
ATOM 2943 C C . ASP A 1 386 ? -10.748 -17.654 -1.793 1.00 92.56 386 ASP A C 1
ATOM 2945 O O . ASP A 1 386 ? -11.430 -16.717 -1.386 1.00 92.56 386 ASP A O 1
ATOM 2949 N N . TYR A 1 387 ? -10.223 -17.651 -3.030 1.00 94.50 387 TYR A N 1
ATOM 2950 C CA . TYR A 1 387 ? -10.230 -16.469 -3.923 1.00 94.50 387 TYR A CA 1
ATOM 2951 C C . TYR A 1 387 ? -10.737 -16.745 -5.350 1.00 94.50 387 TYR A C 1
ATOM 2953 O O . TYR A 1 387 ? -10.813 -15.833 -6.174 1.00 94.50 387 TYR A O 1
ATOM 2961 N N . ASN A 1 388 ? -11.097 -17.988 -5.674 1.00 92.31 388 ASN A N 1
ATOM 2962 C CA . ASN A 1 388 ? -11.488 -18.410 -7.027 1.00 92.31 388 ASN A CA 1
ATOM 2963 C C . ASN A 1 388 ? -12.813 -17.819 -7.561 1.00 92.31 388 ASN A C 1
ATOM 2965 O O . ASN A 1 388 ? -13.146 -18.059 -8.721 1.00 92.31 388 ASN A O 1
ATOM 2969 N N . THR A 1 389 ? -13.570 -17.060 -6.762 1.00 95.50 389 THR A N 1
ATOM 2970 C CA . THR A 1 389 ? -14.783 -16.355 -7.222 1.00 95.50 389 THR A CA 1
ATOM 2971 C C . THR A 1 389 ? -14.541 -14.890 -7.583 1.00 95.50 389 THR A C 1
ATOM 2973 O O . THR A 1 389 ? -15.456 -14.229 -8.088 1.00 95.50 389 THR A O 1
ATOM 2976 N N . LEU A 1 390 ? -13.330 -14.382 -7.336 1.00 96.06 390 LEU A N 1
ATOM 2977 C CA . LEU A 1 390 ? -12.957 -13.011 -7.661 1.00 96.06 390 LEU A CA 1
ATOM 2978 C C . LEU A 1 390 ? -12.782 -12.826 -9.176 1.00 96.06 390 LEU A C 1
ATOM 2980 O O . LEU A 1 390 ? -12.236 -13.705 -9.845 1.00 96.06 390 LEU A O 1
ATOM 2984 N N . PRO A 1 391 ? -13.167 -11.662 -9.734 1.00 94.94 391 PRO A N 1
ATOM 2985 C CA . PRO A 1 391 ? -12.981 -11.372 -11.158 1.00 94.94 391 PRO A CA 1
ATOM 2986 C C . PRO A 1 391 ? -11.512 -11.128 -11.541 1.00 94.94 391 PRO A C 1
ATOM 2988 O O . PRO A 1 391 ? -11.156 -11.207 -12.717 1.00 94.94 391 PRO A O 1
ATOM 2991 N N . GLY A 1 392 ? -10.643 -10.847 -10.565 1.00 93.94 392 GLY A N 1
ATOM 2992 C CA . GLY A 1 392 ? -9.227 -10.611 -10.802 1.00 93.94 392 GLY A CA 1
ATOM 2993 C C . GLY A 1 392 ? -8.360 -10.809 -9.564 1.00 93.94 392 GLY A C 1
ATOM 2994 O O . GLY A 1 392 ? -8.747 -10.475 -8.444 1.00 93.94 392 GLY A O 1
ATOM 2995 N N . SER A 1 393 ? -7.141 -11.307 -9.771 1.00 92.44 393 SER A N 1
ATOM 2996 C CA . SER A 1 393 ? -6.145 -11.490 -8.710 1.00 92.44 393 SER A CA 1
ATOM 2997 C C . SER A 1 393 ? -5.612 -10.164 -8.143 1.00 92.44 393 SER A C 1
ATOM 2999 O O . SER A 1 393 ? -4.787 -10.174 -7.237 1.00 92.44 393 SER A O 1
ATOM 3001 N N . ASP A 1 394 ? -5.985 -9.021 -8.722 1.00 92.56 394 ASP A N 1
ATOM 3002 C CA . ASP A 1 394 ? -5.717 -7.679 -8.200 1.00 92.56 394 ASP A CA 1
ATOM 3003 C C . ASP A 1 394 ? -6.671 -7.274 -7.062 1.00 92.56 394 ASP A C 1
ATOM 3005 O O . ASP A 1 394 ? -6.481 -6.214 -6.473 1.00 92.56 394 ASP A O 1
ATOM 3009 N N . LEU A 1 395 ? -7.637 -8.132 -6.708 1.00 94.62 395 LEU A N 1
ATOM 3010 C CA . LEU A 1 395 ? -8.560 -7.933 -5.585 1.00 94.62 395 LEU A CA 1
ATOM 3011 C C . LEU A 1 395 ? -8.216 -8.745 -4.326 1.00 94.62 395 LEU A C 1
ATOM 3013 O O . LEU A 1 395 ? -8.826 -8.505 -3.289 1.00 94.62 395 LEU A O 1
ATOM 3017 N N . ILE A 1 396 ? -7.230 -9.652 -4.364 1.00 92.38 396 ILE A N 1
ATOM 3018 C CA . ILE A 1 396 ? -6.888 -10.538 -3.224 1.00 92.38 396 ILE A CA 1
ATOM 3019 C C . ILE A 1 396 ? -6.460 -9.782 -1.952 1.00 92.38 396 ILE A C 1
ATOM 3021 O O . ILE A 1 396 ? -6.536 -10.319 -0.851 1.00 92.38 396 ILE A O 1
ATOM 3025 N N . GLY A 1 397 ? -6.004 -8.533 -2.098 1.00 91.44 397 GLY A N 1
ATOM 3026 C CA . GLY A 1 397 ? -5.647 -7.658 -0.976 1.00 91.44 397 GLY A CA 1
ATOM 3027 C C . GLY A 1 397 ? -6.828 -6.905 -0.360 1.00 91.44 397 GLY A C 1
ATOM 3028 O O . GLY A 1 397 ? -6.636 -6.148 0.587 1.00 91.44 397 GLY A O 1
ATOM 3029 N N . VAL A 1 398 ? -8.038 -7.078 -0.896 1.00 93.94 398 VAL A N 1
ATOM 3030 C CA . VAL A 1 398 ? -9.251 -6.365 -0.463 1.00 93.94 398 VAL A CA 1
ATOM 3031 C C . VAL A 1 398 ? -10.416 -7.329 -0.216 1.00 93.94 398 VAL A C 1
ATOM 3033 O O . VAL A 1 398 ? -11.222 -7.084 0.677 1.00 93.94 398 VAL A O 1
ATOM 3036 N N . LEU A 1 399 ? -10.493 -8.436 -0.960 1.00 95.69 399 LEU A N 1
ATOM 3037 C CA . LEU A 1 399 ? -11.583 -9.407 -0.912 1.00 95.69 399 LEU A CA 1
ATOM 3038 C C . LEU A 1 399 ? -11.057 -10.845 -0.890 1.00 95.69 399 LEU A C 1
ATOM 3040 O O . LEU A 1 399 ? -10.063 -11.157 -1.542 1.00 95.69 399 LEU A O 1
ATOM 3044 N N . ASP A 1 400 ? -11.811 -11.718 -0.230 1.00 96.44 400 ASP A N 1
ATOM 3045 C CA . ASP A 1 400 ? -11.854 -13.164 -0.453 1.00 96.44 400 ASP A CA 1
ATOM 3046 C C . ASP A 1 400 ? -13.231 -13.552 -1.035 1.00 96.44 400 ASP A C 1
ATOM 3048 O O . ASP A 1 400 ? -14.071 -12.699 -1.341 1.00 96.44 400 ASP A O 1
ATOM 3052 N N . ASN A 1 401 ? -13.499 -14.850 -1.171 1.00 97.62 401 ASN A N 1
ATOM 3053 C CA . ASN A 1 401 ? -14.782 -15.367 -1.641 1.00 97.62 401 ASN A CA 1
ATOM 3054 C C . ASN A 1 401 ? -15.973 -14.965 -0.750 1.00 97.62 401 ASN A C 1
ATOM 3056 O O . ASN A 1 401 ? -17.085 -14.810 -1.260 1.00 97.62 401 ASN A O 1
ATOM 3060 N N . ARG A 1 402 ? -15.771 -14.770 0.562 1.00 97.69 402 ARG A N 1
ATOM 3061 C CA . ARG A 1 402 ? -16.835 -14.336 1.487 1.00 97.69 402 ARG A CA 1
ATOM 3062 C C . ARG A 1 402 ? -17.157 -12.861 1.281 1.00 97.69 402 ARG A C 1
ATOM 3064 O O . ARG A 1 402 ? -18.324 -12.506 1.140 1.00 97.69 402 ARG A O 1
ATOM 3071 N N . GLY A 1 403 ? -16.129 -12.022 1.179 1.00 97.56 403 GLY A N 1
ATOM 3072 C CA . GLY A 1 403 ? -16.263 -10.615 0.813 1.00 97.56 403 GLY A CA 1
ATOM 3073 C C . GLY A 1 403 ? -16.906 -10.440 -0.562 1.00 97.56 403 GLY A C 1
ATOM 3074 O O . GLY A 1 403 ? -17.765 -9.581 -0.730 1.00 97.56 403 GLY A O 1
ATOM 3075 N N . MET A 1 404 ? -16.560 -11.287 -1.536 1.00 97.88 404 MET A N 1
ATOM 3076 C CA . MET A 1 404 ? -17.180 -11.284 -2.865 1.00 97.88 404 MET A CA 1
ATOM 3077 C C . MET A 1 404 ? -18.666 -11.647 -2.816 1.00 97.88 404 MET A C 1
ATOM 3079 O O . MET A 1 404 ? -19.467 -11.027 -3.516 1.00 97.88 404 MET A O 1
ATOM 3083 N N . ALA A 1 405 ? -19.052 -12.630 -1.999 1.00 98.25 405 ALA A N 1
ATOM 3084 C CA . ALA A 1 405 ? -20.457 -12.969 -1.790 1.00 98.25 405 ALA A CA 1
ATOM 3085 C C . ALA A 1 405 ? -21.223 -11.781 -1.182 1.00 98.25 405 ALA A C 1
ATOM 3087 O O . ALA A 1 405 ? -22.229 -11.357 -1.747 1.00 98.25 405 ALA A O 1
ATOM 3088 N N . ALA A 1 406 ? -20.678 -11.165 -0.128 1.00 98.06 406 ALA A N 1
ATOM 3089 C CA . ALA A 1 406 ? -21.261 -9.973 0.486 1.00 98.06 406 ALA A CA 1
ATOM 3090 C C . ALA A 1 406 ? -21.361 -8.789 -0.496 1.00 98.06 406 ALA A C 1
ATOM 3092 O O . ALA A 1 406 ? -22.368 -8.089 -0.525 1.00 98.06 406 ALA A O 1
ATOM 3093 N N . LEU A 1 407 ? -20.353 -8.580 -1.350 1.00 97.62 407 LEU A N 1
ATOM 3094 C CA . LEU A 1 407 ? -20.360 -7.522 -2.368 1.00 97.62 407 LEU A CA 1
ATOM 3095 C C . LEU A 1 407 ? -21.435 -7.767 -3.436 1.00 97.62 407 LEU A C 1
ATOM 3097 O O . LEU A 1 407 ? -22.038 -6.823 -3.949 1.00 97.62 407 LEU A O 1
ATOM 3101 N N . ARG A 1 408 ? -21.695 -9.030 -3.799 1.00 96.69 408 ARG A N 1
ATOM 3102 C CA . ARG A 1 408 ? -22.777 -9.376 -4.738 1.00 96.69 408 ARG A CA 1
ATOM 3103 C C . ARG A 1 408 ? -24.148 -9.038 -4.163 1.00 96.69 408 ARG A C 1
ATOM 3105 O O . ARG A 1 408 ? -24.966 -8.522 -4.919 1.00 96.69 408 ARG A O 1
ATOM 3112 N N . GLU A 1 409 ? -24.353 -9.299 -2.875 1.00 96.50 409 GLU A N 1
ATOM 3113 C CA . GLU A 1 409 ? -25.599 -9.016 -2.152 1.00 96.50 409 GLU A CA 1
ATOM 3114 C C . GLU A 1 409 ? -25.809 -7.524 -1.871 1.00 96.50 409 GLU A C 1
ATOM 3116 O O . GLU A 1 409 ? -26.943 -7.058 -1.919 1.00 96.50 409 GLU A O 1
ATOM 3121 N N . ALA A 1 410 ? -24.738 -6.771 -1.607 1.00 97.31 410 ALA A N 1
ATOM 3122 C CA . ALA A 1 410 ? -24.817 -5.332 -1.378 1.00 97.31 410 ALA A CA 1
ATOM 3123 C C . ALA A 1 410 ? -25.149 -4.561 -2.665 1.00 97.31 410 ALA A C 1
ATOM 3125 O O . ALA A 1 410 ? -24.687 -4.910 -3.756 1.00 97.31 410 ALA A O 1
ATOM 3126 N N . ASP A 1 411 ? -25.901 -3.471 -2.541 1.00 97.25 411 ASP A N 1
ATOM 3127 C CA . ASP A 1 411 ? -26.217 -2.580 -3.660 1.00 97.25 411 ASP A CA 1
ATOM 3128 C C . ASP A 1 411 ? -25.012 -1.701 -4.012 1.00 97.25 411 ASP A C 1
ATOM 3130 O O . ASP A 1 411 ? -24.729 -1.469 -5.188 1.00 97.25 411 ASP A O 1
ATOM 3134 N N . GLN A 1 412 ? -24.262 -1.272 -2.990 1.00 97.75 412 GLN A N 1
ATOM 3135 C CA . GLN A 1 412 ? -23.072 -0.438 -3.128 1.00 97.75 412 GLN A CA 1
ATOM 3136 C C . GLN A 1 412 ? -21.889 -0.940 -2.291 1.00 97.75 412 GLN A C 1
ATOM 3138 O O . GLN A 1 412 ? -22.044 -1.693 -1.327 1.00 97.75 412 GLN A O 1
ATOM 3143 N N . VAL A 1 413 ? -20.685 -0.497 -2.655 1.00 97.69 413 VAL A N 1
ATOM 3144 C CA . VAL A 1 413 ? -19.431 -0.789 -1.952 1.00 97.69 413 VAL A CA 1
ATOM 3145 C C . VAL A 1 413 ? -18.578 0.471 -1.798 1.00 97.69 413 VAL A C 1
ATOM 3147 O O . VAL A 1 413 ? -18.488 1.274 -2.720 1.00 97.69 413 VAL A O 1
ATOM 3150 N N . ALA A 1 414 ? -17.924 0.638 -0.652 1.00 97.31 414 ALA A N 1
ATOM 3151 C CA . ALA A 1 414 ? -16.947 1.704 -0.409 1.00 97.31 414 ALA A CA 1
ATOM 3152 C C . ALA A 1 414 ? -15.820 1.195 0.496 1.00 97.31 414 ALA A C 1
ATOM 3154 O O . ALA A 1 414 ? -15.921 0.109 1.070 1.00 97.31 414 ALA A O 1
ATOM 3155 N N . LEU A 1 415 ? -14.745 1.968 0.645 1.00 97.31 415 LEU A N 1
ATOM 3156 C CA . LEU A 1 415 ? -13.697 1.662 1.617 1.00 97.31 415 LEU A CA 1
ATOM 3157 C C . LEU A 1 415 ? -13.938 2.419 2.924 1.00 97.31 415 LEU A C 1
ATOM 3159 O O . LEU A 1 415 ? -14.367 3.568 2.913 1.00 97.31 415 LEU A O 1
ATOM 3163 N N . VAL A 1 416 ? -13.578 1.822 4.064 1.00 97.06 416 VAL A N 1
ATOM 3164 C CA . VAL A 1 416 ? -13.627 2.510 5.374 1.00 97.06 416 VAL A CA 1
ATOM 3165 C C . VAL A 1 416 ? -12.853 3.835 5.359 1.00 97.06 416 VAL A C 1
ATOM 3167 O O . VAL A 1 416 ? -13.263 4.822 5.967 1.00 97.06 416 VAL A O 1
ATOM 3170 N N . THR A 1 417 ? -11.751 3.866 4.611 1.00 96.69 417 THR A N 1
ATOM 3171 C CA . THR A 1 417 ? -10.869 5.020 4.449 1.00 96.69 417 THR A CA 1
ATOM 3172 C C . THR A 1 417 ? -11.538 6.212 3.774 1.00 96.69 417 THR A C 1
ATOM 3174 O O . THR A 1 417 ? -11.141 7.345 4.042 1.00 96.69 417 THR A O 1
ATOM 3177 N N . ASP A 1 418 ? -12.574 5.980 2.963 1.00 96.31 418 ASP A N 1
ATOM 3178 C CA . ASP A 1 418 ? -13.297 7.046 2.265 1.00 96.31 418 ASP A CA 1
ATOM 3179 C C . ASP A 1 418 ? -14.030 7.957 3.264 1.00 96.31 418 ASP A C 1
ATOM 3181 O O . ASP A 1 418 ? -14.173 9.158 3.043 1.00 96.31 418 ASP A O 1
ATOM 3185 N N . PHE A 1 419 ? -14.421 7.415 4.421 1.00 97.06 419 PHE A N 1
ATOM 3186 C CA . PHE A 1 419 ? -15.235 8.116 5.413 1.00 97.06 419 PHE A CA 1
ATOM 3187 C C . PHE A 1 419 ? -14.434 8.783 6.534 1.00 97.06 419 PHE A C 1
ATOM 3189 O O . PHE A 1 419 ? -15.015 9.528 7.320 1.00 97.06 419 PHE A O 1
ATOM 3196 N N . LEU A 1 420 ? -13.114 8.570 6.610 1.00 96.94 420 LEU A N 1
ATOM 3197 C CA . LEU A 1 420 ? -12.288 9.082 7.713 1.00 96.94 420 LEU A CA 1
ATOM 3198 C C . LEU A 1 420 ? -12.398 10.601 7.870 1.00 96.94 420 LEU A C 1
ATOM 3200 O O . LEU A 1 420 ? -12.624 11.087 8.971 1.00 96.94 420 LEU A O 1
ATOM 3204 N N . HIS A 1 421 ? -12.293 11.341 6.766 1.00 95.75 421 HIS A N 1
ATOM 3205 C CA . HIS A 1 421 ? -12.369 12.804 6.769 1.00 95.75 421 HIS A CA 1
ATOM 3206 C C . HIS A 1 421 ? -13.773 13.348 7.072 1.00 95.75 421 HIS A C 1
ATOM 3208 O O . HIS A 1 421 ? -13.902 14.489 7.498 1.00 95.75 421 HIS A O 1
ATOM 3214 N N . LYS A 1 422 ? -14.825 12.548 6.844 1.00 95.69 422 LYS A N 1
ATOM 3215 C CA . LYS A 1 422 ? -16.205 12.913 7.197 1.00 95.69 422 LYS A CA 1
ATOM 3216 C C . LYS A 1 422 ? -16.496 12.648 8.669 1.00 95.69 422 LYS A C 1
ATOM 3218 O O . LYS A 1 422 ? -17.192 13.431 9.299 1.00 95.69 422 LYS A O 1
ATOM 3223 N N . ALA A 1 423 ? -15.971 11.543 9.196 1.00 96.31 423 ALA A N 1
ATOM 3224 C CA . ALA A 1 423 ? -16.125 11.165 10.595 1.00 96.31 423 ALA A CA 1
ATOM 3225 C C . ALA A 1 423 ? -15.262 12.026 11.529 1.00 96.31 423 ALA A C 1
ATOM 3227 O O . ALA A 1 423 ? -15.684 12.338 12.635 1.00 96.31 423 ALA A O 1
ATOM 3228 N N . LEU A 1 424 ? -14.053 12.387 11.087 1.00 96.25 424 LEU A N 1
ATOM 3229 C CA . LEU A 1 424 ? -13.044 13.100 11.871 1.00 96.25 424 LEU A CA 1
ATOM 3230 C C . LEU A 1 424 ? -12.505 14.312 11.078 1.00 96.25 424 LEU A C 1
ATOM 3232 O O . LEU A 1 424 ? -11.336 14.316 10.687 1.00 96.25 424 LEU A O 1
ATOM 3236 N N . PRO A 1 425 ? -13.342 15.324 10.773 1.00 95.94 425 PRO A N 1
ATOM 3237 C CA . PRO A 1 425 ? -12.926 16.493 9.989 1.00 95.94 425 PRO A CA 1
ATOM 3238 C C . PRO A 1 425 ? -11.872 17.359 10.695 1.00 95.94 425 PRO A C 1
ATOM 3240 O O . PRO A 1 425 ? -11.091 18.041 10.036 1.00 95.94 425 PRO A O 1
ATOM 3243 N N . ASP A 1 426 ? -11.823 17.316 12.024 1.00 96.56 426 ASP A N 1
ATOM 3244 C CA . ASP A 1 426 ? -10.902 18.072 12.867 1.00 96.56 426 ASP A CA 1
ATOM 3245 C C . ASP A 1 426 ? -10.611 17.308 14.174 1.00 96.56 426 ASP A C 1
ATOM 3247 O O . ASP A 1 426 ? -11.059 16.175 14.370 1.00 96.56 426 ASP A O 1
ATOM 3251 N N . TYR A 1 427 ? -9.807 17.903 15.060 1.00 95.62 427 TYR A N 1
ATOM 3252 C CA . TYR A 1 427 ? -9.458 17.291 16.345 1.00 95.62 427 TYR A CA 1
ATOM 3253 C C . TYR A 1 427 ? -10.617 17.267 17.355 1.00 95.62 427 TYR A C 1
ATOM 3255 O O . TYR A 1 427 ? -10.600 16.413 18.241 1.00 95.62 427 TYR A O 1
ATOM 3263 N N . ASP A 1 428 ? -11.612 18.145 17.222 1.00 95.62 428 ASP A N 1
ATOM 3264 C CA . ASP A 1 428 ? -12.744 18.233 18.151 1.00 95.62 428 ASP A CA 1
ATOM 3265 C C . ASP A 1 428 ? -13.785 17.137 17.871 1.00 95.62 428 ASP A C 1
ATOM 3267 O O . ASP A 1 428 ? -14.521 16.723 18.766 1.00 95.62 428 ASP A O 1
ATOM 3271 N N . ALA A 1 429 ? -13.799 16.596 16.650 1.00 95.19 429 ALA A N 1
ATOM 3272 C CA . ALA A 1 429 ? -14.633 15.460 16.267 1.00 95.19 429 ALA A CA 1
ATOM 3273 C C . ALA A 1 429 ? -14.228 14.122 16.921 1.00 95.19 429 ALA A C 1
ATOM 3275 O O . ALA A 1 429 ? -14.974 13.145 16.839 1.00 95.19 429 ALA A O 1
ATOM 3276 N N . PHE A 1 430 ? -13.060 14.038 17.571 1.00 93.44 430 PHE A N 1
ATOM 3277 C CA . PHE A 1 430 ? -12.619 12.817 18.247 1.00 93.44 430 PHE A CA 1
ATOM 3278 C C . PHE A 1 430 ? -13.395 12.619 19.559 1.00 93.44 430 PHE A C 1
ATOM 3280 O O . PHE A 1 430 ? -13.225 13.411 20.484 1.00 93.44 430 PHE A O 1
ATOM 3287 N N . PRO A 1 431 ? -14.155 11.518 19.733 1.00 90.56 431 PRO A N 1
ATOM 3288 C CA . PRO A 1 431 ? -14.988 11.343 20.928 1.00 90.56 431 PRO A CA 1
ATOM 3289 C C . PRO A 1 431 ? -14.207 11.198 22.243 1.00 90.56 431 PRO A C 1
ATOM 3291 O O . PRO A 1 431 ? -14.799 11.254 23.317 1.00 90.56 431 PRO A O 1
ATOM 3294 N N . GLY A 1 432 ? -12.903 10.901 22.176 1.00 89.50 432 GLY A N 1
ATOM 3295 C CA . GLY A 1 432 ? -12.061 10.630 23.349 1.00 89.50 432 GLY A CA 1
ATOM 3296 C C . GLY A 1 432 ? -12.465 9.384 24.155 1.00 89.50 432 GLY A C 1
ATOM 3297 O O . GLY A 1 432 ? -11.925 9.149 25.233 1.00 89.50 432 GLY A O 1
ATOM 3298 N N . ALA A 1 433 ? -13.407 8.584 23.650 1.00 90.81 433 ALA A N 1
ATOM 3299 C CA . ALA A 1 433 ? -13.951 7.410 24.320 1.00 90.81 433 ALA A CA 1
ATOM 3300 C C . ALA A 1 433 ? -13.331 6.109 23.793 1.00 90.81 433 ALA A C 1
ATOM 3302 O O . ALA A 1 433 ? -12.987 5.987 22.614 1.00 90.81 433 ALA A O 1
ATOM 3303 N N . ALA A 1 434 ? -13.237 5.104 24.665 1.00 93.38 434 ALA A N 1
ATOM 3304 C CA . ALA A 1 434 ? -12.858 3.758 24.258 1.00 93.38 434 ALA A CA 1
ATOM 3305 C C . ALA A 1 434 ? -13.916 3.171 23.309 1.00 93.38 434 ALA A C 1
ATOM 3307 O O . ALA A 1 434 ? -15.108 3.182 23.612 1.00 93.38 434 ALA A O 1
ATOM 3308 N N . TYR A 1 435 ? -13.469 2.635 22.174 1.00 95.31 435 TYR A N 1
ATOM 3309 C CA . TYR A 1 435 ? -14.335 2.044 21.146 1.00 95.31 435 TYR A CA 1
ATOM 3310 C C . TYR A 1 435 ? -14.144 0.529 20.992 1.00 95.31 435 TYR A C 1
ATOM 3312 O O . TYR A 1 435 ? -14.876 -0.100 20.238 1.00 95.31 435 TYR A O 1
ATOM 3320 N N . LEU A 1 436 ? -13.185 -0.071 21.704 1.00 96.94 436 LEU A N 1
ATOM 3321 C CA . LEU A 1 436 ? -12.962 -1.516 21.722 1.00 96.94 436 LEU A CA 1
ATOM 3322 C C . LEU A 1 436 ? -13.323 -2.081 23.091 1.00 96.94 436 LEU A C 1
ATOM 3324 O O . LEU A 1 436 ? -12.852 -1.605 24.121 1.00 96.94 436 LEU A O 1
ATOM 3328 N N . THR A 1 437 ? -14.130 -3.134 23.089 1.00 96.81 437 THR A N 1
ATOM 3329 C CA . THR A 1 437 ? -14.490 -3.888 24.288 1.00 96.81 437 THR A CA 1
ATOM 3330 C C . THR A 1 437 ? -13.685 -5.185 24.292 1.00 96.81 437 THR A C 1
ATOM 3332 O O . THR A 1 437 ? -13.915 -6.020 23.415 1.00 96.81 437 THR A O 1
ATOM 3335 N N . PRO A 1 438 ? -12.734 -5.409 25.218 1.00 94.88 438 PRO A N 1
ATOM 3336 C CA . PRO A 1 438 ? -11.977 -6.660 25.280 1.00 94.88 438 PRO A CA 1
ATOM 3337 C C . PRO A 1 438 ? -12.868 -7.832 25.709 1.00 94.88 438 PRO A C 1
ATOM 3339 O O . PRO A 1 438 ? -13.985 -7.636 26.189 1.00 94.88 438 PRO A O 1
ATOM 3342 N N . ASP A 1 439 ? -12.392 -9.059 25.502 1.00 96.38 439 ASP A N 1
ATOM 3343 C CA . ASP A 1 439 ? -13.064 -10.235 26.054 1.00 96.38 439 ASP A CA 1
ATOM 3344 C C . ASP A 1 439 ? -12.959 -10.207 27.584 1.00 96.38 439 ASP A C 1
ATOM 3346 O O . ASP A 1 439 ? -11.875 -9.996 28.126 1.00 96.38 439 ASP A O 1
ATOM 3350 N N . ALA A 1 440 ? -14.082 -10.373 28.283 1.00 96.19 440 ALA A N 1
ATOM 3351 C CA . ALA A 1 440 ? -14.136 -10.135 29.722 1.00 96.19 440 ALA A CA 1
ATOM 3352 C C . ALA A 1 440 ? -13.378 -11.208 30.519 1.00 96.19 440 ALA A C 1
ATOM 3354 O O . ALA A 1 440 ? -12.748 -10.886 31.528 1.00 96.19 440 ALA A O 1
ATOM 3355 N N . ASP A 1 441 ? -13.423 -12.466 30.074 1.00 95.81 441 ASP A N 1
ATOM 3356 C CA . ASP A 1 441 ? -12.667 -13.563 30.683 1.00 95.81 441 ASP A CA 1
ATOM 3357 C C . ASP A 1 441 ? -11.170 -13.416 30.412 1.00 95.81 441 ASP A C 1
ATOM 3359 O O . ASP A 1 441 ? -10.371 -13.466 31.349 1.00 95.81 441 ASP A O 1
ATOM 3363 N N . GLY A 1 442 ? -10.790 -13.124 29.166 1.00 94.81 442 GLY A N 1
ATOM 3364 C CA . GLY A 1 442 ? -9.411 -12.820 28.794 1.00 94.81 442 GLY A CA 1
ATOM 3365 C C . GLY A 1 442 ? -8.840 -11.632 29.571 1.00 94.81 442 GLY A C 1
ATOM 3366 O O . GLY A 1 442 ? -7.737 -11.719 30.106 1.00 94.81 442 GLY A O 1
ATOM 3367 N N . ALA A 1 443 ? -9.603 -10.544 29.714 1.00 92.94 443 ALA A N 1
ATOM 3368 C CA . ALA A 1 443 ? -9.191 -9.377 30.490 1.00 92.94 443 ALA A CA 1
ATOM 3369 C C . ALA A 1 443 ? -8.980 -9.717 31.974 1.00 92.94 443 ALA A C 1
ATOM 3371 O O . ALA A 1 443 ? -7.989 -9.286 32.562 1.00 92.94 443 ALA A O 1
ATOM 3372 N N . ARG A 1 444 ? -9.863 -10.527 32.578 1.00 94.50 444 ARG A N 1
ATOM 3373 C CA . ARG A 1 444 ? -9.684 -11.017 33.957 1.00 94.50 444 ARG A CA 1
ATOM 3374 C C . ARG A 1 444 ? -8.439 -11.888 34.096 1.00 94.50 444 ARG A C 1
ATOM 3376 O O . ARG A 1 444 ? -7.675 -11.699 35.039 1.00 94.50 444 ARG A O 1
ATOM 3383 N N . ALA A 1 445 ? -8.225 -12.811 33.161 1.00 95.31 445 ALA A N 1
ATOM 3384 C CA . ALA A 1 445 ? -7.075 -13.708 33.168 1.00 95.31 445 ALA A CA 1
ATOM 3385 C C . ALA A 1 445 ? -5.747 -12.945 33.038 1.00 95.31 445 ALA A C 1
ATOM 3387 O O . ALA A 1 445 ? -4.796 -13.245 33.761 1.00 95.31 445 ALA A O 1
ATOM 3388 N N . TRP A 1 446 ? -5.688 -11.932 32.168 1.00 91.69 446 TRP A N 1
ATOM 3389 C CA . TRP A 1 446 ? -4.520 -11.058 32.040 1.00 91.69 446 TRP A CA 1
ATOM 3390 C C . TRP A 1 446 ? -4.337 -10.165 33.263 1.00 91.69 446 TRP A C 1
ATOM 3392 O O . TRP A 1 446 ? -3.239 -10.091 33.805 1.00 91.69 446 TRP A O 1
ATOM 3402 N N . SER A 1 447 ? -5.407 -9.548 33.767 1.00 90.25 447 SER A N 1
ATOM 3403 C CA . SER A 1 447 ? -5.340 -8.705 34.965 1.00 90.25 447 SER A CA 1
ATOM 3404 C C . SER A 1 447 ? -4.874 -9.461 36.213 1.00 90.25 447 SER A C 1
ATOM 3406 O O . SER A 1 447 ? -4.346 -8.829 37.123 1.00 90.25 447 SER A O 1
ATOM 3408 N N . ALA A 1 448 ? -5.075 -10.781 36.284 1.00 93.25 448 ALA A N 1
ATOM 3409 C CA . ALA A 1 448 ? -4.579 -11.612 37.379 1.00 93.25 448 ALA A CA 1
ATOM 3410 C C . ALA A 1 448 ? -3.062 -11.879 37.307 1.00 93.25 448 ALA A C 1
ATOM 3412 O O . ALA A 1 448 ? -2.461 -12.219 38.323 1.00 93.25 448 ALA A O 1
ATOM 3413 N N . GLN A 1 449 ? -2.457 -11.740 36.123 1.00 91.62 449 GLN A N 1
ATOM 3414 C CA . GLN A 1 449 ? -1.035 -11.998 35.865 1.00 91.62 449 GLN A CA 1
ATOM 3415 C C . GLN A 1 449 ? -0.206 -10.713 35.773 1.00 91.62 449 GLN A C 1
ATOM 3417 O O . GLN A 1 449 ? 0.990 -10.728 36.051 1.00 91.62 449 GLN A O 1
ATOM 3422 N N . LEU A 1 450 ? -0.832 -9.607 35.368 1.00 90.44 450 LEU A N 1
ATOM 3423 C CA . LEU A 1 450 ? -0.162 -8.327 35.191 1.00 90.44 450 LEU A CA 1
ATOM 3424 C C . LEU A 1 450 ? 0.082 -7.620 36.536 1.00 90.44 450 LEU A C 1
ATOM 3426 O O . LEU A 1 450 ? -0.722 -7.748 37.467 1.00 90.44 450 LEU A O 1
ATOM 3430 N N . PRO A 1 451 ? 1.177 -6.847 36.653 1.00 89.00 451 PRO A N 1
ATOM 3431 C CA . PRO A 1 451 ? 1.451 -6.077 37.854 1.00 89.00 451 PRO A CA 1
ATOM 3432 C C . PRO A 1 451 ? 0.362 -5.029 38.105 1.00 89.00 451 PRO A C 1
ATOM 3434 O O . PRO A 1 451 ? -0.326 -4.562 37.196 1.00 89.00 451 PRO A O 1
ATOM 3437 N N . LYS A 1 452 ? 0.201 -4.652 39.376 1.00 88.25 452 LYS A N 1
ATOM 3438 C CA . LYS A 1 452 ? -0.713 -3.573 39.761 1.00 88.25 452 LYS A CA 1
ATOM 3439 C C . LYS A 1 452 ? -0.090 -2.219 39.435 1.00 88.25 452 LYS A C 1
ATOM 3441 O O . LYS A 1 452 ? 1.101 -2.027 39.649 1.00 88.25 452 LYS A O 1
ATOM 3446 N N . GLY A 1 453 ? -0.931 -1.267 39.045 1.00 89.12 453 GLY A N 1
ATOM 3447 C CA . GLY A 1 453 ? -0.526 0.103 38.738 1.00 89.12 453 GLY A CA 1
ATOM 3448 C C . GLY A 1 453 ? -0.726 0.451 37.261 1.00 89.12 453 GLY A C 1
ATOM 3449 O O . GLY A 1 453 ? -1.317 -0.335 36.520 1.00 89.12 453 GLY A O 1
ATOM 3450 N N . PRO A 1 454 ? -0.294 1.648 36.838 1.00 93.00 454 PRO A N 1
ATOM 3451 C CA . PRO A 1 454 ? -0.339 2.070 35.443 1.00 93.00 454 PRO A CA 1
ATOM 3452 C C . PRO A 1 454 ? 0.535 1.174 34.556 1.00 93.00 454 PRO A C 1
ATOM 3454 O O . PRO A 1 454 ? 1.744 1.071 34.770 1.00 93.00 454 PRO A O 1
ATOM 3457 N N . LEU A 1 455 ? -0.079 0.556 33.546 1.00 93.69 455 LEU A N 1
ATOM 3458 C CA . LEU A 1 455 ? 0.602 -0.270 32.548 1.00 93.69 455 LEU A CA 1
ATOM 3459 C C . LEU A 1 455 ? 0.623 0.454 31.203 1.00 93.69 455 LEU A C 1
ATOM 3461 O O . LEU A 1 455 ? -0.419 0.926 30.745 1.00 93.69 455 LEU A O 1
ATOM 3465 N N . VAL A 1 456 ? 1.786 0.504 30.557 1.00 93.38 456 VAL A N 1
ATOM 3466 C CA . VAL A 1 456 ? 1.954 1.097 29.222 1.00 93.38 456 VAL A CA 1
ATOM 3467 C C . VAL A 1 456 ? 2.586 0.071 28.292 1.00 93.38 456 VAL A C 1
ATOM 3469 O O . VAL A 1 456 ? 3.735 -0.319 28.471 1.00 93.38 456 VAL A O 1
ATOM 3472 N N . GLY A 1 457 ? 1.827 -0.384 27.297 1.00 92.56 457 GLY A N 1
ATOM 3473 C CA . GLY A 1 457 ? 2.339 -1.269 26.253 1.00 92.56 457 GLY A CA 1
ATOM 3474 C C . GLY A 1 457 ? 3.136 -0.497 25.204 1.00 92.56 457 GLY A C 1
ATOM 3475 O O . GLY A 1 457 ? 2.661 0.534 24.728 1.00 92.56 457 GLY A O 1
ATOM 3476 N N . LEU A 1 458 ? 4.315 -0.994 24.826 1.00 92.69 458 LEU A N 1
ATOM 3477 C CA . LEU A 1 458 ? 5.182 -0.365 23.827 1.00 92.69 458 LEU A CA 1
ATOM 3478 C C . LEU A 1 458 ? 5.444 -1.297 22.642 1.00 92.69 458 LEU A C 1
ATOM 3480 O O . LEU A 1 458 ? 5.766 -2.468 22.817 1.00 92.69 458 LEU A O 1
ATOM 3484 N N . SER A 1 459 ? 5.345 -0.741 21.437 1.00 92.00 459 SER A N 1
ATOM 3485 C CA . SER A 1 459 ? 5.871 -1.300 20.191 1.00 92.00 459 SER A CA 1
ATOM 3486 C C . SER A 1 459 ? 6.392 -0.125 19.369 1.00 92.00 459 SER A C 1
ATOM 3488 O O . SER A 1 459 ? 5.675 0.859 19.179 1.00 92.00 459 SER A O 1
ATOM 3490 N N . TRP A 1 460 ? 7.656 -0.190 18.958 1.00 91.62 460 TRP A N 1
ATOM 3491 C CA . TRP A 1 460 ? 8.403 0.973 18.458 1.00 91.62 460 TRP A CA 1
ATOM 3492 C C . TRP A 1 460 ? 8.773 0.893 16.984 1.00 91.62 460 TRP A C 1
ATOM 3494 O O . TRP A 1 460 ? 9.102 1.912 16.375 1.00 91.62 460 TRP A O 1
ATOM 3504 N N . ARG A 1 461 ? 8.656 -0.296 16.384 1.00 89.62 461 ARG A N 1
ATOM 3505 C CA . ARG A 1 461 ? 8.938 -0.507 14.965 1.00 89.62 461 ARG A CA 1
ATOM 3506 C C . ARG A 1 461 ? 8.045 -1.568 14.341 1.00 89.62 461 ARG A C 1
ATOM 3508 O O . ARG A 1 461 ? 7.400 -2.368 15.018 1.00 89.62 461 ARG A O 1
ATOM 3515 N N . SER A 1 462 ? 8.025 -1.580 13.012 1.00 84.12 462 SER A N 1
ATOM 3516 C CA . SER A 1 462 ? 7.465 -2.696 12.252 1.00 84.12 462 SER A CA 1
ATOM 3517 C C . SER A 1 462 ? 8.519 -3.775 12.024 1.00 84.12 462 SER A C 1
ATOM 3519 O O . SER A 1 462 ? 9.674 -3.426 11.813 1.00 84.12 462 SER A O 1
ATOM 3521 N N . SER A 1 463 ? 8.100 -5.039 11.904 1.00 74.00 463 SER A N 1
ATOM 3522 C CA . SER A 1 463 ? 8.974 -6.114 11.402 1.00 74.00 463 SER A CA 1
ATOM 3523 C C . SER A 1 463 ? 9.475 -5.875 9.971 1.00 74.00 463 SER A C 1
ATOM 3525 O O . SER A 1 463 ? 10.477 -6.446 9.562 1.00 74.00 463 SER A O 1
ATOM 3527 N N . LEU A 1 464 ? 8.789 -5.027 9.192 1.00 70.69 464 LEU A N 1
ATOM 3528 C CA . LEU A 1 464 ? 9.228 -4.631 7.855 1.00 70.69 464 LEU A CA 1
ATOM 3529 C C . LEU A 1 464 ? 10.252 -3.496 7.948 1.00 70.69 464 LEU A C 1
ATOM 3531 O O . LEU A 1 464 ? 9.899 -2.314 7.854 1.00 70.69 464 LEU A O 1
ATOM 3535 N N . THR A 1 465 ? 11.513 -3.881 8.094 1.00 63.22 465 THR A N 1
ATOM 3536 C CA . THR A 1 465 ? 12.675 -3.000 8.229 1.00 63.22 465 THR A CA 1
ATOM 3537 C C . THR A 1 465 ? 13.299 -2.699 6.865 1.00 63.22 465 THR A C 1
ATOM 3539 O O . THR A 1 465 ? 14.389 -3.144 6.522 1.00 63.22 465 THR A O 1
ATOM 3542 N N . THR A 1 466 ? 12.602 -1.922 6.033 1.00 65.62 466 THR A N 1
ATOM 3543 C CA . THR A 1 466 ? 13.270 -1.284 4.884 1.00 65.62 466 THR A CA 1
ATOM 3544 C C . THR A 1 466 ? 13.845 0.058 5.320 1.00 65.62 466 THR A C 1
ATOM 3546 O O . THR A 1 466 ? 13.264 0.740 6.160 1.00 65.62 466 THR A O 1
ATOM 3549 N N . HIS A 1 467 ? 14.936 0.511 4.710 1.00 63.03 467 HIS A N 1
ATOM 3550 C CA . HIS A 1 467 ? 15.590 1.762 5.124 1.00 63.03 467 HIS A CA 1
ATOM 3551 C C . HIS A 1 467 ? 14.683 2.990 5.058 1.00 63.03 467 HIS A C 1
ATOM 3553 O O . HIS A 1 467 ? 14.616 3.758 6.010 1.00 63.03 467 HIS A O 1
ATOM 3559 N N . SER A 1 468 ? 13.841 3.088 4.028 1.00 66.38 468 SER A N 1
ATOM 3560 C CA . SER A 1 468 ? 12.804 4.127 3.929 1.00 66.38 468 SER A CA 1
ATOM 3561 C C . SER A 1 468 ? 11.692 4.040 4.991 1.00 66.38 468 SER A C 1
ATOM 3563 O O . SER A 1 468 ? 10.835 4.916 5.062 1.00 66.38 468 SER A O 1
ATOM 3565 N N . ARG A 1 469 ? 11.590 2.925 5.723 1.00 71.62 469 ARG A N 1
ATOM 3566 C CA . ARG A 1 469 ? 10.618 2.708 6.806 1.00 71.62 469 ARG A CA 1
ATOM 3567 C C . ARG A 1 469 ? 11.252 2.997 8.160 1.00 71.62 469 ARG A C 1
ATOM 3569 O O . ARG A 1 469 ? 10.570 3.559 9.008 1.00 71.62 469 ARG A O 1
ATOM 3576 N N . ASN A 1 470 ? 12.534 2.668 8.312 1.00 73.88 470 ASN A N 1
ATOM 3577 C CA . ASN A 1 470 ? 13.313 2.922 9.521 1.00 73.88 470 ASN A CA 1
ATOM 3578 C C . ASN A 1 470 ? 13.405 4.422 9.841 1.00 73.88 470 ASN A C 1
ATOM 3580 O O . ASN A 1 470 ? 13.310 4.774 11.006 1.00 73.88 470 ASN A O 1
ATOM 3584 N N . GLU A 1 471 ? 13.422 5.299 8.825 1.00 76.25 471 GLU A N 1
ATOM 3585 C CA . GLU A 1 471 ? 13.286 6.767 8.975 1.00 76.25 471 GLU A CA 1
ATOM 3586 C C . GLU A 1 471 ? 12.010 7.214 9.738 1.00 76.25 471 GLU A C 1
ATOM 3588 O O . GLU A 1 471 ? 11.826 8.396 10.028 1.00 76.25 471 GLU A O 1
ATOM 3593 N N . HIS A 1 472 ? 11.064 6.306 10.003 1.00 79.75 472 HIS A N 1
ATOM 3594 C CA . HIS A 1 472 ? 9.800 6.576 10.698 1.00 79.75 472 HIS A CA 1
ATOM 3595 C C . HIS A 1 472 ? 9.605 5.739 11.966 1.00 79.75 472 HIS A C 1
ATOM 3597 O O . HIS A 1 472 ? 8.501 5.731 12.519 1.00 79.75 472 HIS A O 1
ATOM 3603 N N . TYR A 1 473 ? 10.631 5.010 12.395 1.00 87.62 473 TYR A N 1
ATOM 3604 C CA . TYR A 1 473 ? 10.622 4.226 13.625 1.00 87.62 473 TYR A CA 1
ATOM 3605 C C . TYR A 1 473 ? 11.507 4.876 14.671 1.00 87.62 473 TYR A C 1
ATOM 3607 O O . TYR A 1 473 ? 12.369 5.683 14.342 1.00 87.62 473 TYR A O 1
ATOM 3615 N N . LEU A 1 474 ? 11.245 4.531 15.927 1.00 89.00 474 LEU A N 1
ATOM 3616 C CA . LEU A 1 474 ? 12.111 4.908 17.033 1.00 89.00 474 LEU A CA 1
ATOM 3617 C C . LEU A 1 474 ? 13.057 3.748 17.323 1.00 89.00 474 LEU A C 1
ATOM 3619 O O . LEU A 1 474 ? 12.656 2.588 17.189 1.00 89.00 474 LEU A O 1
ATOM 3623 N N . THR A 1 475 ? 14.282 4.038 17.745 1.00 89.75 475 THR A N 1
ATOM 3624 C CA . THR A 1 475 ? 15.135 3.029 18.382 1.00 89.75 475 THR A CA 1
ATOM 3625 C C . THR A 1 475 ? 14.732 2.843 19.846 1.00 89.75 475 THR A C 1
ATOM 3627 O O . THR A 1 475 ? 14.062 3.693 20.444 1.00 89.75 475 THR A O 1
ATOM 3630 N N . VAL A 1 476 ? 15.134 1.728 20.462 1.00 92.19 476 VAL A N 1
ATOM 3631 C CA . VAL A 1 476 ? 14.874 1.507 21.893 1.00 92.19 476 VAL A CA 1
ATOM 3632 C C . VAL A 1 476 ? 15.581 2.556 22.766 1.00 92.19 476 VAL A C 1
ATOM 3634 O O . VAL A 1 476 ? 15.059 2.965 23.803 1.00 92.19 476 VAL A O 1
ATOM 3637 N N . GLU A 1 477 ? 16.735 3.058 22.321 1.00 92.62 477 GLU A N 1
ATOM 3638 C CA . GLU A 1 477 ? 17.492 4.121 22.981 1.00 92.62 477 GLU A CA 1
ATOM 3639 C C . GLU A 1 477 ? 16.750 5.458 22.955 1.00 92.62 477 GLU A C 1
ATOM 3641 O O . GLU A 1 477 ? 16.771 6.192 23.943 1.00 92.62 477 GLU A O 1
ATOM 3646 N N . GLU A 1 478 ? 16.053 5.775 21.865 1.00 93.19 478 GLU A N 1
ATOM 3647 C CA . GLU A 1 478 ? 15.222 6.981 21.778 1.00 93.19 478 GLU A CA 1
ATOM 3648 C C . GLU A 1 478 ? 14.016 6.917 22.724 1.00 93.19 478 GLU A C 1
ATOM 3650 O O . GLU A 1 478 ? 13.530 7.949 23.191 1.00 93.19 478 GLU A O 1
ATOM 3655 N N . LEU A 1 479 ? 13.567 5.707 23.074 1.00 94.00 479 LEU A N 1
ATOM 3656 C CA . LEU A 1 479 ? 12.536 5.488 24.087 1.00 94.00 479 LEU A CA 1
ATOM 3657 C C . LEU A 1 479 ? 13.053 5.558 25.527 1.00 94.00 479 LEU A C 1
ATOM 3659 O O . LEU A 1 479 ? 12.234 5.595 26.448 1.00 94.00 479 LEU A O 1
ATOM 3663 N N . ALA A 1 480 ? 14.370 5.637 25.753 1.00 93.12 480 ALA A N 1
ATOM 3664 C CA . ALA A 1 480 ? 14.964 5.651 27.093 1.00 93.12 480 ALA A CA 1
ATOM 3665 C C . ALA A 1 480 ? 14.321 6.641 28.081 1.00 93.12 480 ALA A C 1
ATOM 3667 O O . ALA A 1 480 ? 14.114 6.266 29.239 1.00 93.12 480 ALA A O 1
ATOM 3668 N N . PRO A 1 481 ? 13.950 7.876 27.677 1.00 93.81 481 PRO A N 1
ATOM 3669 C CA . PRO A 1 481 ? 13.299 8.818 28.582 1.00 93.81 481 PRO A CA 1
ATOM 3670 C C . PRO A 1 481 ? 11.951 8.328 29.129 1.00 93.81 481 PRO A C 1
ATOM 3672 O O . PRO A 1 481 ? 11.556 8.754 30.213 1.00 93.81 481 PRO A O 1
ATOM 3675 N N . LEU A 1 482 ? 11.247 7.435 28.420 1.00 93.31 482 LEU A N 1
ATOM 3676 C CA . LEU A 1 482 ? 9.989 6.857 28.901 1.00 93.31 482 LEU A CA 1
ATOM 3677 C C . LEU A 1 482 ? 10.227 5.932 30.094 1.00 93.31 482 LEU A C 1
ATOM 3679 O O . LEU A 1 482 ? 9.501 6.015 31.081 1.00 93.31 482 LEU A O 1
ATOM 3683 N N . PHE A 1 483 ? 11.272 5.103 30.045 1.00 91.06 483 PHE A N 1
ATOM 3684 C CA . PHE A 1 483 ? 11.581 4.140 31.108 1.00 91.06 483 PHE A CA 1
ATOM 3685 C C . PHE A 1 483 ? 11.949 4.810 32.440 1.00 91.06 483 PHE A C 1
ATOM 3687 O O . PHE A 1 483 ? 11.808 4.200 33.495 1.00 91.06 483 PHE A O 1
ATOM 3694 N N . ALA A 1 484 ? 12.347 6.086 32.413 1.00 90.62 484 ALA A N 1
ATOM 3695 C CA . ALA A 1 484 ? 12.634 6.875 33.608 1.00 90.62 484 ALA A CA 1
ATOM 3696 C C . ALA A 1 484 ? 11.376 7.411 34.330 1.00 90.62 484 ALA A C 1
ATOM 3698 O O . ALA A 1 484 ? 11.499 8.008 35.402 1.00 90.62 484 ALA A O 1
ATOM 3699 N N . ILE A 1 485 ? 10.170 7.240 33.767 1.00 92.81 485 ILE A N 1
ATOM 3700 C CA . ILE A 1 485 ? 8.922 7.730 34.370 1.00 92.81 485 ILE A CA 1
ATOM 3701 C C . ILE A 1 485 ? 8.573 6.878 35.608 1.00 92.81 485 ILE A C 1
ATOM 3703 O O . ILE A 1 485 ? 8.290 5.684 35.475 1.00 92.81 485 ILE A O 1
ATOM 3707 N N . PRO A 1 486 ? 8.539 7.461 36.823 1.00 91.62 486 PRO A N 1
ATOM 3708 C CA . PRO A 1 486 ? 8.318 6.694 38.041 1.00 91.62 486 PRO A CA 1
ATOM 3709 C C . PRO A 1 486 ? 6.876 6.182 38.142 1.00 91.62 486 PRO A C 1
ATOM 3711 O O . PRO A 1 486 ? 5.920 6.888 37.823 1.00 91.62 486 PRO A O 1
ATOM 3714 N N . GLY A 1 487 ? 6.715 4.966 38.668 1.00 91.81 487 GLY A N 1
ATOM 3715 C CA . GLY A 1 487 ? 5.401 4.388 38.973 1.00 91.81 487 GLY A CA 1
ATOM 3716 C C . GLY A 1 487 ? 4.627 3.858 37.763 1.00 91.81 487 GLY A C 1
ATOM 3717 O O . GLY A 1 487 ? 3.444 3.556 37.905 1.00 91.81 487 GLY A O 1
ATOM 3718 N N . VAL A 1 488 ? 5.272 3.732 36.601 1.00 94.12 488 VAL A N 1
ATOM 3719 C CA . VAL A 1 488 ? 4.713 3.106 35.397 1.00 94.12 488 VAL A CA 1
ATOM 3720 C C . VAL A 1 488 ? 5.425 1.782 35.146 1.00 94.12 488 VAL A C 1
ATOM 3722 O O . VAL A 1 488 ? 6.645 1.701 35.252 1.00 94.12 488 VAL A O 1
ATOM 3725 N N . THR A 1 489 ? 4.673 0.741 34.796 1.00 91.94 489 THR A N 1
ATOM 3726 C CA . THR A 1 489 ? 5.251 -0.505 34.284 1.00 91.94 489 THR A CA 1
ATOM 3727 C C . THR A 1 489 ? 5.069 -0.574 32.775 1.00 91.94 489 THR A C 1
ATOM 3729 O O . THR A 1 489 ? 3.946 -0.516 32.270 1.00 91.94 489 THR A O 1
ATOM 3732 N N . PHE A 1 490 ? 6.177 -0.725 32.056 1.00 92.31 490 PHE A N 1
ATOM 3733 C CA . PHE A 1 490 ? 6.166 -0.885 30.608 1.00 92.31 490 PHE A CA 1
ATOM 3734 C C . PHE A 1 490 ? 6.034 -2.362 30.234 1.00 92.31 490 PHE A C 1
ATOM 3736 O O . PHE A 1 490 ? 6.700 -3.220 30.807 1.00 92.31 490 PHE A O 1
ATOM 3743 N N . VAL A 1 491 ? 5.148 -2.657 29.285 1.00 91.69 491 VAL A N 1
ATOM 3744 C CA . VAL A 1 491 ? 4.892 -4.009 28.776 1.00 91.69 491 VAL A CA 1
ATOM 3745 C C . VAL A 1 491 ? 5.408 -4.080 27.345 1.00 91.69 491 VAL A C 1
ATOM 3747 O O . VAL A 1 491 ? 4.981 -3.296 26.496 1.00 91.69 491 VAL A O 1
ATOM 3750 N N . ASN A 1 492 ? 6.313 -5.018 27.067 1.00 92.38 492 ASN A N 1
ATOM 3751 C CA . ASN A 1 492 ? 6.793 -5.232 25.708 1.00 92.38 492 ASN A CA 1
ATOM 3752 C C . ASN A 1 492 ? 5.678 -5.833 24.835 1.00 92.38 492 ASN A C 1
ATOM 3754 O O . ASN A 1 492 ? 5.203 -6.934 25.105 1.00 92.38 492 ASN A O 1
ATOM 3758 N N . LEU A 1 493 ? 5.271 -5.104 23.796 1.00 92.44 493 LEU A N 1
ATOM 3759 C CA . LEU A 1 493 ? 4.346 -5.555 22.754 1.00 92.44 493 LEU A CA 1
ATOM 3760 C C . LEU A 1 493 ? 5.028 -5.632 21.377 1.00 92.44 493 LEU A C 1
ATOM 3762 O O . LEU A 1 493 ? 4.346 -5.823 20.367 1.00 92.44 493 LEU A O 1
ATOM 3766 N N . GLN A 1 494 ? 6.351 -5.459 21.319 1.00 92.75 494 GLN A N 1
ATOM 3767 C CA . GLN A 1 494 ? 7.131 -5.649 20.108 1.00 92.75 494 GLN A CA 1
ATOM 3768 C C . GLN A 1 494 ? 7.083 -7.123 19.696 1.00 92.75 494 GLN A C 1
ATOM 3770 O O . GLN A 1 494 ? 7.191 -8.023 20.526 1.00 92.75 494 GLN A O 1
ATOM 3775 N N . TYR A 1 495 ? 6.839 -7.355 18.410 1.00 87.69 495 TYR A N 1
ATOM 3776 C CA . TYR A 1 495 ? 6.493 -8.675 17.877 1.00 87.69 495 TYR A CA 1
ATOM 3777 C C . TYR A 1 495 ? 7.575 -9.268 16.968 1.00 87.69 495 TYR A C 1
ATOM 3779 O O . TYR A 1 495 ? 7.391 -10.372 16.458 1.00 87.69 495 TYR A O 1
ATOM 3787 N N . ASP A 1 496 ? 8.667 -8.538 16.737 1.00 86.88 496 ASP A N 1
ATOM 3788 C CA . ASP A 1 496 ? 9.882 -9.059 16.112 1.00 86.88 496 ASP A CA 1
ATOM 3789 C C . ASP A 1 496 ? 10.929 -9.425 17.178 1.00 86.88 496 ASP A C 1
ATOM 3791 O O . ASP A 1 496 ? 10.676 -9.311 18.379 1.00 86.88 496 ASP A O 1
ATOM 3795 N N . ASP A 1 497 ? 12.083 -9.934 16.742 1.00 86.44 497 ASP A N 1
ATOM 3796 C CA . ASP A 1 497 ? 13.182 -10.244 17.655 1.00 86.44 497 ASP A CA 1
ATOM 3797 C C . ASP A 1 497 ? 13.783 -8.953 18.223 1.00 86.44 497 ASP A C 1
ATOM 3799 O O . ASP A 1 497 ? 14.261 -8.093 17.483 1.00 86.44 497 ASP A O 1
ATOM 3803 N N . CYS A 1 498 ? 13.741 -8.825 19.547 1.00 92.06 498 CYS A N 1
ATOM 3804 C CA . CYS A 1 498 ? 14.243 -7.677 20.291 1.00 92.06 498 CYS A CA 1
ATOM 3805 C C . CYS A 1 498 ? 14.998 -8.107 21.562 1.00 92.06 498 CYS A C 1
ATOM 3807 O O . CYS A 1 498 ? 15.004 -7.379 22.555 1.00 92.06 498 CYS A O 1
ATOM 3809 N N . ALA A 1 499 ? 15.591 -9.308 21.587 1.00 93.06 499 ALA A N 1
ATOM 3810 C CA . ALA A 1 499 ? 16.221 -9.852 22.795 1.00 93.06 499 ALA A CA 1
ATOM 3811 C C . ALA A 1 499 ? 17.371 -8.973 23.329 1.00 93.06 499 ALA A C 1
ATOM 3813 O O . ALA A 1 499 ? 17.465 -8.739 24.535 1.00 93.06 499 ALA A O 1
ATOM 3814 N N . GLU A 1 500 ? 18.217 -8.447 22.439 1.00 93.50 500 GLU A N 1
ATOM 3815 C CA . GLU A 1 500 ? 19.316 -7.545 22.812 1.00 93.50 500 GLU A CA 1
ATOM 3816 C C . GLU A 1 500 ? 18.801 -6.190 23.319 1.00 93.50 500 GLU A C 1
ATOM 3818 O O . GLU A 1 500 ? 19.276 -5.684 24.336 1.00 93.50 500 GLU A O 1
ATOM 3823 N N . GLU A 1 501 ? 17.780 -5.635 22.659 1.00 93.19 501 GLU A N 1
ATOM 3824 C CA . GLU A 1 501 ? 17.121 -4.386 23.062 1.00 93.19 501 GLU A CA 1
ATOM 3825 C C . GLU A 1 501 ? 16.455 -4.530 24.441 1.00 93.19 501 GLU A C 1
ATOM 3827 O O . GLU A 1 501 ? 16.563 -3.637 25.279 1.00 93.19 501 GLU A O 1
ATOM 3832 N N . LEU A 1 502 ? 15.823 -5.674 24.721 1.00 92.50 502 LEU A N 1
ATOM 3833 C CA . LEU A 1 502 ? 15.239 -5.968 26.032 1.00 92.50 502 LEU A CA 1
ATOM 3834 C C . LEU A 1 502 ? 16.298 -6.058 27.126 1.00 92.50 502 LEU A C 1
ATOM 3836 O O . LEU A 1 502 ? 16.149 -5.411 28.161 1.00 92.50 502 LEU A O 1
ATOM 3840 N N . ALA A 1 503 ? 17.386 -6.796 26.889 1.00 93.31 503 ALA A N 1
ATOM 3841 C CA . ALA A 1 503 ? 18.490 -6.881 27.842 1.00 93.31 503 ALA A CA 1
ATOM 3842 C C . ALA A 1 503 ? 19.098 -5.496 28.128 1.00 93.31 503 ALA A C 1
ATOM 3844 O O . ALA A 1 503 ? 19.486 -5.198 29.258 1.00 93.31 503 ALA A O 1
ATOM 3845 N N . TRP A 1 504 ? 19.148 -4.626 27.115 1.00 93.75 504 TRP A N 1
ATOM 3846 C CA . TRP A 1 504 ? 19.578 -3.241 27.268 1.00 93.75 504 TRP A CA 1
ATOM 3847 C C . TRP A 1 504 ? 18.616 -2.425 28.146 1.00 93.75 504 TRP A C 1
ATOM 3849 O O . TRP A 1 504 ? 19.084 -1.669 29.001 1.00 93.75 504 TRP A O 1
ATOM 3859 N N . VAL A 1 505 ? 17.296 -2.575 27.985 1.00 91.75 505 VAL A N 1
ATOM 3860 C CA . VAL A 1 505 ? 16.304 -1.888 28.834 1.00 91.75 505 VAL A CA 1
ATOM 3861 C C . VAL A 1 505 ? 16.367 -2.392 30.277 1.00 91.75 505 VAL A C 1
ATOM 3863 O O . VAL A 1 505 ? 16.406 -1.578 31.190 1.00 91.75 505 VAL A O 1
ATOM 3866 N N . GLU A 1 506 ? 16.425 -3.708 30.494 1.00 88.69 506 GLU A N 1
ATOM 3867 C CA . GLU A 1 506 ? 16.416 -4.329 31.832 1.00 88.69 506 GLU A CA 1
ATOM 3868 C C . GLU A 1 506 ? 17.689 -4.064 32.652 1.00 88.69 506 GLU A C 1
ATOM 3870 O O . GLU A 1 506 ? 17.681 -4.188 33.876 1.00 88.69 506 GLU A O 1
ATOM 3875 N N . ALA A 1 507 ? 18.793 -3.696 31.998 1.00 88.94 507 ALA A N 1
ATOM 3876 C CA . ALA A 1 507 ? 20.044 -3.337 32.663 1.00 88.94 507 ALA A CA 1
ATOM 3877 C C . ALA A 1 507 ? 20.038 -1.928 33.299 1.00 88.94 507 ALA A C 1
ATOM 3879 O O . ALA A 1 507 ? 21.065 -1.507 33.842 1.00 88.94 507 ALA A O 1
ATOM 3880 N N . ARG A 1 508 ? 18.930 -1.187 33.203 1.00 76.81 508 ARG A N 1
ATOM 3881 C CA . ARG A 1 508 ? 18.754 0.193 33.682 1.00 76.81 508 ARG A CA 1
ATOM 3882 C C . ARG A 1 508 ? 17.683 0.255 34.759 1.00 76.81 508 ARG A C 1
ATOM 3884 O O . ARG A 1 508 ? 17.870 1.080 35.682 1.00 76.81 508 ARG A O 1
#

Radius of gyration: 26.71 Å; chains: 1; bounding box: 61×64×89 Å

Secondary structure (DSSP, 8-state):
--S---S--------S--PPPPPHHHHHHHHHHHHHHHHTT-HHHHHHHHHHHHHTT---HHHHHHHHHHHHHTT-HHHHHHHHHHHHHH-TT---THHHHHHHHHHHT---SGGGHHHHHHHHHHHHHH-GGGHHHHHHHHGGGTTTS-HHHHHHHHHHHHHH-----HHHHHHHHHTT-HHHHHHHHHHHHTSTT--HHHHHHHHHHHHHTTT-HHHHHHHHHHHHHT--SHHHHHHHHHHHHHHT-HHHHHHHHHHHHHTT----SHHHHHHHHHTT-HHHHHHGGGG-GGGHHHHHH-TTTB--TT-TTPPP-SEEEEE--S-HHHHHHHGGGGGGHHHH--SSEEEEEE-HHHHHHHHHH-TTS-EEE----SSSPP-GGGTTTSS-TTSTTT--HHHHHHHHHSSEEEEGGGGHHHH-SSSTT---S------HHHHHHHHTTSPSS-EEEE----S---HHHHTTS--TTTTHHHHTSTT-EEEE---S--HHHHHHHHT-

Foldseek 3Di:
DPPDDDDDPDPDDPDDPPDDQQDPVNLVVLQVVLVVCVLLLVLVSSLVSLVVCVVSVNDALVSLQVNLQSCVFLVVLVSSLVSLVVSCVRPPVLPCLPSLVSNLVSLLQDDPALVSVVSNLVSLLVNCLSQVLCLLVSLLLLVQCVVRDDSVVSSVVSLVSLVVRPDLDLRSLNNCLQVLNLVVSLVSLVVLVPDPPRPQLSSLLSNLSSCVSVVNLVSSLVSLVVSVVVHDALSSLLSNLLSCLLVLVLVVNVVSVVVCVVVVHDNALDSQLSSCVSVQQVLSNLQSLLRHPLCSVVCSNPVQFAQQPPDPPGDADEEEEAFEADDQVVVVVLLLLVVVCVVQPPYPYYAYEHAPVCQVFLCVLPVPHHYWHFQADDSYHDDCVQANVPSTPSCSRTGTPRRVVVSVVGSHYYYSSSCRSVQDVHPVSRPPDDRTDDDPVVVVVVVVVDDDFAEAEDEFADPPDGPSRVSVTDDLVNCLVVLPDPGYHYDYPHDDDCPVSVVVSVVD